Protein AF-A0A351THA6-F1 (afdb_monomer)

Structure (mmCIF, N/CA/C/O backbone):
data_AF-A0A351THA6-F1
#
_entry.id   AF-A0A351THA6-F1
#
loop_
_atom_site.group_PDB
_atom_site.id
_atom_site.type_symbol
_atom_site.label_atom_id
_atom_site.label_alt_id
_atom_site.label_comp_id
_atom_site.label_asym_id
_atom_site.label_entity_id
_atom_site.label_seq_id
_atom_site.pdbx_PDB_ins_code
_atom_site.Cartn_x
_atom_site.Cartn_y
_atom_site.Cartn_z
_atom_site.occupancy
_atom_site.B_iso_or_equiv
_atom_site.auth_seq_id
_atom_site.auth_comp_id
_atom_site.auth_asym_id
_atom_site.auth_atom_id
_atom_site.pdbx_PDB_model_num
ATOM 1 N N . MET A 1 1 ? -16.785 9.941 31.793 1.00 92.25 1 MET A N 1
ATOM 2 C CA . MET A 1 1 ? -15.887 8.823 31.411 1.00 92.25 1 MET A CA 1
ATOM 3 C C . MET A 1 1 ? -16.080 8.535 29.922 1.00 92.25 1 MET A C 1
ATOM 5 O O . MET A 1 1 ? -17.059 9.025 29.372 1.00 92.25 1 MET A O 1
ATOM 9 N N . ILE A 1 2 ? -15.194 7.777 29.272 1.00 95.75 2 ILE A N 1
ATOM 10 C CA . ILE A 1 2 ? -15.472 7.218 27.934 1.00 95.75 2 ILE A CA 1
ATOM 11 C C . ILE A 1 2 ? -15.306 5.702 27.939 1.00 95.75 2 ILE A C 1
ATOM 13 O O . ILE A 1 2 ? -14.563 5.147 28.755 1.00 95.75 2 ILE A O 1
ATOM 17 N N . TYR A 1 3 ? -15.992 5.045 27.017 1.00 97.44 3 TYR A N 1
ATOM 18 C CA . TYR A 1 3 ? -15.939 3.611 26.801 1.00 97.44 3 TYR A CA 1
ATOM 19 C C . TYR A 1 3 ? -15.348 3.323 25.430 1.00 97.44 3 TYR A C 1
ATOM 21 O O . TYR A 1 3 ? -15.795 3.883 24.431 1.00 97.44 3 TYR A O 1
ATOM 29 N N . LEU A 1 4 ? -14.370 2.422 25.383 1.00 97.94 4 LEU A N 1
ATOM 30 C CA . LEU A 1 4 ? -14.036 1.733 24.148 1.00 97.94 4 LEU A CA 1
ATOM 31 C C . LEU A 1 4 ? -15.069 0.628 23.959 1.00 97.94 4 LEU A C 1
ATOM 33 O O . LEU A 1 4 ? -15.249 -0.232 24.827 1.00 97.94 4 LEU A O 1
ATOM 37 N N . MET A 1 5 ? -15.741 0.684 22.824 1.00 97.81 5 MET A N 1
ATOM 38 C CA . MET A 1 5 ? -16.778 -0.238 22.404 1.00 97.81 5 MET A CA 1
ATOM 39 C C . MET A 1 5 ? -16.240 -1.120 21.281 1.00 97.81 5 MET A C 1
ATOM 41 O O . MET A 1 5 ? -15.482 -0.647 20.436 1.00 97.81 5 MET A O 1
ATOM 45 N N . ASN A 1 6 ? -16.658 -2.380 21.252 1.00 97.69 6 ASN A N 1
ATOM 46 C CA . ASN A 1 6 ? -16.563 -3.248 20.085 1.00 97.69 6 ASN A CA 1
ATOM 47 C C . ASN A 1 6 ? -17.979 -3.680 19.721 1.00 97.69 6 ASN A C 1
ATOM 49 O O . ASN A 1 6 ? -18.625 -4.379 20.508 1.00 97.69 6 ASN A O 1
ATOM 53 N N . LYS A 1 7 ? -18.492 -3.202 18.582 1.00 96.38 7 LYS A N 1
ATOM 54 C CA . LYS A 1 7 ? -19.934 -3.235 18.301 1.00 96.38 7 LYS A CA 1
ATOM 55 C C . LYS A 1 7 ? -20.693 -2.672 19.522 1.00 96.38 7 LYS A C 1
ATOM 57 O O . LYS A 1 7 ? -20.373 -1.577 19.975 1.00 96.38 7 LYS A O 1
ATOM 62 N N . ASP A 1 8 ? -21.648 -3.397 20.100 1.00 96.69 8 ASP A N 1
ATOM 63 C CA . ASP A 1 8 ? -22.409 -2.947 21.280 1.00 96.69 8 ASP A CA 1
ATOM 64 C C . ASP A 1 8 ? -21.811 -3.391 22.631 1.00 96.69 8 ASP A C 1
ATOM 66 O O . ASP A 1 8 ? -22.416 -3.194 23.687 1.00 96.69 8 ASP A O 1
ATOM 70 N N . VAL A 1 9 ? -20.613 -3.980 22.633 1.00 96.75 9 VAL A N 1
ATOM 71 C CA . VAL A 1 9 ? -19.952 -4.480 23.845 1.00 96.75 9 VAL A CA 1
ATOM 72 C C . VAL A 1 9 ? -18.956 -3.452 24.375 1.00 96.75 9 VAL A C 1
ATOM 74 O O . VAL A 1 9 ? -18.049 -3.032 23.663 1.00 96.75 9 VAL A O 1
ATOM 77 N N . ILE A 1 10 ? -19.069 -3.090 25.657 1.00 97.50 10 ILE A N 1
ATOM 78 C CA . ILE A 1 10 ? -18.044 -2.294 26.351 1.00 97.50 10 ILE A CA 1
ATOM 79 C C . ILE A 1 10 ? -16.807 -3.173 26.557 1.00 97.50 10 ILE A C 1
ATOM 81 O O . ILE A 1 10 ? -16.831 -4.093 27.379 1.00 97.50 10 ILE A O 1
ATOM 85 N N . VAL A 1 11 ? -15.716 -2.875 25.850 1.00 97.62 11 VAL A N 1
ATOM 86 C CA . VAL A 1 11 ? -14.457 -3.627 25.972 1.00 97.62 11 VAL A CA 1
ATOM 87 C C . VAL A 1 11 ? -13.508 -3.024 27.000 1.00 97.62 11 VAL A C 1
ATOM 89 O O . VAL A 1 11 ? -12.754 -3.764 27.630 1.00 97.62 11 VAL A O 1
ATOM 92 N N . ALA A 1 12 ? -13.560 -1.708 27.214 1.00 98.06 12 ALA A N 1
ATOM 93 C CA . ALA A 1 12 ? -12.782 -1.018 28.238 1.00 98.06 12 ALA A CA 1
ATOM 94 C C . ALA A 1 12 ? -13.381 0.349 28.595 1.00 98.06 12 ALA A C 1
ATOM 96 O O . ALA A 1 12 ? -14.113 0.944 27.806 1.00 98.06 12 ALA A O 1
ATOM 97 N N . SER A 1 13 ? -13.051 0.862 29.779 1.00 97.88 13 SER A N 1
ATOM 98 C CA . SER A 1 13 ? -13.415 2.206 30.228 1.00 97.88 13 SER A CA 1
ATOM 99 C C . SER A 1 13 ? -12.183 3.044 30.547 1.00 97.88 13 SER A C 1
ATOM 101 O O . SER A 1 13 ? -11.180 2.540 31.060 1.00 97.88 13 SER A O 1
ATOM 103 N N . PHE A 1 14 ? -12.276 4.341 30.255 1.00 97.31 14 PHE A N 1
ATOM 104 C CA . PHE A 1 14 ? -11.175 5.288 30.387 1.00 97.31 14 PHE A CA 1
ATOM 105 C C . PHE A 1 14 ? -11.605 6.559 31.111 1.00 97.31 14 PHE A C 1
ATOM 107 O O . PHE A 1 14 ? -12.666 7.140 30.856 1.00 97.31 14 PHE A O 1
ATOM 114 N N . GLY A 1 15 ? -10.745 6.996 32.022 1.00 95.50 15 GLY A N 1
ATOM 115 C CA . GLY A 1 15 ? -10.904 8.197 32.822 1.00 95.50 15 GLY A CA 1
ATOM 116 C C . GLY A 1 15 ? -10.020 9.298 32.275 1.00 95.50 15 GLY A C 1
ATOM 117 O O . GLY A 1 15 ? -8.892 9.049 31.861 1.00 95.50 15 GLY A O 1
ATOM 118 N N . LYS A 1 16 ? -10.525 10.529 32.279 1.00 92.62 16 LYS A N 1
ATOM 119 C CA . LYS A 1 16 ? -9.726 11.672 31.852 1.00 92.62 16 LYS A CA 1
ATOM 120 C C . LYS A 1 16 ? -8.821 12.124 32.989 1.00 92.62 16 LYS A C 1
ATOM 122 O O . LYS A 1 16 ? -9.308 12.420 34.081 1.00 92.62 16 LYS A O 1
ATOM 127 N N . LYS A 1 17 ? -7.529 12.254 32.709 1.00 89.75 17 LYS A N 1
ATOM 128 C CA . LYS A 1 17 ? -6.554 12.886 33.594 1.00 89.75 17 LYS A CA 1
ATOM 129 C C . LYS A 1 17 ? -5.775 13.923 32.793 1.00 89.75 17 LYS A C 1
ATOM 131 O O . LYS A 1 17 ? -4.990 13.595 31.909 1.00 89.75 17 LYS A O 1
ATOM 136 N N . ASN A 1 18 ? -6.001 15.200 33.096 1.00 85.25 18 ASN A N 1
ATOM 137 C CA . ASN A 1 18 ? -5.501 16.325 32.299 1.00 85.25 18 ASN A CA 1
ATOM 138 C C . ASN A 1 18 ? -5.959 16.224 30.827 1.00 85.25 18 ASN A C 1
ATOM 140 O O . ASN A 1 18 ? -7.159 16.261 30.565 1.00 85.25 18 ASN A O 1
ATOM 144 N N . LEU A 1 19 ? -5.017 16.104 29.884 1.00 82.56 19 LEU A N 1
ATOM 145 C CA . LEU A 1 19 ? -5.255 15.991 28.438 1.00 82.56 19 LEU A CA 1
ATOM 146 C C . LEU A 1 19 ? -5.174 14.544 27.918 1.00 82.56 19 LEU A C 1
ATOM 148 O O . LEU A 1 19 ? -5.198 14.335 26.710 1.00 82.56 19 LEU A O 1
ATOM 152 N N . HIS A 1 20 ? -5.068 13.556 28.811 1.00 88.44 20 HIS A N 1
ATOM 153 C CA . HIS A 1 20 ? -4.924 12.148 28.447 1.00 88.44 20 HIS A CA 1
ATOM 154 C C . HIS A 1 20 ? -6.050 11.292 29.021 1.00 88.44 20 HIS A C 1
ATOM 156 O O . HIS A 1 20 ? -6.636 11.598 30.065 1.00 88.44 20 HIS A O 1
ATOM 162 N N . TRP A 1 21 ? -6.337 10.203 28.315 1.00 92.50 21 TRP A N 1
ATOM 163 C CA . TRP A 1 21 ? -7.254 9.161 28.755 1.00 92.50 21 TRP A CA 1
ATOM 164 C C . TRP A 1 21 ? -6.480 7.979 29.333 1.00 92.50 21 TRP A C 1
ATOM 166 O O . TRP A 1 21 ? -5.732 7.324 28.611 1.00 92.50 21 TRP A O 1
ATOM 176 N N . ASP A 1 22 ? -6.694 7.702 30.616 1.00 95.00 22 ASP A N 1
ATOM 177 C CA . ASP A 1 22 ? -6.075 6.591 31.336 1.00 95.00 22 ASP A CA 1
ATOM 178 C C . ASP A 1 22 ? -7.038 5.400 31.392 1.00 95.00 22 ASP A C 1
ATOM 180 O O . ASP A 1 22 ? -8.232 5.562 31.671 1.00 95.00 22 ASP A O 1
ATOM 184 N N . LEU A 1 23 ? -6.522 4.191 31.151 1.00 96.44 23 LEU A N 1
ATOM 185 C CA . LEU A 1 23 ? -7.295 2.954 31.274 1.00 96.44 23 LEU A CA 1
ATOM 186 C C . LEU A 1 23 ? -7.737 2.756 32.731 1.00 96.44 23 LEU A C 1
ATOM 188 O O . LEU A 1 23 ? -6.905 2.648 33.629 1.00 96.44 23 LEU A O 1
ATOM 192 N N . LEU A 1 24 ? -9.048 2.667 32.958 1.00 96.44 24 LEU A N 1
ATOM 193 C CA . LEU A 1 24 ? -9.623 2.374 34.274 1.00 96.44 24 LEU A CA 1
ATOM 194 C C . LEU A 1 24 ? -9.928 0.889 34.428 1.00 96.44 24 LEU A C 1
ATOM 196 O O . LEU A 1 24 ? -9.666 0.299 35.476 1.00 96.44 24 LEU A O 1
ATOM 200 N N . ARG A 1 25 ? -10.521 0.287 33.393 1.00 96.62 25 ARG A N 1
ATOM 201 C CA . ARG A 1 25 ? -10.925 -1.117 33.404 1.00 96.62 25 ARG A CA 1
ATOM 202 C C . ARG A 1 25 ? -10.906 -1.693 31.998 1.00 96.62 25 ARG A C 1
ATOM 204 O O . ARG A 1 25 ? -11.383 -1.058 31.066 1.00 96.62 25 ARG A O 1
ATOM 211 N N . GLN A 1 26 ? -10.423 -2.923 31.880 1.00 96.69 26 GLN A N 1
ATOM 212 C CA . GLN A 1 26 ? -10.566 -3.750 30.688 1.00 96.69 26 GLN A CA 1
ATOM 213 C C . GLN A 1 26 ? -11.568 -4.877 30.972 1.00 96.69 26 GLN A C 1
ATOM 215 O O . GLN A 1 26 ? -11.473 -5.564 31.990 1.00 96.69 26 GLN A O 1
ATOM 220 N N . ASN A 1 27 ? -12.532 -5.052 30.074 1.00 95.69 27 ASN A N 1
ATOM 221 C CA . ASN A 1 27 ? -13.620 -6.023 30.179 1.00 95.69 27 ASN A CA 1
ATOM 222 C C . ASN A 1 27 ? -13.497 -7.148 29.140 1.00 95.69 27 ASN A C 1
ATOM 224 O O . ASN A 1 27 ? -13.982 -8.248 29.390 1.00 95.69 27 ASN A O 1
ATOM 228 N N . ALA A 1 28 ? -12.866 -6.878 27.994 1.00 95.06 28 ALA A N 1
ATOM 229 C CA . ALA A 1 28 ? -12.696 -7.827 26.895 1.00 95.06 28 ALA A CA 1
ATOM 230 C C . ALA A 1 28 ? -11.365 -7.596 26.151 1.00 95.06 28 ALA A C 1
ATOM 232 O O . ALA A 1 28 ? -10.509 -6.832 26.607 1.00 95.06 28 ALA A O 1
ATOM 233 N N . ALA A 1 29 ? -11.170 -8.284 25.022 1.00 94.38 29 ALA A N 1
ATOM 234 C CA . ALA A 1 29 ? -10.005 -8.090 24.166 1.00 94.38 29 ALA A CA 1
ATOM 235 C C . ALA A 1 29 ? -9.951 -6.648 23.631 1.00 94.38 29 ALA A C 1
ATOM 237 O O . ALA A 1 29 ? -10.950 -6.106 23.155 1.00 94.38 29 ALA A O 1
ATOM 238 N N . LEU A 1 30 ? -8.774 -6.033 23.737 1.00 96.25 30 LEU A N 1
ATOM 239 C CA . LEU A 1 30 ? -8.464 -4.738 23.131 1.00 96.25 30 LEU A CA 1
ATOM 240 C C . LEU A 1 30 ? -8.007 -4.945 21.679 1.00 96.25 30 LEU A C 1
ATOM 242 O O . LEU A 1 30 ? -7.602 -6.063 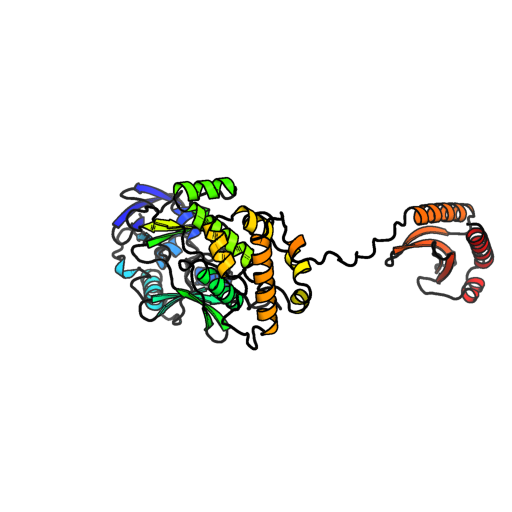21.348 1.00 96.25 30 LEU A O 1
ATOM 246 N N . PRO A 1 31 ? -8.028 -3.898 20.831 1.00 95.75 31 PRO A N 1
ATOM 247 C CA . PRO A 1 31 ? -7.497 -3.984 19.476 1.00 95.75 31 PRO A CA 1
ATOM 248 C C . PRO A 1 31 ? -6.092 -4.591 19.456 1.00 95.75 31 PRO A C 1
ATOM 250 O O . PRO A 1 31 ? -5.243 -4.218 20.269 1.00 95.75 31 PRO A O 1
ATOM 253 N N . LEU A 1 32 ? -5.850 -5.522 18.535 1.00 95.12 32 LEU A N 1
ATOM 254 C CA . LEU A 1 32 ? -4.592 -6.262 18.476 1.00 95.12 32 LEU A CA 1
ATOM 255 C C . LEU A 1 32 ? -3.365 -5.336 18.321 1.00 95.12 32 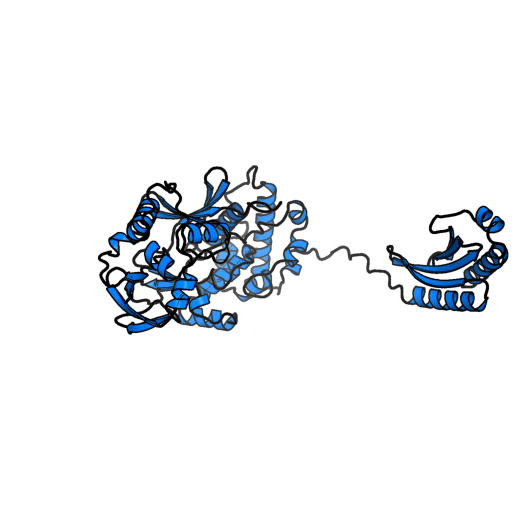LEU A C 1
ATOM 257 O O . LEU A 1 32 ? -3.371 -4.372 17.549 1.00 95.12 32 LEU A O 1
ATOM 261 N N . GLY A 1 33 ? -2.287 -5.671 19.037 1.00 91.00 33 GLY A N 1
ATOM 262 C CA . GLY A 1 33 ? -1.022 -4.932 19.059 1.00 91.00 33 GLY A CA 1
ATOM 263 C C . GLY A 1 33 ? -0.790 -4.179 20.368 1.00 91.00 33 GLY A C 1
ATOM 264 O O . GLY A 1 33 ? -1.460 -4.420 21.372 1.00 91.00 33 GLY A O 1
ATOM 265 N N . ASN A 1 34 ? 0.163 -3.245 20.357 1.00 86.38 34 ASN A N 1
ATOM 266 C CA . ASN A 1 34 ? 0.459 -2.393 21.514 1.00 86.38 34 ASN A CA 1
ATOM 267 C C . ASN A 1 34 ? -0.593 -1.282 21.639 1.00 86.38 34 ASN A C 1
ATOM 269 O O . ASN A 1 34 ? -0.337 -0.119 21.324 1.00 86.38 34 ASN A O 1
ATOM 273 N N . PHE A 1 35 ? -1.815 -1.653 22.025 1.00 92.50 35 PHE A N 1
ATOM 274 C CA . PHE A 1 35 ? -2.921 -0.715 22.151 1.00 92.50 35 PHE A CA 1
ATOM 275 C C . PHE A 1 35 ? -2.714 0.249 23.326 1.00 92.50 35 PHE A C 1
ATOM 277 O O . PHE A 1 35 ? -2.642 -0.149 24.486 1.00 92.50 35 PHE A O 1
ATOM 284 N N . GLU A 1 36 ? -2.703 1.537 23.004 1.00 92.88 36 GLU A N 1
ATOM 285 C CA . GLU A 1 36 ? -2.801 2.652 23.937 1.00 92.88 36 GLU A CA 1
ATOM 286 C C . GLU A 1 36 ? -3.824 3.627 23.344 1.00 92.88 36 GLU A C 1
ATOM 288 O O . GLU A 1 36 ? -3.768 3.923 22.147 1.00 92.88 36 GLU A O 1
ATOM 293 N N . LEU A 1 37 ? -4.807 4.063 24.137 1.00 94.44 37 LEU A N 1
ATOM 294 C CA . LEU A 1 37 ? -5.982 4.756 23.610 1.00 94.44 37 LEU A CA 1
ATOM 295 C C . LEU A 1 37 ? -5.626 6.088 22.945 1.00 94.44 37 LEU A C 1
ATOM 297 O O . LEU A 1 37 ? -6.144 6.379 21.871 1.00 94.44 37 LEU A O 1
ATOM 301 N N . ASN A 1 38 ? -4.761 6.900 23.550 1.00 92.50 38 ASN A N 1
ATOM 302 C CA . ASN A 1 38 ? -4.437 8.224 23.020 1.00 92.50 38 ASN A CA 1
ATOM 303 C C . ASN A 1 38 ? -3.681 8.109 21.686 1.00 92.50 38 ASN A C 1
ATOM 305 O O . ASN A 1 38 ? -4.020 8.802 20.728 1.00 92.50 38 ASN A O 1
ATOM 309 N N . GLY A 1 39 ? -2.723 7.186 21.587 1.00 90.12 39 GLY A N 1
ATOM 310 C CA . GLY A 1 39 ? -2.024 6.842 20.353 1.00 90.12 39 GLY A CA 1
ATOM 311 C C . GLY A 1 39 ? -2.954 6.233 19.304 1.00 90.12 39 GLY A C 1
ATOM 312 O O . GLY A 1 39 ? -2.894 6.612 18.140 1.00 90.12 39 GLY A O 1
ATOM 313 N N . TRP A 1 40 ? -3.877 5.353 19.702 1.00 92.00 40 TRP A N 1
ATOM 314 C CA . TRP A 1 40 ? -4.878 4.783 18.794 1.00 92.00 40 TRP A CA 1
ATOM 315 C C . TRP A 1 40 ? -5.835 5.847 18.242 1.00 92.00 40 TRP A C 1
ATOM 317 O O . TRP A 1 40 ? -6.103 5.846 17.043 1.00 92.00 40 TRP A O 1
ATOM 327 N N . LEU A 1 41 ? -6.295 6.782 19.077 1.00 90.88 41 LEU A N 1
ATOM 328 C CA . LEU A 1 41 ? -7.108 7.925 18.653 1.00 90.88 41 LEU A CA 1
ATOM 329 C C . LEU A 1 41 ? -6.341 8.830 17.693 1.00 90.88 41 LEU A C 1
ATOM 331 O O . LEU A 1 41 ? -6.895 9.277 16.694 1.00 90.88 41 LEU A O 1
ATOM 335 N N . GLU A 1 42 ? -5.065 9.082 17.975 1.00 86.19 42 GLU A N 1
ATOM 336 C CA . GLU A 1 42 ? -4.214 9.892 17.113 1.00 86.19 42 GLU A CA 1
ATOM 337 C C . GLU A 1 42 ? -3.937 9.201 15.771 1.00 86.19 42 GLU A C 1
ATOM 339 O O . GLU A 1 42 ? -3.898 9.855 14.735 1.00 86.19 42 GLU A O 1
ATOM 344 N N . ASP A 1 43 ? -3.778 7.879 15.742 1.00 82.25 43 ASP A N 1
ATOM 345 C CA . ASP A 1 43 ? -3.624 7.103 14.504 1.00 82.25 43 ASP A CA 1
ATOM 346 C C . ASP A 1 43 ? -4.892 7.066 13.649 1.00 82.25 43 ASP A C 1
ATOM 348 O O . ASP A 1 43 ? -4.799 6.965 12.428 1.00 82.25 43 ASP A O 1
ATOM 352 N N . ARG A 1 44 ? -6.071 7.194 14.266 1.00 84.75 44 ARG A N 1
ATOM 353 C CA . ARG A 1 44 ? -7.350 7.291 13.551 1.00 84.75 44 ARG A CA 1
ATOM 354 C C . ARG A 1 44 ? -7.619 8.658 12.945 1.00 84.75 44 ARG A C 1
ATOM 356 O O . ARG A 1 44 ? -8.616 8.810 12.255 1.00 84.75 44 ARG A O 1
ATOM 363 N N . LYS A 1 45 ? -6.772 9.659 13.165 1.00 79.00 45 LYS A N 1
ATOM 364 C CA . LYS A 1 45 ? -6.911 10.965 12.518 1.00 79.00 45 LYS A CA 1
ATOM 365 C C . LYS A 1 45 ? -6.181 10.950 11.172 1.00 79.00 45 LYS A C 1
ATOM 367 O O . LYS A 1 45 ? -4.962 11.093 11.116 1.00 79.00 45 LYS A O 1
ATOM 372 N N . ALA A 1 46 ? -6.921 10.847 10.068 1.00 64.44 46 ALA A N 1
ATOM 373 C CA . ALA A 1 46 ? -6.358 10.732 8.715 1.00 64.44 46 ALA A CA 1
ATOM 374 C C . ALA A 1 46 ? -5.677 12.011 8.175 1.00 64.44 46 ALA A C 1
ATOM 376 O O . ALA A 1 46 ? -5.091 12.003 7.093 1.00 64.44 46 ALA A O 1
ATOM 377 N N . TYR A 1 47 ? -5.741 13.143 8.886 1.00 60.72 47 TYR A N 1
ATOM 378 C CA . TYR A 1 47 ? -5.309 14.445 8.359 1.00 60.72 47 TYR A CA 1
ATOM 379 C C . TYR A 1 47 ? -3.812 14.758 8.508 1.00 60.72 47 TYR A C 1
ATOM 381 O O . TYR A 1 47 ? -3.387 15.833 8.077 1.00 60.72 47 TYR A O 1
ATOM 389 N N . LYS A 1 48 ? -2.997 13.856 9.077 1.00 55.91 48 LYS A N 1
ATOM 390 C CA . LYS A 1 48 ? -1.572 14.116 9.385 1.00 55.91 48 LYS A CA 1
ATOM 391 C C . LYS A 1 48 ? -0.760 14.615 8.178 1.00 55.91 48 LYS A C 1
ATOM 393 O O . LYS A 1 48 ? 0.151 15.421 8.354 1.00 55.91 48 LYS A O 1
ATOM 398 N N . HIS A 1 49 ? -1.137 14.216 6.960 1.00 51.31 49 HIS A N 1
ATOM 399 C CA . HIS A 1 49 ? -0.417 14.552 5.724 1.00 51.31 49 HIS A CA 1
ATOM 400 C C . HIS A 1 49 ? -1.265 15.273 4.661 1.00 51.31 49 HIS A C 1
ATOM 402 O O . HIS A 1 49 ? -0.769 15.561 3.574 1.00 51.31 49 HIS A O 1
ATOM 408 N N . ASN A 1 50 ? -2.525 15.614 4.958 1.00 59.75 50 ASN A N 1
ATOM 409 C CA . ASN A 1 50 ? -3.438 16.236 3.998 1.00 59.75 50 ASN A CA 1
ATOM 410 C C . ASN A 1 50 ? -3.937 17.590 4.524 1.00 59.75 50 ASN A C 1
ATOM 412 O O . ASN A 1 50 ? -4.860 17.659 5.332 1.00 59.75 50 ASN A O 1
ATOM 416 N N . ARG A 1 51 ? -3.335 18.686 4.036 1.00 62.06 51 ARG A N 1
ATOM 417 C CA . ARG A 1 51 ? -3.649 20.064 4.469 1.00 62.06 51 ARG A CA 1
ATOM 418 C C . ARG A 1 51 ? -5.129 20.422 4.286 1.00 62.06 51 ARG A C 1
ATOM 420 O O . ARG A 1 51 ? -5.682 21.132 5.117 1.00 62.06 51 ARG A O 1
ATOM 427 N N . HIS A 1 52 ? -5.765 19.919 3.228 1.00 60.38 52 HIS A N 1
ATOM 428 C CA . HIS A 1 52 ? -7.183 20.167 2.966 1.00 60.38 52 HIS A CA 1
ATOM 429 C C . HIS A 1 52 ? -8.078 19.407 3.952 1.00 60.38 52 HIS A C 1
ATOM 431 O O . HIS A 1 52 ? -8.999 19.990 4.515 1.00 60.38 52 HIS A O 1
ATOM 437 N N . LEU A 1 53 ? -7.758 18.138 4.225 1.00 63.94 53 LEU A N 1
ATOM 438 C CA . LEU A 1 53 ? -8.463 17.343 5.231 1.00 63.94 53 LEU A CA 1
ATOM 439 C C . LEU A 1 53 ? -8.264 17.912 6.640 1.00 63.94 53 LEU A C 1
ATOM 441 O O . LEU A 1 53 ? -9.197 17.908 7.430 1.00 63.94 53 LEU A O 1
ATOM 445 N N . LYS A 1 54 ? -7.076 18.452 6.941 1.00 66.94 54 LYS A N 1
ATOM 446 C CA . LYS A 1 54 ? -6.802 19.132 8.212 1.00 66.94 54 LYS A CA 1
ATOM 447 C C . LYS A 1 54 ? -7.690 20.360 8.389 1.00 66.94 54 LYS A C 1
ATOM 449 O O . LYS A 1 54 ? -8.286 20.502 9.446 1.00 66.94 54 LYS A O 1
ATOM 454 N N . GLN A 1 55 ? -7.812 21.201 7.360 1.00 65.38 55 GLN A N 1
ATOM 455 C CA . GLN A 1 55 ? -8.700 22.363 7.420 1.00 65.38 55 GLN A CA 1
ATOM 456 C C . GLN A 1 55 ? -10.157 21.936 7.625 1.00 65.38 55 GLN A C 1
ATOM 458 O O . GLN A 1 55 ? -10.802 22.448 8.527 1.00 65.38 55 GLN A O 1
ATOM 463 N N . LEU A 1 56 ? -10.637 20.939 6.871 1.00 66.25 56 LEU A N 1
ATOM 464 C CA . LEU A 1 56 ? -11.990 20.404 7.041 1.00 66.25 56 LEU A CA 1
ATOM 465 C C . LEU A 1 56 ? -12.218 19.869 8.463 1.00 66.25 56 LEU A C 1
ATOM 467 O O . LEU A 1 56 ? -13.243 20.146 9.069 1.00 66.25 56 LEU A O 1
ATOM 471 N N . MET A 1 57 ? -11.251 19.133 9.015 1.00 68.12 57 MET A N 1
ATOM 472 C CA . MET A 1 57 ? -11.304 18.627 10.388 1.00 68.12 57 MET A CA 1
ATOM 473 C C . MET A 1 57 ? -11.361 19.760 11.412 1.00 68.12 57 MET A C 1
ATOM 475 O O . MET A 1 57 ? -12.149 19.682 12.349 1.00 68.12 57 MET A O 1
ATOM 479 N N . THR A 1 58 ? -10.567 20.817 11.231 1.00 73.25 58 THR A N 1
ATOM 480 C CA . THR A 1 58 ? -10.622 22.017 12.074 1.00 73.25 58 THR A CA 1
ATOM 481 C C . THR A 1 58 ? -11.979 22.712 11.964 1.00 73.25 58 THR A C 1
ATOM 483 O O . THR A 1 58 ? -12.584 23.005 12.992 1.00 73.25 58 THR A O 1
ATOM 486 N N . ASP A 1 59 ? -12.495 22.908 10.749 1.00 68.31 59 ASP A N 1
ATOM 487 C CA . ASP A 1 59 ? -13.792 23.550 10.495 1.00 68.31 59 ASP A CA 1
ATOM 488 C C . ASP A 1 59 ? -14.953 22.734 11.087 1.00 68.31 59 ASP A C 1
ATOM 490 O O . ASP A 1 59 ? -15.931 23.291 11.585 1.00 68.31 59 ASP A O 1
ATOM 494 N N . CYS A 1 60 ? -14.820 21.407 11.089 1.00 66.62 60 CYS A N 1
ATOM 495 C CA . CYS A 1 60 ? -15.745 20.498 11.744 1.00 66.62 60 CYS A CA 1
ATOM 496 C C . CYS A 1 60 ? -15.550 20.425 13.261 1.00 66.62 60 CYS A C 1
ATOM 498 O O . CYS A 1 60 ? -16.346 19.757 13.888 1.00 66.62 60 CYS A O 1
ATOM 500 N N . GLY A 1 61 ? -14.546 21.057 13.877 1.00 71.44 61 GLY A N 1
ATOM 501 C CA . GLY A 1 61 ? -14.301 20.967 15.323 1.00 71.44 61 GLY A CA 1
ATOM 502 C C . GLY A 1 61 ? -13.603 19.679 15.788 1.00 71.44 61 GLY A C 1
ATOM 503 O O . GLY A 1 61 ? -13.542 19.417 16.986 1.00 71.44 61 GLY A O 1
ATOM 504 N N . CYS A 1 62 ? -13.036 18.892 14.870 1.00 74.81 62 CYS A N 1
ATOM 505 C CA . CYS A 1 62 ? -12.276 17.662 15.134 1.00 74.81 62 CYS A CA 1
ATOM 506 C C . CYS A 1 62 ? -10.792 17.901 15.491 1.00 74.81 62 CYS A C 1
ATOM 508 O O . CYS A 1 62 ? -10.006 16.953 15.485 1.00 74.81 62 CYS A O 1
ATOM 510 N N . GLU A 1 63 ? -10.362 19.145 15.731 1.00 75.75 63 GLU A N 1
ATOM 511 C CA . GLU A 1 63 ? -8.949 19.452 16.015 1.00 75.75 63 GLU A CA 1
ATOM 512 C C . GLU A 1 63 ? -8.487 18.862 17.357 1.00 75.75 63 GLU A C 1
ATOM 514 O O . GLU A 1 63 ? -7.376 18.337 17.468 1.00 75.75 63 GLU A O 1
ATOM 519 N N . THR A 1 64 ? -9.351 18.906 18.374 1.00 81.88 64 THR A N 1
ATOM 520 C CA . THR A 1 64 ? -9.094 18.273 19.672 1.00 81.88 64 THR A CA 1
ATOM 521 C C . THR A 1 64 ? -9.503 16.803 19.641 1.00 81.88 64 THR A C 1
ATOM 523 O O . THR A 1 64 ? -10.395 16.401 18.895 1.00 81.88 64 THR A O 1
ATOM 526 N N . THR A 1 65 ? -8.869 15.975 20.471 1.00 83.56 65 THR A N 1
ATOM 527 C CA . THR A 1 65 ? -9.226 14.552 20.593 1.00 83.56 65 THR A CA 1
ATOM 528 C C . THR A 1 65 ? -10.676 14.374 21.045 1.00 83.56 65 THR A C 1
ATOM 530 O O . THR A 1 65 ? -11.365 13.485 20.561 1.00 83.56 65 THR A O 1
ATOM 533 N N . GLU A 1 66 ? -11.164 15.240 21.926 1.00 84.69 66 GLU A N 1
ATOM 534 C CA . GLU A 1 66 ? -12.547 15.253 22.391 1.00 84.69 66 GLU A CA 1
ATOM 535 C C . GLU A 1 66 ? -13.511 15.657 21.281 1.00 84.69 66 GLU A C 1
ATOM 537 O O . GLU A 1 66 ? -14.525 14.996 21.104 1.00 84.69 66 GLU A O 1
ATOM 542 N N . GLY A 1 6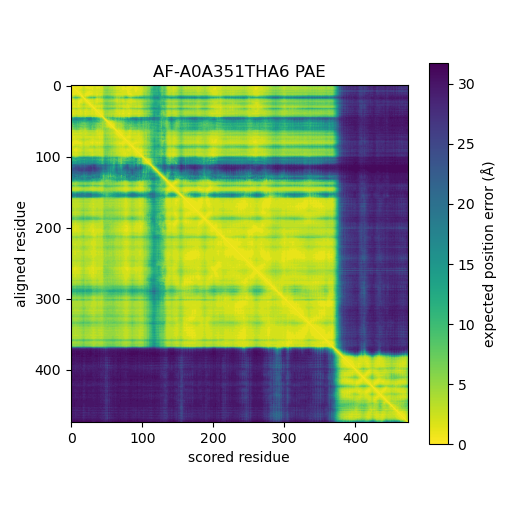7 ? -13.185 16.691 20.499 1.00 81.75 67 GLY A N 1
ATOM 543 C CA . GLY A 1 67 ? -13.978 17.065 19.331 1.00 81.75 67 GLY A CA 1
ATOM 544 C C . GLY A 1 67 ? -14.038 15.926 18.316 1.00 81.75 67 GLY A C 1
ATOM 545 O O . GLY A 1 67 ? -15.116 15.535 17.881 1.00 81.75 67 GLY A O 1
ATOM 546 N N . PHE A 1 68 ? -12.891 15.310 18.026 1.00 83.00 68 PHE A N 1
ATOM 547 C CA . PHE A 1 68 ? -12.803 14.142 17.155 1.00 83.00 68 PHE A CA 1
ATOM 548 C C . PHE A 1 68 ? -13.665 12.972 17.645 1.00 83.00 68 PHE A C 1
ATOM 550 O O . PHE A 1 68 ? -14.418 12.416 16.849 1.00 83.00 68 PHE A O 1
ATOM 557 N N . ILE A 1 69 ? -13.594 12.615 18.933 1.00 86.19 69 ILE A N 1
ATOM 558 C CA . ILE A 1 69 ? -14.449 11.576 19.531 1.00 86.19 69 ILE A CA 1
ATOM 559 C C . ILE A 1 69 ? -15.917 11.964 19.388 1.00 86.19 69 ILE A C 1
ATOM 561 O O . ILE A 1 69 ? -16.702 11.171 18.887 1.00 86.19 69 ILE A O 1
ATOM 565 N N . LYS A 1 70 ? -16.275 13.189 19.775 1.00 81.62 70 LYS A N 1
ATOM 566 C CA . LYS A 1 70 ? -17.657 13.665 19.781 1.00 81.62 70 LYS A CA 1
ATOM 567 C C . LYS A 1 70 ? -18.302 13.636 18.396 1.00 81.62 70 LYS A C 1
ATOM 569 O O . LYS A 1 70 ? -19.501 13.432 18.284 1.00 81.62 70 LYS A O 1
ATOM 574 N N . ILE A 1 71 ? -17.517 13.885 17.351 1.00 75.62 71 ILE A N 1
ATOM 575 C CA . ILE A 1 71 ? -18.019 13.952 15.977 1.00 75.62 71 ILE A CA 1
ATOM 576 C C . ILE A 1 71 ? -17.944 12.597 15.299 1.00 75.62 71 ILE A C 1
ATOM 578 O O . ILE A 1 71 ? -18.826 12.265 14.536 1.00 75.62 71 ILE A O 1
ATOM 582 N N . THR A 1 72 ? -16.882 11.824 15.500 1.00 78.94 72 THR A N 1
ATOM 583 C CA . THR A 1 72 ? -16.634 10.624 14.679 1.00 78.94 72 THR A CA 1
ATOM 584 C C . THR A 1 72 ? -16.842 9.323 15.432 1.00 78.94 72 THR A C 1
ATOM 586 O O . THR A 1 72 ? -16.744 8.255 14.830 1.00 78.94 72 THR A O 1
ATOM 589 N N . HIS A 1 73 ? -17.011 9.390 16.753 1.00 88.31 73 HIS A N 1
ATOM 590 C CA . HIS A 1 73 ? -16.861 8.261 17.668 1.00 88.31 73 HIS A CA 1
ATOM 591 C C . HIS A 1 73 ? -15.533 7.514 17.510 1.00 88.31 73 HIS A C 1
ATOM 593 O O . HIS A 1 73 ? -15.395 6.368 17.931 1.00 88.31 73 HIS A O 1
ATOM 599 N N . ALA A 1 74 ? -14.546 8.134 16.857 1.00 89.44 74 ALA A N 1
ATOM 600 C CA . ALA A 1 74 ? -13.373 7.459 16.331 1.00 89.44 74 ALA A CA 1
ATOM 601 C C . ALA A 1 74 ? -13.716 6.154 15.583 1.00 89.44 74 ALA A C 1
ATOM 603 O O . ALA A 1 74 ? -12.912 5.231 15.618 1.00 89.44 74 ALA A O 1
ATOM 604 N N . ALA A 1 75 ? -14.883 6.037 14.939 1.00 89.31 75 ALA A N 1
ATOM 605 C CA . ALA A 1 75 ? -15.267 4.864 14.155 1.00 89.31 75 ALA A CA 1
ATOM 606 C C . ALA A 1 75 ? -14.420 4.765 12.871 1.00 89.31 75 ALA A C 1
ATOM 608 O O . ALA A 1 75 ? -13.888 5.762 12.374 1.00 89.31 75 ALA A O 1
ATOM 609 N N . SER A 1 76 ? -14.262 3.564 12.314 1.00 87.44 76 SER A N 1
ATOM 610 C CA . SER A 1 76 ? -13.449 3.341 11.110 1.00 87.44 76 SER A CA 1
ATOM 611 C C . SER A 1 76 ? -13.965 2.157 10.304 1.00 87.44 76 SER A C 1
ATOM 613 O O . SER A 1 76 ? -14.569 1.248 10.860 1.00 87.44 76 SER A O 1
ATOM 615 N N . ILE A 1 77 ? -13.681 2.148 9.002 1.00 89.50 77 ILE A N 1
ATOM 616 C CA . ILE A 1 77 ? -13.892 0.990 8.127 1.00 89.50 77 ILE A CA 1
ATOM 617 C C . ILE A 1 77 ? -12.807 -0.094 8.272 1.00 89.50 77 ILE A C 1
ATOM 619 O O . ILE A 1 77 ? -12.831 -1.091 7.562 1.00 89.50 77 ILE A O 1
ATOM 623 N N . ASN A 1 78 ? -11.823 0.083 9.158 1.00 91.69 78 ASN A N 1
ATOM 624 C CA . ASN A 1 78 ? -10.783 -0.926 9.381 1.00 91.69 78 ASN A CA 1
ATOM 625 C C . ASN A 1 78 ? -11.199 -2.015 10.379 1.00 91.69 78 ASN A C 1
ATOM 627 O O . ASN A 1 78 ? -10.637 -3.100 10.337 1.00 91.69 78 ASN A O 1
ATOM 631 N N . ASP A 1 79 ? -12.141 -1.747 11.286 1.00 94.62 79 ASP A N 1
ATOM 632 C CA . ASP A 1 79 ? -12.562 -2.677 12.343 1.00 94.62 79 ASP A CA 1
ATOM 633 C C . ASP A 1 79 ? -13.927 -2.256 12.926 1.00 94.62 79 ASP A C 1
ATOM 635 O O . ASP A 1 79 ? -14.600 -1.384 12.377 1.00 94.62 79 ASP A O 1
ATOM 639 N N . SER A 1 80 ? -14.358 -2.890 14.018 1.00 96.38 80 SER A N 1
ATOM 640 C CA . SER A 1 80 ? -15.632 -2.613 14.699 1.00 96.38 80 SER A CA 1
ATOM 641 C C . SER A 1 80 ? -15.503 -1.835 16.017 1.00 96.38 80 SER A C 1
ATOM 643 O O . SER A 1 80 ? -16.451 -1.792 16.811 1.00 96.38 80 SER A O 1
ATOM 645 N N . PHE A 1 81 ? -14.343 -1.223 16.277 1.00 96.81 81 PHE A N 1
ATOM 646 C CA . PHE A 1 81 ? -14.115 -0.445 17.491 1.00 96.81 81 PHE A CA 1
ATOM 647 C C . PHE A 1 81 ? -14.500 1.025 17.325 1.00 96.81 81 PHE A C 1
ATOM 649 O O . PHE A 1 81 ? -14.210 1.662 16.307 1.00 96.81 81 PHE A O 1
ATOM 656 N N . TRP A 1 82 ? -15.093 1.577 18.382 1.00 95.88 82 TRP A N 1
ATOM 657 C CA . TRP A 1 82 ? -15.499 2.979 18.476 1.00 95.88 82 TRP A CA 1
ATOM 658 C C . TRP A 1 82 ? -15.513 3.457 19.934 1.00 95.88 82 TRP A C 1
ATOM 660 O O . TRP A 1 82 ? -15.358 2.666 20.866 1.00 95.88 82 TRP A O 1
ATOM 670 N N . ILE A 1 83 ? -15.663 4.762 20.138 1.00 95.50 83 ILE A N 1
ATOM 671 C CA . ILE A 1 83 ? -15.697 5.415 21.445 1.00 95.50 83 ILE A CA 1
ATOM 672 C C . ILE A 1 83 ? -17.095 5.931 21.733 1.00 95.50 83 ILE A C 1
ATOM 674 O O . ILE A 1 83 ? -17.669 6.666 20.934 1.00 95.50 83 ILE A O 1
ATOM 678 N N . LYS A 1 84 ? -17.589 5.600 22.921 1.00 93.94 84 LYS A N 1
ATOM 679 C CA . LYS A 1 84 ? -18.884 6.033 23.434 1.00 93.94 84 LYS A CA 1
ATOM 680 C C . LYS A 1 84 ? -18.709 6.848 24.708 1.00 93.94 84 LYS A C 1
ATOM 682 O O . LYS A 1 84 ? -17.990 6.424 25.619 1.00 93.94 84 LYS A O 1
ATOM 687 N N . GLU A 1 85 ? -19.362 7.999 24.797 1.00 92.88 85 GLU A N 1
ATOM 688 C CA . GLU A 1 85 ? -19.353 8.804 26.016 1.00 92.88 85 GLU A CA 1
ATOM 689 C C . GLU A 1 85 ? -20.302 8.232 27.079 1.00 92.88 85 GLU A C 1
ATOM 691 O O . GLU A 1 85 ? -21.282 7.531 26.814 1.00 92.88 85 GLU A O 1
ATOM 696 N N . GLU A 1 86 ? -19.997 8.513 28.341 1.00 91.44 86 GLU A N 1
ATOM 697 C CA . GLU A 1 86 ? -20.867 8.126 29.444 1.00 91.44 86 GLU A CA 1
ATOM 698 C C . GLU A 1 86 ? -22.230 8.828 29.368 1.00 91.44 86 GLU A C 1
ATOM 700 O O . GLU A 1 86 ? -22.306 10.051 29.314 1.00 91.44 86 GLU A O 1
ATOM 705 N N . GLY A 1 87 ? -23.311 8.042 29.399 1.00 89.62 87 GLY A N 1
ATOM 706 C CA . GLY A 1 87 ? -24.688 8.537 29.272 1.00 89.62 87 GLY A CA 1
ATOM 707 C C . GLY A 1 87 ? -25.210 8.591 27.833 1.00 89.62 87 GLY A C 1
ATOM 708 O O . GLY A 1 87 ? -26.402 8.811 27.627 1.00 89.62 87 GLY A O 1
ATOM 709 N N . GLU A 1 88 ? -24.355 8.340 26.843 1.00 90.38 88 GLU A N 1
ATOM 710 C CA . GLU A 1 88 ? -24.745 8.275 25.440 1.00 90.38 88 GLU A CA 1
ATOM 711 C C . GLU A 1 88 ? -25.594 7.024 25.143 1.00 90.38 88 GLU A C 1
ATOM 713 O O . GLU A 1 88 ? -25.387 5.950 25.718 1.00 90.38 88 GLU A O 1
ATOM 718 N N . THR A 1 89 ? -26.555 7.137 24.224 1.00 90.62 89 THR A N 1
ATOM 719 C CA . THR A 1 89 ? -27.466 6.033 23.865 1.00 90.62 89 THR A CA 1
ATOM 720 C C . THR A 1 89 ? -27.175 5.407 22.507 1.00 90.62 89 THR A C 1
ATOM 722 O O . THR A 1 89 ? -27.764 4.368 22.218 1.00 90.62 89 THR A O 1
ATOM 725 N N . ALA A 1 90 ? -26.232 5.959 21.733 1.00 90.06 90 ALA A N 1
ATOM 726 C CA . ALA A 1 90 ? -25.871 5.420 20.430 1.00 90.06 90 ALA A CA 1
ATOM 727 C C . ALA A 1 90 ? -25.459 3.946 20.521 1.00 90.06 90 ALA A C 1
ATOM 729 O O . ALA A 1 90 ? -24.901 3.477 21.526 1.00 90.06 90 ALA A O 1
ATOM 730 N N . THR A 1 91 ? -25.757 3.220 19.458 1.00 93.38 91 THR A N 1
ATOM 731 C CA . THR A 1 91 ? -25.456 1.803 19.279 1.00 93.38 91 THR A CA 1
ATOM 732 C C . THR A 1 91 ? -24.547 1.614 18.074 1.00 93.38 91 THR A C 1
ATOM 734 O O . THR A 1 91 ? -24.384 2.507 17.241 1.00 93.38 91 THR A O 1
ATOM 737 N N . TRP A 1 92 ? -23.993 0.416 17.915 1.00 94.25 92 TRP A N 1
ATOM 738 C CA . TRP A 1 92 ? -23.245 0.061 16.714 1.00 94.25 92 TRP A CA 1
ATOM 739 C C . TRP A 1 92 ? -24.069 0.262 15.439 1.00 94.25 92 TRP A C 1
ATOM 741 O O . TRP A 1 92 ? -23.545 0.696 14.415 1.00 94.25 92 TRP A O 1
ATOM 751 N N . ASN A 1 93 ? -25.379 0.006 15.504 1.00 92.31 93 ASN A N 1
ATOM 752 C CA . ASN A 1 93 ? -26.274 0.236 14.378 1.00 92.31 93 ASN A CA 1
ATOM 753 C C . ASN A 1 93 ? -26.326 1.706 13.950 1.00 92.31 93 ASN A C 1
ATOM 755 O O . ASN A 1 93 ? -26.538 1.981 12.777 1.00 92.31 93 ASN A O 1
ATOM 759 N N . ASP A 1 94 ? -26.117 2.637 14.877 1.00 87.31 94 ASP A N 1
ATOM 760 C CA . ASP A 1 94 ? -26.189 4.070 14.612 1.00 87.31 94 ASP A CA 1
ATOM 761 C C . ASP A 1 94 ? -24.925 4.621 13.949 1.00 87.31 94 ASP A C 1
ATOM 763 O O . ASP A 1 94 ? -25.024 5.541 13.140 1.00 87.31 94 ASP A O 1
ATOM 767 N N . ILE A 1 95 ? -23.762 4.054 14.282 1.00 86.56 95 ILE A N 1
ATOM 768 C CA . ILE A 1 95 ? -22.448 4.621 13.937 1.00 86.56 95 ILE A CA 1
ATOM 769 C C . ILE A 1 95 ? -21.645 3.776 12.935 1.00 86.56 95 ILE A C 1
ATOM 771 O O . ILE A 1 95 ? -20.679 4.263 12.353 1.00 86.56 95 ILE A O 1
ATOM 775 N N . SER A 1 96 ? -22.032 2.517 12.695 1.00 89.00 96 SER A N 1
ATOM 776 C CA . SER A 1 96 ? -21.310 1.604 11.798 1.00 89.00 96 SER A CA 1
ATOM 777 C C . SER A 1 96 ? -21.293 2.100 10.349 1.00 89.00 96 SER A C 1
ATOM 779 O O . SER A 1 96 ? -22.347 2.248 9.719 1.00 89.00 96 SER A O 1
ATOM 781 N N . PHE A 1 97 ? -20.092 2.255 9.780 1.00 86.19 97 PHE A N 1
ATOM 782 C CA . PHE A 1 97 ? -19.899 2.487 8.341 1.00 86.19 97 PHE A CA 1
ATOM 783 C C . PHE A 1 97 ? -20.271 1.272 7.482 1.00 86.19 97 PHE A C 1
ATOM 785 O O . PHE A 1 97 ? -20.502 1.416 6.285 1.00 86.19 97 PHE A O 1
ATOM 792 N N . TYR A 1 98 ? -20.365 0.077 8.074 1.00 90.00 98 TYR A N 1
ATOM 793 C CA . TYR A 1 98 ? -20.802 -1.120 7.355 1.00 90.00 98 TYR A CA 1
ATOM 794 C C . TYR A 1 98 ? -22.321 -1.151 7.165 1.00 90.00 98 TYR A C 1
ATOM 796 O O . TYR A 1 98 ? -22.814 -1.596 6.124 1.00 90.00 98 TYR A O 1
ATOM 804 N N . ARG A 1 99 ? -23.086 -0.639 8.138 1.00 88.69 99 ARG A N 1
ATOM 805 C CA . ARG A 1 99 ? -24.560 -0.654 8.104 1.00 88.69 99 ARG A CA 1
ATOM 806 C C . ARG A 1 99 ? -25.137 0.550 7.379 1.00 88.69 99 ARG A C 1
ATOM 808 O O . ARG A 1 99 ? -26.023 0.372 6.546 1.00 88.69 99 ARG A O 1
ATOM 815 N N . ASN A 1 100 ? -24.577 1.728 7.616 1.00 84.94 100 ASN A N 1
ATOM 816 C CA . ASN A 1 100 ? -25.148 2.997 7.176 1.00 84.94 100 ASN A CA 1
ATOM 817 C C . ASN A 1 100 ? -24.445 3.561 5.933 1.00 84.94 100 ASN A C 1
ATOM 819 O O . ASN A 1 100 ? -23.288 3.240 5.656 1.00 84.94 100 ASN A O 1
ATOM 823 N N . ASP A 1 101 ? -25.142 4.412 5.181 1.00 79.25 101 ASP A N 1
ATOM 824 C CA . ASP A 1 101 ? -24.542 5.148 4.068 1.00 79.25 101 ASP A CA 1
ATOM 825 C C . ASP A 1 101 ? -23.645 6.277 4.589 1.00 79.25 101 ASP A C 1
ATOM 827 O O . ASP A 1 101 ? -24.032 7.032 5.475 1.00 79.25 101 ASP A O 1
ATOM 831 N N . PHE A 1 102 ? -22.473 6.479 3.978 1.00 73.12 102 PHE A N 1
ATOM 832 C CA . PHE A 1 102 ? -21.486 7.467 4.440 1.00 73.12 102 PHE A CA 1
ATOM 833 C C . PHE A 1 102 ? -22.016 8.908 4.560 1.00 73.12 102 PHE A C 1
ATOM 835 O O . PHE A 1 102 ? -21.483 9.675 5.356 1.00 73.12 102 PHE A O 1
ATOM 842 N N . ASN A 1 103 ? -23.027 9.316 3.785 1.00 64.81 103 ASN A N 1
ATOM 843 C CA . ASN A 1 103 ? -23.640 10.642 3.944 1.00 64.81 103 ASN A CA 1
ATOM 844 C C . ASN A 1 103 ? -24.548 10.694 5.178 1.00 64.81 103 ASN A C 1
ATOM 846 O O . ASN A 1 103 ? -24.472 11.637 5.959 1.00 64.81 103 ASN A O 1
ATOM 850 N N . GLU A 1 104 ? -25.371 9.666 5.380 1.00 60.16 104 GLU A N 1
ATOM 851 C CA . GLU A 1 104 ? -26.251 9.571 6.541 1.00 60.16 104 GLU A CA 1
ATOM 852 C C . GLU A 1 104 ? -25.435 9.444 7.827 1.00 60.16 104 GLU A C 1
ATOM 854 O O . GLU A 1 104 ? -25.684 10.191 8.769 1.00 60.16 104 GLU A O 1
ATOM 859 N N . THR A 1 105 ? -24.396 8.603 7.832 1.00 62.44 105 THR A N 1
ATOM 860 C CA . THR A 1 105 ? -23.488 8.471 8.973 1.00 62.44 105 THR A CA 1
ATOM 861 C C . THR A 1 105 ? -22.819 9.801 9.278 1.00 62.44 105 THR A C 1
ATOM 863 O O . THR A 1 105 ? -22.951 10.287 10.389 1.00 62.44 105 THR A O 1
ATOM 866 N N . ILE A 1 106 ? -22.162 10.448 8.306 1.00 62.81 106 ILE A N 1
ATOM 867 C CA . ILE A 1 106 ? -21.460 11.724 8.544 1.00 62.81 106 ILE A CA 1
ATOM 868 C C . ILE A 1 106 ? -22.432 12.839 8.940 1.00 62.81 106 ILE A C 1
ATOM 870 O O . ILE A 1 106 ? -22.100 13.658 9.792 1.00 62.81 106 ILE A O 1
ATOM 874 N N . SER A 1 107 ? -23.641 12.853 8.378 1.00 55.75 107 SER A N 1
ATOM 875 C CA . SER A 1 107 ? -24.684 13.814 8.746 1.00 55.75 107 SER A CA 1
ATOM 876 C C . SER A 1 107 ? -25.199 13.586 10.168 1.00 55.75 107 SER A C 1
ATOM 878 O O . SER A 1 107 ? -25.339 14.551 10.914 1.00 55.75 107 SER A O 1
ATOM 880 N N . LYS A 1 108 ? -25.445 12.335 10.575 1.00 58.06 108 LYS A N 1
ATOM 881 C CA . LYS A 1 108 ? -25.880 11.972 11.933 1.00 58.06 108 LYS A CA 1
ATOM 882 C C . LYS A 1 108 ? -24.794 12.261 12.967 1.00 58.06 108 LYS A C 1
ATOM 884 O O . LYS A 1 108 ? -25.063 12.932 13.954 1.00 58.06 108 LYS A O 1
ATOM 889 N N . LEU A 1 109 ? -23.564 11.855 12.665 1.00 61.88 109 LEU A N 1
ATOM 890 C CA . LEU A 1 109 ? -22.342 12.154 13.412 1.00 61.88 109 LEU A CA 1
ATOM 891 C C . LEU A 1 109 ? -22.146 13.662 13.622 1.00 61.88 109 LEU A C 1
ATOM 893 O O . LEU A 1 109 ? -21.910 14.129 14.737 1.00 61.88 109 LEU A O 1
ATOM 897 N N . ALA A 1 110 ? -22.316 14.450 12.557 1.00 52.88 110 ALA A N 1
ATOM 898 C CA . ALA A 1 110 ? -22.306 15.900 12.660 1.00 52.88 110 ALA A CA 1
ATOM 899 C C . ALA A 1 110 ? -23.450 16.390 13.560 1.00 52.88 110 ALA A C 1
ATOM 901 O O . ALA A 1 110 ? -23.202 17.163 14.471 1.00 52.88 110 ALA A O 1
ATOM 902 N N . PHE A 1 111 ? -24.683 15.916 13.373 1.00 49.34 111 PHE A N 1
ATOM 903 C CA . PHE A 1 111 ? -25.856 16.406 14.105 1.00 49.34 111 PHE A CA 1
ATOM 904 C C . PHE A 1 111 ? -25.842 16.079 15.609 1.00 49.34 111 PHE A C 1
ATOM 906 O O . PHE A 1 111 ? -26.252 16.911 16.419 1.00 49.34 111 PHE A O 1
ATOM 913 N N . GLU A 1 112 ? -25.351 14.898 15.989 1.00 53.31 112 GLU A N 1
ATOM 914 C CA . GLU A 1 112 ? -25.208 14.456 17.382 1.00 53.31 112 GLU A CA 1
ATOM 915 C C . GLU A 1 112 ? -23.998 15.122 18.074 1.00 5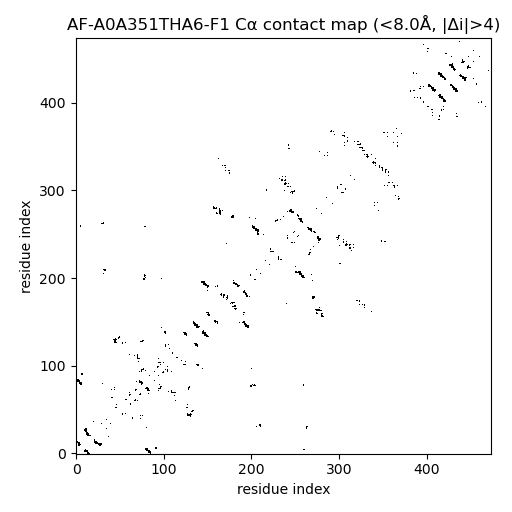3.31 112 GLU A C 1
ATOM 917 O O . GLU A 1 112 ? -24.040 15.392 19.278 1.00 53.31 112 GLU A O 1
ATOM 922 N N . GLY A 1 113 ? -22.951 15.483 17.319 1.00 46.09 113 GLY A N 1
ATOM 923 C CA . GLY A 1 113 ? -21.721 16.069 17.857 1.00 46.09 113 GLY A CA 1
ATOM 924 C C . GLY A 1 113 ? -21.638 17.602 17.834 1.00 46.09 113 GLY A C 1
ATOM 925 O O . GLY A 1 113 ? -21.112 18.211 18.771 1.00 46.09 113 GLY A O 1
ATOM 926 N N . LEU A 1 114 ? -22.160 18.271 16.811 1.00 42.41 114 LEU A N 1
ATOM 927 C CA . LEU A 1 114 ? -22.072 19.718 16.601 1.00 42.41 114 LEU A CA 1
ATOM 928 C C . LEU A 1 114 ? -23.206 20.151 15.674 1.00 42.41 114 LEU A C 1
ATOM 930 O O . LEU A 1 114 ? -23.177 19.814 14.503 1.00 42.41 114 LEU A O 1
ATOM 934 N N . GLY A 1 115 ? -24.177 20.929 16.154 1.00 40.97 115 GLY A N 1
ATOM 935 C CA . GLY A 1 115 ? -25.308 21.414 15.349 1.00 40.97 115 GLY A CA 1
ATOM 936 C C . GLY A 1 115 ? -24.908 22.203 14.088 1.00 40.97 115 GLY A C 1
ATOM 937 O O . GLY A 1 115 ? -25.010 23.425 14.056 1.00 40.97 115 GLY A O 1
ATOM 938 N N . LEU A 1 116 ? -24.498 21.499 13.034 1.00 44.69 116 LEU A N 1
ATOM 939 C CA . LEU A 1 116 ? -24.095 21.997 11.726 1.00 44.69 116 LEU A CA 1
ATOM 940 C C . LEU A 1 116 ? -25.300 21.885 10.790 1.00 44.69 116 LEU A C 1
ATOM 942 O O . LEU A 1 116 ? -25.317 21.128 9.821 1.00 44.69 116 LEU A O 1
ATOM 946 N N . TYR A 1 117 ? -26.350 22.642 11.105 1.00 37.22 117 TYR A N 1
ATOM 947 C CA . TYR A 1 117 ? -27.466 22.834 10.186 1.00 37.22 117 TYR A CA 1
ATOM 948 C C . TYR A 1 117 ? -26.956 23.529 8.913 1.00 37.22 117 TYR A C 1
ATOM 950 O O . TYR A 1 117 ? -26.575 24.696 8.956 1.00 37.22 117 TYR A O 1
ATOM 958 N N . GLY A 1 118 ? -26.986 22.832 7.771 1.00 38.97 118 GLY A N 1
ATOM 959 C CA . GLY A 1 118 ? -26.912 23.465 6.446 1.00 38.97 118 GLY A CA 1
ATOM 960 C C . GLY A 1 118 ? -25.712 23.124 5.556 1.00 38.97 118 GLY A C 1
ATOM 961 O O . GLY A 1 118 ? -25.694 23.573 4.411 1.00 38.97 118 GLY A O 1
ATOM 962 N N . LEU A 1 119 ? -24.748 22.311 5.999 1.00 42.00 119 LEU A N 1
ATOM 963 C CA . LEU A 1 119 ? -23.735 21.753 5.094 1.00 42.00 119 LEU A CA 1
ATOM 964 C C . LEU A 1 119 ? -24.331 20.543 4.365 1.00 42.00 119 LEU A C 1
ATOM 966 O O . LEU A 1 119 ? -24.363 19.439 4.899 1.00 42.00 119 LEU A O 1
ATOM 970 N N . GLN A 1 120 ? -24.823 20.745 3.138 1.00 36.59 120 GLN A N 1
ATOM 971 C CA . GLN A 1 120 ? -25.103 19.629 2.232 1.00 36.59 120 GLN A CA 1
ATOM 972 C C . GLN A 1 120 ? -23.779 18.942 1.883 1.00 36.59 120 GLN A C 1
ATOM 974 O O . GLN A 1 120 ? -23.093 19.325 0.934 1.00 36.59 120 GLN A O 1
ATOM 979 N N . MET A 1 121 ? -23.406 17.931 2.665 1.00 42.41 121 MET A N 1
ATOM 980 C CA . MET A 1 121 ? -22.302 17.052 2.310 1.00 42.41 121 MET A CA 1
ATOM 981 C C . MET A 1 121 ? -22.717 16.271 1.062 1.00 42.41 121 MET A C 1
ATOM 983 O O . MET A 1 121 ? -23.778 15.646 1.003 1.00 42.41 121 MET A O 1
ATOM 987 N N . SER A 1 122 ? -21.908 16.388 0.010 1.00 41.53 122 SER A N 1
ATOM 988 C CA . SER A 1 122 ? -22.124 15.668 -1.246 1.00 41.53 122 SER A CA 1
ATOM 989 C C . SER A 1 122 ? -22.192 14.153 -1.008 1.00 41.53 122 SER A C 1
ATOM 991 O O . SER A 1 122 ? -21.687 13.661 -0.004 1.00 41.53 122 SER A O 1
ATOM 993 N N . SER A 1 123 ? -22.697 13.378 -1.973 1.00 41.03 123 SER A N 1
ATOM 994 C CA . SER A 1 123 ? -22.671 11.903 -1.905 1.00 41.03 123 SER A CA 1
ATOM 995 C C . SER A 1 123 ? -21.256 11.295 -1.791 1.00 41.03 123 SER A C 1
ATOM 997 O O . SER A 1 123 ? -21.118 10.090 -1.596 1.00 41.03 123 SER A O 1
ATOM 999 N N . THR A 1 124 ? -20.200 12.114 -1.906 1.00 41.97 124 THR A N 1
ATOM 1000 C CA . THR A 1 124 ? -18.844 11.819 -1.421 1.00 41.97 124 THR A CA 1
ATOM 1001 C C . THR A 1 124 ? -18.620 12.402 -0.038 1.00 41.97 124 THR A C 1
ATOM 1003 O O . THR A 1 124 ? -18.442 13.615 0.087 1.00 41.97 124 THR A O 1
ATOM 1006 N N . SER A 1 125 ? -18.521 11.543 0.970 1.00 47.00 125 SER A N 1
ATOM 1007 C CA . SER A 1 125 ? -17.996 11.945 2.271 1.00 47.00 125 SER A CA 1
ATOM 1008 C C . SER A 1 125 ? -16.476 11.753 2.291 1.00 47.00 125 SER A C 1
ATOM 1010 O O . SER A 1 125 ? -16.012 10.635 2.048 1.00 47.00 125 SER A O 1
ATOM 1012 N N . PRO A 1 126 ? -15.668 12.793 2.562 1.00 51.34 126 PRO A N 1
ATOM 1013 C CA . PRO A 1 126 ? -14.266 12.582 2.902 1.00 51.34 126 PRO A CA 1
ATOM 1014 C C . PRO A 1 126 ? -14.219 11.745 4.183 1.00 51.34 126 PRO A C 1
ATOM 1016 O O . PRO A 1 126 ? -14.851 12.103 5.175 1.00 51.34 126 PRO A O 1
ATOM 1019 N N . GLU A 1 127 ? -13.517 10.612 4.166 1.00 53.88 127 GLU A N 1
ATOM 1020 C CA . GLU A 1 127 ? -13.392 9.817 5.385 1.00 53.88 127 GLU A CA 1
ATOM 1021 C C . GLU A 1 127 ? -12.223 10.341 6.216 1.00 53.88 127 GLU A C 1
ATOM 1023 O O . GLU A 1 127 ? -11.093 10.476 5.746 1.00 53.88 127 GLU A O 1
ATOM 1028 N N . LEU A 1 128 ? -12.532 10.653 7.469 1.00 54.62 128 LEU A N 1
ATOM 1029 C CA . LEU A 1 128 ? -11.632 11.309 8.405 1.00 54.62 128 LEU A CA 1
ATOM 1030 C C . LEU A 1 128 ? -10.666 10.328 9.091 1.00 54.62 128 LEU A C 1
ATOM 1032 O O . LEU A 1 128 ? -9.804 10.781 9.847 1.00 54.62 128 LEU A O 1
ATOM 1036 N N . THR A 1 129 ? -10.805 9.014 8.840 1.00 49.50 129 THR A N 1
ATOM 1037 C CA . THR A 1 129 ? -10.108 7.959 9.598 1.00 49.50 129 THR A CA 1
ATOM 1038 C C . THR A 1 129 ? -9.271 6.957 8.799 1.00 49.50 129 THR A C 1
ATOM 1040 O O . THR A 1 129 ? -8.460 6.252 9.400 1.00 49.50 129 THR A O 1
ATOM 1043 N N . THR A 1 130 ? -9.354 6.928 7.463 1.00 50.91 130 THR A N 1
ATOM 1044 C CA . THR A 1 130 ? -8.417 6.130 6.648 1.00 50.91 130 THR A CA 1
ATOM 1045 C C . THR A 1 130 ? -7.116 6.893 6.384 1.00 50.91 130 THR A C 1
ATOM 1047 O O . THR A 1 130 ? -7.092 7.891 5.667 1.00 50.91 130 THR A O 1
ATOM 1050 N N . ASP A 1 131 ? -6.012 6.372 6.918 1.00 46.78 131 ASP A N 1
ATOM 1051 C CA . ASP A 1 131 ? -4.657 6.947 6.873 1.00 46.78 131 ASP A CA 1
ATOM 1052 C C . ASP A 1 131 ? -4.000 6.877 5.482 1.00 46.78 131 ASP A C 1
ATOM 1054 O O . ASP A 1 131 ? -4.185 5.892 4.772 1.00 46.78 131 ASP A O 1
ATOM 1058 N N . GLY A 1 132 ? -3.261 7.910 5.065 1.00 52.03 132 GLY A N 1
ATOM 1059 C CA . GLY A 1 132 ? -2.526 8.004 3.789 1.00 52.03 132 GLY A CA 1
ATOM 1060 C C . GLY A 1 132 ? -2.560 9.404 3.146 1.00 52.03 132 GLY A C 1
ATOM 1061 O O . GLY A 1 132 ? -3.418 10.225 3.462 1.00 52.03 132 GLY A O 1
ATOM 1062 N N . SER A 1 133 ? -1.628 9.690 2.230 1.00 54.03 133 SER A N 1
ATOM 1063 C CA . SER A 1 133 ? -1.408 11.038 1.663 1.00 54.03 133 SER A CA 1
ATOM 1064 C C . SER A 1 133 ? -2.350 11.424 0.509 1.00 54.03 133 SER A C 1
ATOM 1066 O O . SER A 1 133 ? -2.571 12.612 0.263 1.00 54.03 133 SER A O 1
ATOM 1068 N N . PHE A 1 134 ? -2.934 10.444 -0.188 1.00 55.28 134 PHE A N 1
ATOM 1069 C CA . PHE A 1 134 ? -3.797 10.664 -1.353 1.00 55.28 134 PHE A CA 1
ATOM 1070 C C . PHE A 1 134 ? -5.226 11.059 -0.965 1.00 55.28 134 PHE A C 1
ATOM 1072 O O . PHE A 1 134 ? -5.769 10.617 0.051 1.00 55.28 134 PHE A O 1
ATOM 1079 N N . ARG A 1 135 ? -5.875 11.873 -1.811 1.00 68.06 135 ARG A N 1
ATOM 1080 C CA . ARG A 1 135 ? -7.287 12.242 -1.627 1.00 68.06 135 ARG A CA 1
ATOM 1081 C C . ARG A 1 135 ? -8.163 11.022 -1.863 1.00 68.06 135 ARG A C 1
ATOM 1083 O O . ARG A 1 135 ? -8.209 10.503 -2.979 1.00 68.06 135 ARG A O 1
ATOM 1090 N N . LYS A 1 136 ? -8.890 10.607 -0.832 1.00 72.69 136 LYS A N 1
ATOM 1091 C CA . LYS A 1 136 ? -9.731 9.421 -0.888 1.00 72.69 136 LYS A CA 1
ATOM 1092 C C . LYS A 1 136 ? -11.053 9.590 -0.170 1.00 72.69 136 LYS A C 1
ATOM 1094 O O . LYS A 1 136 ? -11.186 10.414 0.732 1.00 72.69 136 LYS A O 1
ATOM 1099 N N . CYS A 1 137 ? -12.029 8.813 -0.606 1.00 76.12 137 CYS A N 1
ATOM 1100 C CA . CYS A 1 137 ? -13.337 8.744 0.021 1.00 76.12 137 CYS A CA 1
ATOM 1101 C C . CYS A 1 137 ? -13.904 7.341 -0.130 1.00 76.12 137 CYS A C 1
ATOM 1103 O O . CYS A 1 137 ? -13.657 6.677 -1.139 1.00 76.12 137 CYS A O 1
ATOM 1105 N N . TRP A 1 138 ? -14.683 6.919 0.856 1.00 82.12 138 TRP A N 1
ATOM 1106 C CA . TRP A 1 138 ? -15.453 5.693 0.757 1.00 82.12 138 TRP A CA 1
ATOM 1107 C C . TRP A 1 138 ? -16.870 5.996 0.298 1.00 82.12 138 TRP A C 1
ATOM 1109 O O . TRP A 1 138 ? -17.430 7.057 0.586 1.00 82.12 138 TRP A O 1
ATOM 1119 N N . ARG A 1 139 ? -17.448 5.057 -0.442 1.00 83.12 139 ARG A N 1
ATOM 1120 C CA . ARG A 1 139 ? -18.852 5.087 -0.838 1.00 83.12 139 ARG A CA 1
ATOM 1121 C C . ARG A 1 139 ? -19.457 3.709 -0.701 1.00 83.12 139 ARG A C 1
ATOM 1123 O O . ARG A 1 139 ? -18.788 2.711 -0.958 1.00 83.12 139 ARG A O 1
ATOM 1130 N N . LYS A 1 140 ? -20.741 3.683 -0.366 1.00 86.44 140 LYS A N 1
ATOM 1131 C CA . LYS A 1 140 ? -21.555 2.479 -0.410 1.00 86.44 140 LYS A CA 1
ATOM 1132 C C . LYS A 1 140 ? -22.331 2.470 -1.724 1.00 86.44 140 LYS A C 1
ATOM 1134 O O . LYS A 1 140 ? -22.999 3.443 -2.060 1.00 86.44 140 LYS A O 1
ATOM 1139 N N . GLU A 1 141 ? -22.180 1.410 -2.505 1.00 86.25 141 GLU A N 1
ATOM 1140 C CA . GLU A 1 141 ? -22.781 1.259 -3.830 1.00 86.25 141 GLU A CA 1
ATOM 1141 C C . GLU A 1 141 ? -23.279 -0.174 -3.987 1.00 86.25 141 GLU A C 1
ATOM 1143 O O . GLU A 1 141 ? -22.502 -1.120 -3.899 1.00 86.25 141 GLU A O 1
ATOM 1148 N N . GLY A 1 142 ? -24.587 -0.349 -4.198 1.00 84.69 142 GLY A N 1
ATOM 1149 C CA . GLY A 1 142 ? -25.174 -1.686 -4.345 1.00 84.69 142 GLY A CA 1
ATOM 1150 C C . GLY A 1 142 ? -25.010 -2.579 -3.108 1.00 84.69 142 GLY A C 1
ATOM 1151 O O . GLY A 1 142 ? -24.906 -3.789 -3.252 1.00 84.69 142 GLY A O 1
ATOM 1152 N N . GLY A 1 143 ? -24.955 -1.988 -1.907 1.00 86.06 143 GLY A N 1
ATOM 1153 C CA . GLY A 1 143 ? -24.725 -2.705 -0.645 1.00 86.06 143 GLY A CA 1
ATOM 1154 C C . GLY A 1 143 ? -23.251 -2.951 -0.311 1.00 86.06 143 GLY A C 1
ATOM 1155 O O . GLY A 1 143 ? -22.950 -3.333 0.815 1.00 86.06 143 GLY A O 1
ATOM 1156 N N . GLU A 1 144 ? -22.340 -2.660 -1.238 1.00 91.38 144 GLU A N 1
ATOM 1157 C CA . GLU A 1 144 ? -20.902 -2.881 -1.100 1.00 91.38 144 GLU A CA 1
ATOM 1158 C C . GLU A 1 144 ? -20.149 -1.582 -0.836 1.00 91.38 144 GLU A C 1
ATOM 1160 O O . GLU A 1 144 ? -20.571 -0.509 -1.264 1.00 91.38 144 GLU A O 1
ATOM 1165 N N . ILE A 1 145 ? -19.010 -1.672 -0.153 1.00 91.62 145 ILE A N 1
ATOM 1166 C CA . ILE A 1 145 ? -18.206 -0.506 0.218 1.00 91.62 145 ILE A CA 1
ATOM 1167 C C . ILE A 1 145 ? -16.979 -0.420 -0.681 1.00 91.62 145 ILE A C 1
ATOM 1169 O O . ILE A 1 145 ? -16.233 -1.386 -0.837 1.00 91.62 145 ILE A O 1
ATOM 1173 N N . TYR A 1 146 ? -16.769 0.755 -1.269 1.00 92.00 146 TYR A N 1
ATOM 1174 C CA . TYR A 1 146 ? -15.686 1.027 -2.204 1.00 92.00 146 TYR A CA 1
ATOM 1175 C C . TYR A 1 146 ? -14.862 2.231 -1.775 1.00 92.00 146 TYR A C 1
ATOM 1177 O O . TYR A 1 146 ? -15.416 3.274 -1.429 1.00 92.00 146 TYR A O 1
ATOM 1185 N N . LEU A 1 147 ? -13.542 2.100 -1.869 1.00 90.00 147 LEU A N 1
ATOM 1186 C CA . LEU A 1 147 ? -12.597 3.195 -1.730 1.00 90.00 147 LEU A CA 1
ATOM 1187 C C . LEU A 1 147 ? -12.338 3.804 -3.098 1.00 90.00 147 LEU A C 1
ATOM 1189 O O . LEU A 1 147 ? -11.992 3.098 -4.042 1.00 90.00 147 LEU A O 1
ATOM 1193 N N . TYR A 1 148 ? -12.443 5.122 -3.173 1.00 88.31 148 TYR A N 1
ATOM 1194 C CA . TYR A 1 148 ? -12.039 5.920 -4.317 1.00 88.31 148 TYR A CA 1
ATOM 1195 C C . TYR A 1 148 ? -10.770 6.679 -3.966 1.00 88.31 148 TYR A C 1
ATOM 1197 O O . TYR A 1 148 ? -10.771 7.400 -2.967 1.00 88.31 148 TYR A O 1
ATOM 1205 N N . LYS A 1 149 ? -9.725 6.583 -4.790 1.00 85.38 149 LYS A N 1
ATOM 1206 C CA . LYS A 1 149 ? -8.489 7.362 -4.634 1.00 85.38 149 LYS A CA 1
ATOM 1207 C C . LYS A 1 149 ? -8.271 8.230 -5.867 1.00 85.38 149 LYS A C 1
ATOM 1209 O O . LYS A 1 149 ? -8.274 7.738 -6.991 1.00 85.38 149 LYS A O 1
ATOM 1214 N N . ARG A 1 150 ? -8.104 9.535 -5.675 1.00 82.00 150 ARG A N 1
ATOM 1215 C CA . ARG A 1 150 ? -7.763 10.461 -6.763 1.00 82.00 150 ARG A CA 1
ATOM 1216 C C . ARG A 1 150 ? -6.253 10.531 -6.942 1.00 82.00 150 ARG A C 1
ATOM 1218 O O . ARG A 1 150 ? -5.525 10.526 -5.950 1.00 82.00 150 ARG A O 1
ATOM 1225 N N . GLY A 1 151 ? -5.819 10.654 -8.195 1.00 78.06 151 GLY A N 1
ATOM 1226 C CA . GLY A 1 151 ? -4.430 10.992 -8.509 1.00 78.06 151 GLY A CA 1
ATOM 1227 C C . GLY A 1 151 ? -4.058 12.374 -7.971 1.00 78.06 151 GLY A C 1
ATOM 1228 O O . GLY A 1 151 ? -4.935 13.213 -7.726 1.00 78.06 151 GLY A O 1
ATOM 1229 N N . ILE A 1 152 ? -2.766 12.616 -7.758 1.00 77.81 152 ILE A N 1
ATOM 1230 C CA . ILE A 1 152 ? -2.297 13.931 -7.317 1.00 77.81 152 ILE A CA 1
ATOM 1231 C C . ILE A 1 152 ? -2.341 14.896 -8.505 1.00 77.81 152 ILE A C 1
ATOM 1233 O O . ILE A 1 152 ? -2.157 14.524 -9.659 1.00 77.81 152 ILE A O 1
ATOM 1237 N N . SER A 1 153 ? -2.611 16.165 -8.221 1.00 69.75 153 SER A N 1
ATOM 1238 C CA . SER A 1 153 ? -2.633 17.246 -9.206 1.00 69.75 153 SER A CA 1
ATOM 1239 C C . SER A 1 153 ? -1.564 18.286 -8.882 1.00 69.75 153 SER A C 1
ATOM 1241 O O . SER A 1 153 ? -1.294 18.531 -7.706 1.00 69.75 153 SER A O 1
ATOM 1243 N N . GLY A 1 154 ? -1.051 18.983 -9.898 1.00 61.31 154 GLY A N 1
ATOM 1244 C CA . GLY A 1 154 ? -0.205 20.172 -9.717 1.00 61.31 154 GLY A CA 1
ATOM 1245 C C . GLY A 1 154 ? 1.288 19.970 -9.986 1.00 61.31 154 GLY A C 1
ATOM 1246 O O . GLY A 1 154 ? 2.033 20.941 -9.921 1.00 61.31 154 GLY A O 1
ATOM 1247 N N . ALA A 1 155 ? 1.713 18.755 -10.337 1.00 68.19 155 ALA A N 1
ATOM 1248 C CA . ALA A 1 155 ? 3.031 18.478 -10.907 1.00 68.19 155 ALA A CA 1
ATOM 1249 C C . ALA A 1 155 ? 2.878 17.926 -12.334 1.00 68.19 155 ALA A C 1
ATOM 1251 O O . ALA A 1 155 ? 1.873 17.286 -12.640 1.00 68.19 155 ALA A O 1
ATOM 1252 N N . TYR A 1 156 ? 3.866 18.185 -13.196 1.00 68.00 156 TYR A N 1
ATOM 1253 C CA . TYR A 1 156 ? 3.834 17.861 -14.633 1.00 68.00 156 TYR A CA 1
ATOM 1254 C C . TYR A 1 156 ? 3.556 16.373 -14.928 1.00 68.00 156 TYR A C 1
ATOM 1256 O O . TYR A 1 156 ? 2.869 16.044 -15.888 1.00 68.00 156 TYR A O 1
ATOM 1264 N N . ASN A 1 157 ? 4.056 15.486 -14.073 1.00 73.69 157 ASN A N 1
ATOM 1265 C CA . ASN A 1 157 ? 4.006 14.027 -14.174 1.00 73.69 157 ASN A CA 1
ATOM 1266 C C . ASN A 1 157 ? 3.076 13.366 -13.134 1.00 73.69 157 ASN A C 1
ATOM 1268 O O . ASN A 1 157 ? 3.123 12.150 -12.960 1.00 73.69 157 ASN A O 1
ATOM 1272 N N . ALA A 1 158 ? 2.254 14.143 -12.422 1.00 79.00 158 ALA A N 1
ATOM 1273 C CA . ALA A 1 158 ? 1.292 13.617 -11.452 1.00 79.00 158 ALA A CA 1
ATOM 1274 C C . ALA A 1 158 ? -0.077 13.330 -12.097 1.00 79.00 158 ALA A C 1
ATOM 1276 O O . ALA A 1 158 ? -0.419 13.889 -13.140 1.00 79.00 158 ALA A O 1
ATOM 1277 N N . GLY A 1 159 ? -0.876 12.463 -11.471 1.00 84.69 159 GLY A N 1
ATOM 1278 C CA . GLY A 1 159 ? -2.244 12.146 -11.900 1.00 84.69 159 GLY A CA 1
ATOM 1279 C C . GLY A 1 159 ? -2.397 10.803 -12.622 1.00 84.69 159 GLY A C 1
ATOM 1280 O O . GLY A 1 159 ? -3.515 10.434 -12.997 1.00 84.69 159 GLY A O 1
ATOM 1281 N N . LEU A 1 160 ? -1.297 10.066 -12.814 1.00 93.06 160 LEU A N 1
ATOM 1282 C CA . LEU A 1 160 ? -1.277 8.741 -13.445 1.00 93.06 160 LEU A CA 1
ATOM 1283 C C . LEU A 1 160 ? -1.329 7.583 -12.441 1.00 93.06 160 LEU A C 1
ATOM 1285 O O . LEU A 1 160 ? -1.518 6.437 -12.849 1.00 93.06 160 LEU A O 1
ATOM 1289 N N . GLU A 1 161 ? -1.233 7.875 -11.144 1.00 94.56 161 GLU A N 1
ATOM 1290 C CA . GLU A 1 161 ? -1.287 6.901 -10.050 1.00 94.56 161 GLU A CA 1
ATOM 1291 C C . GLU A 1 161 ? -2.525 5.996 -10.142 1.00 94.56 161 GLU A C 1
ATOM 1293 O O . GLU A 1 161 ? -2.360 4.786 -10.015 1.00 94.56 161 GLU A O 1
ATOM 1298 N N . PRO A 1 162 ? -3.742 6.492 -10.464 1.00 95.44 162 PRO A N 1
ATOM 1299 C CA . PRO A 1 162 ? -4.901 5.619 -10.641 1.00 95.44 162 PRO A CA 1
ATOM 1300 C C . PRO A 1 162 ? -4.746 4.562 -11.742 1.00 95.44 162 PRO A C 1
ATOM 1302 O O . PRO A 1 162 ? -5.190 3.427 -11.573 1.00 95.44 162 PRO A O 1
ATOM 1305 N N . TYR A 1 163 ? -4.135 4.929 -12.876 1.00 96.94 163 TYR A N 1
ATOM 1306 C CA . TYR A 1 163 ? -3.891 3.995 -13.978 1.00 96.94 163 TYR A CA 1
ATOM 1307 C C . TYR A 1 163 ? -2.845 2.964 -13.578 1.00 96.94 163 TYR A C 1
ATOM 1309 O O . TYR A 1 163 ? -3.063 1.770 -13.765 1.00 96.94 163 TYR A O 1
ATOM 1317 N N . CYS A 1 164 ? -1.744 3.419 -12.987 1.00 97.38 164 CYS A N 1
ATOM 1318 C CA . CYS A 1 164 ? -0.688 2.550 -12.493 1.00 97.38 164 CYS A CA 1
ATOM 1319 C C . CYS A 1 164 ? -1.185 1.581 -11.405 1.00 97.38 164 CYS A C 1
ATOM 1321 O O . CYS A 1 164 ? -0.839 0.403 -11.458 1.00 97.38 164 CYS A O 1
ATOM 1323 N N . GLU A 1 165 ? -2.062 2.028 -10.500 1.00 97.31 165 GLU A N 1
ATOM 1324 C CA . GLU A 1 165 ? -2.681 1.186 -9.468 1.00 97.31 165 GLU A CA 1
ATOM 1325 C C . GLU A 1 165 ? -3.554 0.083 -10.082 1.00 97.31 165 GLU A C 1
ATOM 1327 O O . GLU A 1 165 ? -3.446 -1.080 -9.699 1.00 97.31 165 GLU A O 1
ATOM 1332 N N . MET A 1 166 ? -4.376 0.423 -11.081 1.00 98.25 166 MET A N 1
ATOM 1333 C CA . MET A 1 166 ? -5.175 -0.556 -11.825 1.00 98.25 166 MET A CA 1
ATOM 1334 C C . MET A 1 166 ? -4.287 -1.570 -12.555 1.00 98.25 166 MET A C 1
ATOM 1336 O O . MET A 1 166 ? -4.513 -2.771 -12.413 1.00 98.25 166 MET A O 1
ATOM 1340 N N . LEU A 1 167 ? -3.270 -1.109 -13.292 1.00 98.62 167 LEU A N 1
ATOM 1341 C CA . LEU A 1 167 ? -2.350 -1.987 -14.024 1.00 98.62 167 LEU A CA 1
ATOM 1342 C C . LEU A 1 167 ? -1.614 -2.941 -13.075 1.00 98.62 167 LEU A C 1
ATOM 1344 O O . LEU A 1 167 ? -1.595 -4.147 -13.313 1.00 98.62 167 LEU A O 1
ATOM 1348 N N . ALA A 1 168 ? -1.059 -2.426 -11.976 1.00 98.69 168 ALA A N 1
ATOM 1349 C CA . ALA A 1 168 ? -0.411 -3.247 -10.959 1.00 98.69 168 ALA A CA 1
ATOM 1350 C C . ALA A 1 168 ? -1.380 -4.274 -10.363 1.00 98.69 168 ALA A C 1
ATOM 1352 O O . ALA A 1 168 ? -1.048 -5.454 -10.289 1.00 98.69 168 ALA A O 1
ATOM 1353 N N . SER A 1 169 ? -2.605 -3.862 -10.025 1.00 98.62 169 SER A N 1
ATOM 1354 C CA . SER A 1 169 ? -3.602 -4.783 -9.480 1.00 98.62 169 SER A CA 1
ATOM 1355 C C . SER A 1 169 ? -3.978 -5.909 -10.447 1.00 98.62 169 SER A C 1
ATOM 1357 O O . SER A 1 169 ? -4.206 -7.027 -10.004 1.00 98.62 169 SER A O 1
ATOM 1359 N N . GLU A 1 170 ? -3.998 -5.656 -11.760 1.00 98.69 170 GLU A N 1
ATOM 1360 C CA . GLU A 1 170 ? -4.355 -6.662 -12.766 1.00 98.69 170 GLU A CA 1
ATOM 1361 C C . GLU A 1 170 ? -3.335 -7.810 -12.807 1.00 98.69 170 GLU A C 1
ATOM 1363 O O . GLU A 1 170 ? -3.702 -8.987 -12.731 1.00 98.69 170 GLU A O 1
ATOM 1368 N N . ILE A 1 171 ? -2.042 -7.478 -12.883 1.00 98.75 171 ILE A N 1
ATOM 1369 C CA . ILE A 1 171 ? -0.983 -8.492 -12.915 1.00 98.75 171 ILE A CA 1
ATOM 1370 C C . ILE A 1 171 ? -0.828 -9.195 -11.562 1.00 98.75 171 ILE A C 1
ATOM 1372 O O . ILE A 1 171 ? -0.695 -10.418 -11.526 1.00 98.75 171 ILE A O 1
ATOM 1376 N N . ILE A 1 172 ? -0.907 -8.451 -10.453 1.00 98.69 172 ILE A N 1
ATOM 1377 C CA . ILE A 1 172 ? -0.827 -9.015 -9.100 1.00 98.69 172 ILE A CA 1
ATOM 1378 C C . ILE A 1 172 ? -1.983 -9.991 -8.883 1.00 98.69 172 ILE A C 1
ATOM 1380 O O . ILE A 1 172 ? -1.744 -11.118 -8.465 1.00 98.69 172 ILE A O 1
ATOM 1384 N N . HIS A 1 173 ? -3.212 -9.619 -9.249 1.00 98.50 173 HIS A N 1
ATOM 1385 C CA . HIS A 1 173 ? -4.383 -10.481 -9.091 1.00 98.50 173 HIS A CA 1
ATOM 1386 C C . HIS A 1 173 ? -4.334 -11.747 -9.947 1.00 98.50 173 HIS A C 1
ATOM 1388 O O . HIS A 1 173 ? -4.882 -12.777 -9.562 1.00 98.50 173 HIS A O 1
ATOM 1394 N N . THR A 1 174 ? -3.641 -11.702 -11.085 1.00 98.06 174 THR A N 1
ATOM 1395 C CA . THR A 1 174 ? -3.439 -12.888 -11.925 1.00 98.06 174 THR A CA 1
ATOM 1396 C C . THR A 1 174 ? -2.577 -13.948 -11.222 1.00 98.06 174 THR A C 1
ATOM 1398 O O . THR A 1 174 ? -2.853 -15.135 -11.370 1.00 98.06 174 THR A O 1
ATOM 1401 N N . ALA A 1 175 ? -1.575 -13.546 -10.429 1.00 97.62 175 ALA A N 1
ATOM 1402 C CA . ALA A 1 175 ? -0.713 -14.461 -9.661 1.00 97.62 175 ALA A CA 1
ATOM 1403 C C . ALA A 1 175 ? -1.158 -14.681 -8.201 1.00 97.62 175 ALA A C 1
ATOM 1405 O O . ALA A 1 175 ? -0.761 -15.654 -7.551 1.00 97.62 175 ALA A O 1
ATOM 1406 N N . ASP A 1 176 ? -1.961 -13.766 -7.664 1.00 97.50 176 ASP A N 1
ATOM 1407 C CA . ASP A 1 176 ? -2.543 -13.830 -6.330 1.00 97.50 176 ASP A CA 1
ATOM 1408 C C . ASP A 1 176 ? -4.003 -13.346 -6.352 1.00 97.50 176 ASP A C 1
ATOM 1410 O O . ASP A 1 176 ? -4.274 -12.160 -6.119 1.00 97.50 176 ASP A O 1
ATOM 1414 N N . PRO A 1 177 ? -4.968 -14.257 -6.575 1.00 97.00 177 PRO A N 1
ATOM 1415 C CA . PRO A 1 177 ? -6.391 -13.920 -6.608 1.00 97.00 177 PRO A CA 1
ATOM 1416 C C . PRO A 1 177 ? -6.955 -13.363 -5.294 1.00 97.00 177 PRO A C 1
ATOM 1418 O O . PRO A 1 177 ? -8.087 -12.885 -5.273 1.00 97.00 177 PRO A O 1
ATOM 1421 N N . SER A 1 178 ? -6.203 -13.429 -4.188 1.00 96.19 178 SER A N 1
ATOM 1422 C CA . SER A 1 178 ? -6.611 -12.826 -2.916 1.00 96.19 178 SER A CA 1
ATOM 1423 C C . SER A 1 178 ? -6.339 -11.319 -2.851 1.00 96.19 178 SER A C 1
ATOM 1425 O O . SER A 1 178 ? -6.904 -10.641 -1.997 1.00 96.19 178 SER A O 1
ATOM 1427 N N . SER A 1 179 ? -5.505 -10.784 -3.750 1.00 98.25 179 SER A N 1
ATOM 1428 C CA . SER A 1 179 ? -5.139 -9.364 -3.798 1.00 98.25 179 SER A CA 1
ATOM 1429 C C . SER A 1 179 ? -6.300 -8.442 -4.189 1.00 98.25 179 SER A C 1
ATOM 1431 O O . SER A 1 179 ? -7.252 -8.833 -4.874 1.00 98.25 179 SER A O 1
ATOM 1433 N N . VAL A 1 180 ? -6.207 -7.178 -3.765 1.00 98.25 180 VAL A N 1
ATOM 1434 C CA . VAL A 1 180 ? -7.220 -6.154 -4.039 1.00 98.25 180 VAL A CA 1
ATOM 1435 C C . VAL A 1 180 ? -7.184 -5.743 -5.510 1.00 98.25 180 VAL A C 1
ATOM 1437 O O . VAL A 1 180 ? -6.169 -5.271 -6.012 1.00 98.25 180 VAL A O 1
ATOM 1440 N N . GLN A 1 181 ? -8.323 -5.850 -6.193 1.00 97.81 181 GLN A N 1
ATOM 1441 C CA . GLN A 1 181 ? -8.476 -5.360 -7.563 1.00 97.81 181 GLN A CA 1
ATOM 1442 C C . GLN A 1 181 ? -8.871 -3.884 -7.598 1.00 97.81 181 GLN A C 1
ATOM 1444 O O . GLN A 1 181 ? -9.759 -3.442 -6.860 1.00 97.81 181 GLN A O 1
ATOM 1449 N N . TYR A 1 182 ? -8.256 -3.144 -8.518 1.00 98.12 182 TYR A N 1
ATOM 1450 C CA . TYR A 1 182 ? -8.540 -1.738 -8.763 1.00 98.12 182 TYR A CA 1
ATOM 1451 C C . TYR A 1 182 ? -9.055 -1.530 -10.187 1.00 98.12 182 TYR A C 1
ATOM 1453 O O . TYR A 1 182 ? -8.659 -2.209 -11.128 1.00 98.12 182 TYR A O 1
ATOM 1461 N N . SER A 1 183 ? -9.940 -0.551 -10.349 1.00 96.75 183 SER A N 1
ATOM 1462 C CA . SER A 1 183 ? -10.442 -0.087 -11.648 1.00 96.75 183 SER A CA 1
ATOM 1463 C C . SER A 1 183 ? -10.317 1.427 -11.750 1.00 96.75 183 SER A C 1
ATOM 1465 O O . SER A 1 183 ? -10.393 2.117 -10.735 1.00 96.75 183 SER A O 1
ATOM 1467 N N . VAL A 1 184 ? -10.140 1.954 -12.962 1.00 95.88 184 VAL A N 1
ATOM 1468 C CA . VAL A 1 184 ? -10.084 3.404 -13.204 1.00 95.88 184 VAL A CA 1
ATOM 1469 C C . VAL A 1 184 ? -11.439 3.944 -13.640 1.00 95.88 184 VAL A C 1
ATOM 1471 O O . VAL A 1 184 ? -12.141 3.340 -14.449 1.00 95.88 184 VAL A O 1
ATOM 1474 N N . LEU A 1 185 ? -11.782 5.131 -13.146 1.00 92.94 185 LEU A N 1
ATOM 1475 C CA . LEU A 1 185 ? -12.971 5.883 -13.534 1.00 92.94 185 LEU A CA 1
ATOM 1476 C C . LEU A 1 185 ? -12.741 7.397 -13.449 1.00 92.94 185 LEU A C 1
ATOM 1478 O O . LEU A 1 185 ? -11.693 7.869 -13.005 1.00 92.94 185 LEU A O 1
ATOM 1482 N N . LYS A 1 186 ? -13.746 8.173 -13.872 1.00 87.50 186 LYS A N 1
ATOM 1483 C CA . LYS A 1 186 ? -13.780 9.629 -13.688 1.00 87.50 186 LYS A CA 1
ATOM 1484 C C . LYS A 1 186 ? -14.715 9.997 -12.537 1.00 87.50 186 LYS A C 1
ATOM 1486 O O . LYS A 1 186 ? -15.922 9.788 -12.621 1.00 87.50 186 LYS A O 1
ATOM 1491 N N . LEU A 1 187 ? -14.159 10.564 -11.471 1.00 78.62 187 LEU A N 1
ATOM 1492 C CA . LEU A 1 187 ? -14.878 11.017 -10.286 1.00 78.62 187 LEU A CA 1
ATOM 1493 C C . LEU A 1 187 ? -14.971 12.545 -10.295 1.00 78.62 187 LEU A C 1
ATOM 1495 O O . LEU A 1 187 ? -14.009 13.225 -9.943 1.00 78.62 187 LEU A O 1
ATOM 1499 N N . HIS A 1 188 ? -16.137 13.088 -10.658 1.00 79.44 188 HIS A N 1
ATOM 1500 C CA . HIS A 1 188 ? -16.344 14.535 -10.855 1.00 79.44 188 HIS A CA 1
ATOM 1501 C C . HIS A 1 188 ? -15.375 15.138 -11.891 1.00 79.44 188 HIS A C 1
ATOM 1503 O O . HIS A 1 188 ? -14.809 16.204 -11.682 1.00 79.44 188 HIS A O 1
ATOM 1509 N N . GLY A 1 189 ? -15.145 14.422 -12.997 1.00 79.75 189 GLY A N 1
ATOM 1510 C CA . GLY A 1 189 ? -14.247 14.842 -14.083 1.00 79.75 189 GLY A CA 1
ATOM 1511 C C . GLY A 1 189 ? -12.765 14.493 -13.885 1.00 79.75 189 GLY A C 1
ATOM 1512 O O . GLY A 1 189 ? -12.015 14.489 -14.859 1.00 79.75 189 GLY A O 1
ATOM 1513 N N . GLU A 1 190 ? -12.348 14.120 -12.674 1.00 81.75 190 GLU A N 1
ATOM 1514 C CA . GLU A 1 190 ? -10.956 13.769 -12.353 1.00 81.75 190 GLU A CA 1
ATOM 1515 C C . GLU A 1 190 ? -10.716 12.255 -12.393 1.00 81.75 190 GLU A C 1
ATOM 1517 O O . GLU A 1 190 ? -11.604 11.473 -12.060 1.00 81.75 190 GLU A O 1
ATOM 1522 N N . THR A 1 191 ? -9.515 11.822 -12.788 1.00 89.75 191 THR A N 1
ATOM 1523 C CA . THR A 1 191 ? -9.143 10.398 -12.774 1.00 89.75 191 THR A CA 1
ATOM 1524 C C . THR A 1 191 ? -9.040 9.887 -11.338 1.00 89.75 191 THR A C 1
ATOM 1526 O O . THR A 1 191 ? -8.357 10.480 -10.502 1.00 89.75 191 THR A O 1
ATOM 1529 N N . ALA A 1 192 ? -9.695 8.763 -11.066 1.00 89.75 192 ALA A N 1
ATOM 1530 C CA . ALA A 1 192 ? -9.631 8.077 -9.788 1.00 89.75 192 ALA A CA 1
ATOM 1531 C C . ALA A 1 192 ? -9.564 6.562 -9.985 1.00 89.75 192 ALA A C 1
ATOM 1533 O O . ALA A 1 192 ? -10.086 6.035 -10.970 1.00 89.75 192 ALA A O 1
ATOM 1534 N N . SER A 1 193 ? -8.944 5.875 -9.034 1.00 94.38 193 SER A N 1
ATOM 1535 C CA . SER A 1 193 ? -9.025 4.429 -8.895 1.00 94.38 193 SER A CA 1
ATOM 1536 C C . SER A 1 193 ? -10.123 4.069 -7.898 1.00 94.38 193 SER A C 1
ATOM 1538 O O . SER A 1 193 ? -10.491 4.867 -7.030 1.00 94.38 193 SER A O 1
ATOM 1540 N N . LYS A 1 194 ? -10.669 2.864 -8.048 1.00 94.19 194 LYS A N 1
ATOM 1541 C CA . LYS A 1 194 ? -11.726 2.301 -7.212 1.00 94.19 194 LYS A CA 1
ATOM 1542 C C . LYS A 1 194 ? -11.407 0.860 -6.852 1.00 94.19 194 LYS A C 1
ATOM 1544 O O . LYS A 1 194 ? -11.175 0.063 -7.760 1.00 94.19 194 LYS A O 1
ATOM 1549 N N . CYS A 1 195 ? -11.496 0.521 -5.569 1.00 96.31 195 CYS A N 1
ATOM 1550 C CA . CYS A 1 195 ? -11.417 -0.854 -5.071 1.00 96.31 195 CYS A CA 1
ATOM 1551 C C . CYS A 1 195 ? -12.494 -1.134 -4.023 1.00 96.31 195 CYS A C 1
ATOM 1553 O O . CYS A 1 195 ? -13.006 -0.212 -3.390 1.00 96.31 195 CYS A O 1
ATOM 1555 N N . ARG A 1 196 ? -12.852 -2.407 -3.840 1.00 96.12 196 ARG A N 1
ATOM 1556 C CA . ARG A 1 196 ? -13.777 -2.846 -2.783 1.00 96.12 196 ARG A CA 1
ATOM 1557 C C . ARG A 1 196 ? -13.045 -2.905 -1.437 1.00 96.12 196 ARG A C 1
ATOM 1559 O O . ARG A 1 196 ? -11.855 -3.216 -1.407 1.00 96.12 196 ARG A O 1
ATOM 1566 N N . ALA A 1 197 ? -13.744 -2.625 -0.339 1.00 95.19 197 ALA A N 1
ATOM 1567 C CA . ALA A 1 197 ? -13.254 -2.924 1.004 1.00 95.19 197 ALA A CA 1
ATOM 1568 C C . ALA A 1 197 ? -13.035 -4.436 1.159 1.00 95.19 197 ALA A C 1
ATOM 1570 O O . ALA A 1 197 ? -13.855 -5.234 0.705 1.00 95.19 197 ALA A O 1
ATOM 1571 N N . PHE A 1 198 ? -11.946 -4.825 1.817 1.00 96.50 198 PHE A N 1
ATOM 1572 C CA . PHE A 1 198 ? -11.700 -6.217 2.211 1.00 96.50 198 PHE A CA 1
ATOM 1573 C C . PHE A 1 198 ? -12.046 -6.485 3.686 1.00 96.50 198 PHE A C 1
ATOM 1575 O O . PHE A 1 198 ? -11.953 -7.621 4.143 1.00 96.50 198 PHE A O 1
ATOM 1582 N N . THR A 1 199 ? -12.451 -5.450 4.422 1.00 96.94 199 THR A N 1
ATOM 1583 C CA . THR A 1 199 ? -12.959 -5.511 5.796 1.00 96.94 199 THR A CA 1
ATOM 1584 C C . THR A 1 199 ? -14.487 -5.538 5.818 1.00 96.94 199 THR A C 1
ATOM 1586 O O . THR A 1 199 ? -15.156 -5.132 4.864 1.00 96.94 199 THR A O 1
ATOM 1589 N N . ASN A 1 200 ? -15.051 -6.037 6.915 1.00 95.88 200 ASN A N 1
ATOM 1590 C CA . ASN A 1 200 ? -16.490 -6.065 7.175 1.00 95.88 200 ASN A CA 1
ATOM 1591 C C . ASN A 1 200 ? -16.757 -6.095 8.696 1.00 95.88 200 ASN A C 1
ATOM 1593 O O . ASN A 1 200 ? -15.844 -5.889 9.495 1.00 95.88 200 ASN A O 1
ATOM 1597 N N . GLU A 1 201 ? -18.003 -6.341 9.118 1.00 95.12 201 GLU A N 1
ATOM 1598 C CA . GLU A 1 201 ? -18.346 -6.383 10.551 1.00 95.12 201 GLU A CA 1
ATOM 1599 C C . GLU A 1 201 ? -17.625 -7.495 11.326 1.00 95.12 201 GLU A C 1
ATOM 1601 O O . GLU A 1 201 ? -17.387 -7.345 12.525 1.00 95.12 201 GLU A O 1
ATOM 1606 N N . ASP A 1 202 ? -17.244 -8.580 10.657 1.00 97.69 202 ASP A N 1
ATOM 1607 C CA . ASP A 1 202 ? -16.622 -9.754 11.269 1.00 97.69 202 ASP A CA 1
ATOM 1608 C C . ASP A 1 202 ? -15.098 -9.758 11.099 1.00 97.69 202 ASP A C 1
ATOM 1610 O O . ASP A 1 202 ? -14.382 -10.273 11.956 1.00 97.69 202 ASP A O 1
ATOM 1614 N N . VAL A 1 203 ? -14.589 -9.145 10.026 1.00 98.38 203 VAL A N 1
ATOM 1615 C CA . VAL A 1 203 ? -13.166 -9.132 9.669 1.00 98.38 203 VAL A CA 1
ATOM 1616 C C . VAL A 1 203 ? -12.611 -7.710 9.686 1.00 98.38 203 VAL A C 1
ATOM 1618 O O . VAL A 1 203 ? -12.995 -6.872 8.867 1.00 98.38 203 VAL A O 1
ATOM 1621 N N . GLY A 1 204 ? -11.665 -7.462 10.590 1.00 97.81 204 GLY A N 1
ATOM 1622 C CA . GLY A 1 204 ? -10.904 -6.220 10.692 1.00 97.81 204 GLY A CA 1
ATOM 1623 C C . GLY A 1 204 ? -9.507 -6.311 10.076 1.00 97.81 204 GLY A C 1
ATOM 1624 O O . GLY A 1 204 ? -9.025 -7.386 9.719 1.00 97.81 204 GLY A O 1
ATOM 1625 N N . PHE A 1 205 ? -8.834 -5.167 9.986 1.00 97.50 205 PHE A N 1
ATOM 1626 C CA . PHE A 1 205 ? -7.492 -4.997 9.443 1.00 97.50 205 PHE A CA 1
ATOM 1627 C C . PHE A 1 205 ? -6.579 -4.293 10.444 1.00 97.50 205 PHE A C 1
ATOM 1629 O O . PHE A 1 205 ? -6.896 -3.213 10.946 1.00 97.50 205 PHE A O 1
ATOM 1636 N N . VAL A 1 206 ? -5.399 -4.872 10.678 1.00 96.31 206 VAL A N 1
ATOM 1637 C CA . VAL A 1 206 ? -4.368 -4.273 11.530 1.00 96.31 206 VAL A CA 1
ATOM 1638 C C . VAL A 1 206 ? -3.072 -4.111 10.735 1.00 96.31 206 VAL A C 1
ATOM 1640 O O . VAL A 1 206 ? -2.467 -5.115 10.349 1.00 96.31 206 VAL A O 1
ATOM 1643 N N . PRO A 1 207 ? -2.600 -2.873 10.497 1.00 95.00 207 PRO A N 1
ATOM 1644 C CA . PRO A 1 207 ? -1.353 -2.649 9.778 1.00 95.00 207 PRO A CA 1
ATOM 1645 C C . PRO A 1 207 ? -0.146 -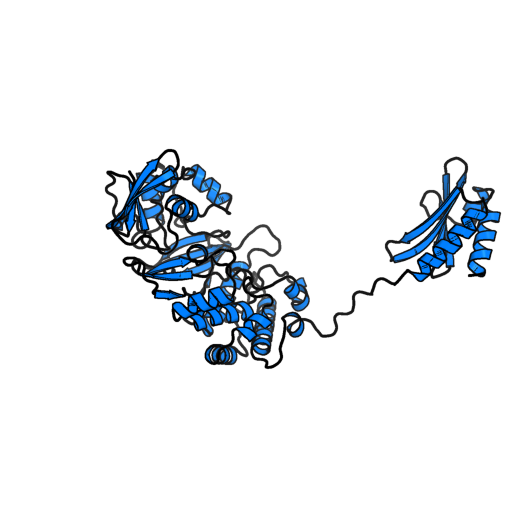3.054 10.632 1.00 95.00 207 PRO A C 1
ATOM 1647 O O . PRO A 1 207 ? -0.123 -2.818 11.845 1.00 95.00 207 PRO A O 1
ATOM 1650 N N . LEU A 1 208 ? 0.901 -3.590 9.998 1.00 96.00 208 LEU A N 1
ATOM 1651 C CA . LEU A 1 208 ? 2.099 -4.081 10.686 1.00 96.00 208 LEU A CA 1
ATOM 1652 C C . LEU A 1 208 ? 2.772 -3.015 11.547 1.00 96.00 208 LEU A C 1
ATOM 1654 O O . LEU A 1 208 ? 3.285 -3.344 12.611 1.00 96.00 208 LEU A O 1
ATOM 1658 N N . ARG A 1 209 ? 2.713 -1.732 11.165 1.00 92.88 209 ARG A N 1
ATOM 1659 C CA . ARG A 1 209 ? 3.276 -0.626 11.966 1.00 92.88 209 ARG A CA 1
ATOM 1660 C C . ARG A 1 209 ? 2.779 -0.579 13.423 1.00 92.88 209 ARG A C 1
ATOM 1662 O O . ARG A 1 209 ? 3.393 0.106 14.233 1.00 92.88 209 ARG A O 1
ATOM 1669 N N . ARG A 1 210 ? 1.659 -1.248 13.741 1.00 91.44 210 ARG A N 1
ATOM 1670 C CA . ARG A 1 210 ? 1.099 -1.379 15.102 1.00 91.44 210 ARG A CA 1
ATOM 1671 C C . ARG A 1 210 ? 1.552 -2.635 15.851 1.00 91.44 210 ARG A C 1
ATOM 1673 O O . ARG A 1 210 ? 1.347 -2.729 17.060 1.00 91.44 210 ARG A O 1
ATOM 1680 N N . LEU A 1 211 ? 2.096 -3.607 15.129 1.00 94.31 211 LEU A N 1
ATOM 1681 C CA . LEU A 1 211 ? 2.432 -4.941 15.622 1.00 94.31 211 LEU A CA 1
ATOM 1682 C C . LEU A 1 211 ? 3.935 -5.125 15.803 1.00 94.31 211 LEU A C 1
ATOM 1684 O O . LEU A 1 211 ? 4.355 -5.892 16.663 1.00 94.31 211 LEU A O 1
ATOM 1688 N N . VAL A 1 212 ? 4.738 -4.415 15.011 1.00 94.56 212 VAL A N 1
ATOM 1689 C CA . VAL A 1 212 ? 6.192 -4.569 14.987 1.00 94.56 212 VAL A CA 1
ATOM 1690 C C . VAL A 1 212 ? 6.917 -3.234 15.136 1.00 94.56 212 VAL A C 1
ATOM 1692 O O . VAL A 1 212 ? 6.340 -2.161 14.950 1.00 94.56 212 VAL A O 1
ATOM 1695 N N . SER A 1 213 ? 8.206 -3.300 15.481 1.00 92.69 213 SER A N 1
ATOM 1696 C CA . SER A 1 213 ? 9.072 -2.119 15.537 1.00 92.69 213 SER A CA 1
ATOM 1697 C C . SER A 1 213 ? 9.216 -1.471 14.157 1.00 92.69 213 SER A C 1
ATOM 1699 O O . SER A 1 213 ? 9.269 -2.154 13.138 1.00 92.69 213 SER A O 1
ATOM 1701 N N . ARG A 1 214 ? 9.385 -0.143 14.120 1.00 88.06 214 ARG A N 1
ATOM 1702 C CA . ARG A 1 214 ? 9.730 0.584 12.883 1.00 88.06 214 ARG A CA 1
ATOM 1703 C C . ARG A 1 214 ? 11.086 0.178 12.305 1.00 88.06 214 ARG A C 1
ATOM 1705 O O . ARG A 1 214 ? 11.313 0.384 11.123 1.00 88.06 214 ARG A O 1
ATOM 1712 N N . SER A 1 215 ? 11.976 -0.354 13.140 1.00 92.25 215 SER A N 1
ATOM 1713 C CA . SER A 1 215 ? 13.316 -0.809 12.760 1.00 92.25 215 SER A CA 1
ATOM 1714 C C . SER A 1 215 ? 13.383 -2.312 12.476 1.00 92.25 215 SER A C 1
ATOM 1716 O O . SER A 1 215 ? 14.477 -2.867 12.509 1.00 92.25 215 SER A O 1
ATOM 1718 N N . ILE A 1 216 ? 12.236 -2.979 12.301 1.00 95.25 216 ILE A N 1
ATOM 1719 C CA . ILE A 1 216 ? 12.191 -4.420 12.043 1.00 95.25 216 ILE A CA 1
ATOM 1720 C C . ILE A 1 216 ? 12.941 -4.765 10.750 1.00 95.25 216 ILE A C 1
ATOM 1722 O O . ILE A 1 216 ? 12.840 -4.062 9.743 1.00 95.25 216 ILE A O 1
ATOM 1726 N N . THR A 1 217 ? 13.701 -5.849 10.792 1.00 96.44 217 THR A N 1
ATOM 1727 C CA . THR A 1 217 ? 14.457 -6.378 9.656 1.00 96.44 217 THR A CA 1
ATOM 1728 C C . THR A 1 217 ? 13.598 -7.293 8.779 1.00 96.44 217 THR A C 1
ATOM 1730 O O . THR A 1 217 ? 12.530 -7.755 9.181 1.00 96.44 217 THR A O 1
ATOM 1733 N N . LEU A 1 218 ? 14.067 -7.584 7.560 1.00 96.75 218 LEU A N 1
ATOM 1734 C CA . LEU A 1 218 ? 13.391 -8.529 6.665 1.00 96.75 218 LEU A CA 1
ATOM 1735 C C . LEU A 1 218 ? 13.293 -9.935 7.280 1.00 96.75 218 LEU A C 1
ATOM 1737 O O . LEU A 1 218 ? 12.237 -10.555 7.187 1.00 96.75 218 LEU A O 1
ATOM 1741 N N . ASP A 1 219 ? 14.353 -10.417 7.932 1.00 97.44 219 ASP A N 1
ATOM 1742 C CA . ASP A 1 219 ? 14.357 -11.739 8.572 1.00 97.44 219 ASP A CA 1
ATOM 1743 C C . ASP A 1 219 ? 13.323 -11.815 9.703 1.00 97.44 219 ASP A C 1
ATOM 1745 O O . ASP A 1 219 ? 12.535 -12.755 9.759 1.00 97.44 219 ASP A O 1
ATOM 1749 N N . GLU A 1 220 ? 13.231 -10.777 10.540 1.00 97.94 220 GLU A N 1
ATOM 1750 C CA . GLU A 1 220 ? 12.210 -10.702 11.592 1.00 97.94 220 GLU A CA 1
ATOM 1751 C C . GLU A 1 220 ? 10.781 -10.628 11.023 1.00 97.94 220 GLU A C 1
ATOM 1753 O O . GLU A 1 220 ? 9.858 -11.193 11.610 1.00 97.94 220 GLU A O 1
ATOM 1758 N N . LEU A 1 221 ? 10.571 -9.962 9.879 1.00 98.00 221 LEU A N 1
ATOM 1759 C CA . LEU A 1 221 ? 9.274 -9.963 9.188 1.00 98.00 221 LEU A CA 1
ATOM 1760 C C . LEU A 1 221 ? 8.928 -11.349 8.635 1.00 98.00 221 LEU A C 1
ATOM 1762 O O . LEU A 1 221 ? 7.789 -11.800 8.762 1.00 98.00 221 LEU A O 1
ATOM 1766 N N . LEU A 1 222 ? 9.902 -12.035 8.036 1.00 98.38 222 LEU A N 1
ATOM 1767 C CA . LEU A 1 222 ? 9.732 -13.398 7.540 1.00 98.38 222 LEU A CA 1
ATOM 1768 C C . LEU A 1 222 ? 9.396 -14.363 8.680 1.00 98.38 222 LEU A C 1
ATOM 1770 O O . LEU A 1 222 ? 8.499 -15.190 8.525 1.00 98.38 222 LEU A O 1
ATOM 1774 N N . ASP A 1 223 ? 10.058 -14.226 9.826 1.00 98.38 223 ASP A N 1
ATOM 1775 C CA . ASP A 1 223 ? 9.759 -15.008 11.022 1.00 98.38 223 ASP A CA 1
ATOM 1776 C C . ASP A 1 223 ? 8.380 -14.658 11.586 1.00 98.38 223 ASP A C 1
ATOM 1778 O O . ASP A 1 223 ? 7.614 -15.558 11.926 1.00 98.38 223 ASP A O 1
ATOM 1782 N N . PHE A 1 224 ? 8.003 -13.377 11.638 1.00 97.69 224 PHE A N 1
ATOM 1783 C CA . PHE A 1 224 ? 6.663 -12.957 12.059 1.00 97.69 224 PHE A CA 1
ATOM 1784 C C . PHE A 1 224 ? 5.570 -13.649 11.232 1.00 97.69 224 PHE A C 1
ATOM 1786 O O . PHE A 1 224 ? 4.624 -14.208 11.791 1.00 97.69 224 PHE A O 1
ATOM 1793 N N . PHE A 1 225 ? 5.713 -13.664 9.904 1.00 98.19 225 PHE A N 1
ATOM 1794 C CA . PHE A 1 225 ? 4.745 -14.322 9.028 1.00 98.19 225 PHE A CA 1
ATOM 1795 C C . PHE A 1 225 ? 4.850 -15.849 9.037 1.00 98.19 225 PHE A C 1
ATOM 1797 O O . PHE A 1 225 ? 3.829 -16.508 8.848 1.00 98.19 225 PHE A O 1
ATOM 1804 N N . GLU A 1 226 ? 6.019 -16.428 9.317 1.00 98.06 226 GLU A N 1
ATOM 1805 C CA . GLU A 1 226 ? 6.171 -17.872 9.544 1.00 98.06 226 GLU A CA 1
ATOM 1806 C C . GLU A 1 226 ? 5.351 -18.330 10.756 1.00 98.06 226 GLU A C 1
ATOM 1808 O O . GLU A 1 226 ? 4.584 -19.285 10.656 1.00 98.06 226 GLU A O 1
ATOM 1813 N N . HIS A 1 227 ? 5.407 -17.595 11.873 1.00 96.75 227 HIS A N 1
ATOM 1814 C CA . HIS A 1 227 ? 4.617 -17.909 13.072 1.00 96.75 227 HIS A CA 1
ATOM 1815 C C . HIS A 1 227 ? 3.098 -17.808 12.843 1.00 96.75 227 HIS A C 1
ATOM 1817 O O . HIS A 1 227 ? 2.324 -18.442 13.560 1.00 96.75 227 HIS A O 1
ATOM 1823 N N . LEU A 1 228 ? 2.666 -17.035 11.841 1.00 95.88 228 LEU A N 1
ATOM 1824 C CA . LEU A 1 228 ? 1.269 -16.940 11.405 1.00 95.88 228 LEU A CA 1
ATOM 1825 C C . LEU A 1 228 ? 0.904 -17.940 10.292 1.00 95.88 228 LEU A C 1
ATOM 1827 O O . LEU A 1 228 ? -0.231 -17.927 9.819 1.00 95.88 228 LEU A O 1
ATOM 1831 N N . GLY A 1 229 ? 1.842 -18.777 9.836 1.00 97.62 229 GLY A N 1
ATOM 1832 C CA . GLY A 1 229 ? 1.633 -19.699 8.714 1.00 97.62 229 GLY A CA 1
ATOM 1833 C C . GLY A 1 229 ? 1.420 -18.997 7.366 1.00 97.62 229 GLY A C 1
ATOM 1834 O O . GLY A 1 229 ? 0.776 -19.551 6.479 1.00 97.62 229 GLY A O 1
ATOM 1835 N N . CYS A 1 230 ? 1.917 -17.765 7.226 1.00 97.62 230 CYS A N 1
ATOM 1836 C CA . CYS A 1 230 ? 1.695 -16.880 6.079 1.00 97.62 230 CYS A CA 1
ATOM 1837 C C . CYS A 1 230 ? 3.000 -16.421 5.390 1.00 97.62 230 CYS A C 1
ATOM 1839 O O . CYS A 1 230 ? 2.998 -15.424 4.661 1.00 97.62 230 CYS A O 1
ATOM 1841 N N . ARG A 1 231 ? 4.133 -17.096 5.640 1.00 98.31 231 ARG A N 1
ATOM 1842 C CA . ARG A 1 231 ? 5.448 -16.696 5.106 1.00 98.31 231 ARG A CA 1
ATOM 1843 C C . ARG A 1 231 ? 5.468 -16.642 3.581 1.00 98.31 231 ARG A C 1
ATOM 1845 O O . ARG A 1 231 ? 5.909 -15.639 3.029 1.00 98.31 231 ARG A O 1
ATOM 1852 N N . GLU A 1 232 ? 4.964 -17.672 2.899 1.00 98.12 232 GLU A N 1
ATOM 1853 C CA . GLU A 1 232 ? 4.982 -17.720 1.430 1.00 98.12 232 GLU A CA 1
ATOM 1854 C C . GLU A 1 232 ? 4.111 -16.614 0.809 1.00 98.12 232 GLU A C 1
ATOM 1856 O O . GLU A 1 232 ? 4.476 -16.044 -0.215 1.00 98.12 232 GLU A O 1
ATOM 1861 N N . GLN A 1 233 ? 3.000 -16.239 1.447 1.00 98.38 233 GLN A N 1
ATOM 1862 C CA . GLN A 1 233 ? 2.153 -15.128 1.010 1.00 98.38 233 GLN A CA 1
ATOM 1863 C C . GLN A 1 233 ? 2.880 -13.782 1.143 1.00 98.38 233 GLN A C 1
ATOM 1865 O O . GLN A 1 233 ? 2.812 -12.955 0.233 1.00 98.38 233 GLN A O 1
ATOM 1870 N N . PHE A 1 234 ? 3.626 -13.572 2.232 1.00 98.56 234 PHE A N 1
ATOM 1871 C CA . PHE A 1 234 ? 4.468 -12.382 2.379 1.00 98.56 234 PHE A CA 1
ATOM 1872 C C . PHE A 1 234 ? 5.617 -12.363 1.359 1.00 98.56 234 PHE A C 1
ATOM 1874 O O . PHE A 1 234 ? 5.855 -11.346 0.714 1.00 98.56 234 PHE A O 1
ATOM 1881 N N . GLN A 1 235 ? 6.281 -13.498 1.130 1.00 98.69 235 GLN A N 1
ATOM 1882 C CA . GLN A 1 235 ? 7.297 -13.616 0.080 1.00 98.69 235 GLN A CA 1
ATOM 1883 C C . GLN A 1 235 ? 6.712 -13.310 -1.304 1.00 98.69 235 GLN A C 1
ATOM 1885 O O . GLN A 1 235 ? 7.306 -12.552 -2.069 1.00 98.69 235 GLN A O 1
ATOM 1890 N N . LYS A 1 236 ? 5.516 -13.830 -1.611 1.00 98.75 236 LYS A N 1
ATOM 1891 C CA . LYS A 1 236 ? 4.803 -13.554 -2.864 1.00 98.75 236 LYS A CA 1
ATOM 1892 C C . LYS A 1 236 ? 4.511 -12.062 -3.022 1.00 98.75 236 LYS A C 1
ATOM 1894 O O . LYS A 1 236 ? 4.718 -11.536 -4.110 1.00 98.75 236 LYS A O 1
ATOM 1899 N N . MET A 1 237 ? 4.102 -11.374 -1.953 1.00 98.69 237 MET A N 1
ATOM 1900 C CA . MET A 1 237 ? 3.919 -9.917 -1.950 1.00 98.69 237 MET A CA 1
ATOM 1901 C C . MET A 1 237 ? 5.203 -9.186 -2.368 1.00 98.69 237 MET A C 1
ATOM 1903 O O . MET A 1 237 ? 5.147 -8.376 -3.288 1.00 98.69 237 MET A O 1
ATOM 1907 N N . LEU A 1 238 ? 6.358 -9.531 -1.783 1.00 98.62 238 LEU A N 1
ATOM 1908 C CA . LEU A 1 238 ? 7.649 -8.916 -2.131 1.00 98.62 238 LEU A CA 1
ATOM 1909 C C . LEU A 1 238 ? 8.084 -9.218 -3.573 1.00 98.62 238 LEU A C 1
ATOM 1911 O O . LEU A 1 238 ? 8.582 -8.335 -4.271 1.00 98.62 238 LEU A O 1
ATOM 1915 N N . VAL A 1 239 ? 7.874 -10.451 -4.045 1.00 98.88 239 VAL A N 1
ATOM 1916 C CA . VAL A 1 239 ? 8.167 -10.823 -5.438 1.00 98.88 239 VAL A CA 1
ATOM 1917 C C . VAL A 1 239 ? 7.283 -10.046 -6.411 1.00 98.88 239 VAL A C 1
ATOM 1919 O O . VAL A 1 239 ? 7.763 -9.573 -7.438 1.00 98.88 239 VAL A O 1
ATOM 1922 N N . LEU A 1 240 ? 5.999 -9.886 -6.099 1.00 98.75 240 LEU A N 1
ATOM 1923 C CA . LEU A 1 240 ? 5.075 -9.142 -6.947 1.00 98.75 240 LEU A CA 1
ATOM 1924 C C . LEU A 1 240 ? 5.353 -7.634 -6.916 1.00 98.75 240 LEU A C 1
ATOM 1926 O O . LEU A 1 240 ? 5.326 -7.013 -7.973 1.00 98.75 240 LEU A O 1
ATOM 1930 N N . ASP A 1 241 ? 5.734 -7.066 -5.769 1.00 98.56 241 ASP A N 1
ATOM 1931 C CA . ASP A 1 241 ? 6.218 -5.682 -5.685 1.00 98.56 241 ASP A CA 1
ATOM 1932 C C . ASP A 1 241 ? 7.478 -5.466 -6.540 1.00 98.56 241 ASP A C 1
ATOM 1934 O O . ASP A 1 241 ? 7.617 -4.431 -7.191 1.00 98.56 241 ASP A O 1
ATOM 1938 N N . ALA A 1 242 ? 8.376 -6.454 -6.604 1.00 98.50 242 ALA A N 1
ATOM 1939 C CA . ALA A 1 242 ? 9.526 -6.425 -7.502 1.00 98.50 242 ALA A CA 1
ATOM 1940 C C . ALA A 1 242 ? 9.136 -6.480 -8.984 1.00 98.50 242 ALA A C 1
ATOM 1942 O O . ALA A 1 242 ? 9.750 -5.788 -9.795 1.00 98.50 242 ALA A O 1
ATOM 1943 N N . VAL A 1 243 ? 8.128 -7.278 -9.348 1.00 98.62 243 VAL A N 1
ATOM 1944 C CA . VAL A 1 243 ? 7.597 -7.356 -10.721 1.00 98.62 243 VAL A CA 1
ATOM 1945 C C . VAL A 1 243 ? 6.940 -6.041 -11.143 1.00 98.62 243 VAL A C 1
ATOM 1947 O O . VAL A 1 243 ? 7.061 -5.644 -12.302 1.00 98.62 243 VAL A O 1
ATOM 1950 N N . THR A 1 244 ? 6.256 -5.358 -10.222 1.00 98.50 244 THR A N 1
ATOM 1951 C CA . THR A 1 244 ? 5.525 -4.114 -10.498 1.00 98.50 244 THR A CA 1
ATOM 1952 C C . THR A 1 244 ? 6.299 -2.844 -10.150 1.00 98.50 244 THR A C 1
ATOM 1954 O O . THR A 1 244 ? 5.739 -1.754 -10.273 1.00 98.50 244 THR A O 1
ATOM 1957 N N . PHE A 1 245 ? 7.564 -2.957 -9.736 1.00 98.06 245 PHE A N 1
ATOM 1958 C CA . PHE A 1 245 ? 8.415 -1.841 -9.303 1.00 98.06 245 PHE A CA 1
ATOM 1959 C C . PHE A 1 245 ? 7.751 -0.973 -8.223 1.00 98.06 245 PHE A C 1
ATOM 1961 O O . PHE A 1 245 ? 7.695 0.252 -8.336 1.00 98.06 245 PHE A O 1
ATOM 1968 N N . ASN A 1 246 ? 7.178 -1.605 -7.198 1.00 98.12 246 ASN A N 1
ATOM 1969 C CA . ASN A 1 246 ? 6.510 -0.897 -6.115 1.00 98.12 246 ASN A CA 1
ATOM 1970 C C . ASN A 1 246 ? 7.513 -0.300 -5.121 1.00 98.12 246 ASN A C 1
ATOM 1972 O O . ASN A 1 246 ? 8.189 -1.017 -4.383 1.00 98.12 246 ASN A O 1
ATOM 1976 N N . VAL A 1 247 ? 7.561 1.026 -5.064 1.00 96.31 247 VAL A N 1
ATOM 1977 C CA . VAL A 1 247 ? 8.522 1.768 -4.236 1.00 96.31 247 VAL A CA 1
ATOM 1978 C C . VAL A 1 247 ? 8.018 2.045 -2.815 1.00 96.31 247 VAL A C 1
ATOM 1980 O O . VAL A 1 247 ? 8.779 2.544 -1.996 1.00 96.31 247 VAL A O 1
ATOM 1983 N N . ASP A 1 248 ? 6.750 1.739 -2.508 1.00 95.19 248 ASP A N 1
ATOM 1984 C CA . ASP A 1 248 ? 6.071 2.238 -1.299 1.00 95.19 248 ASP A CA 1
ATOM 1985 C C . ASP A 1 248 ? 5.397 1.135 -0.461 1.00 95.19 248 ASP A C 1
ATOM 1987 O O . ASP A 1 248 ? 4.389 1.344 0.218 1.00 95.19 248 ASP A O 1
ATOM 1991 N N . ARG A 1 249 ? 5.962 -0.080 -0.464 1.00 96.69 249 ARG A N 1
ATOM 1992 C CA . ARG A 1 249 ? 5.545 -1.175 0.433 1.00 96.69 249 ARG A CA 1
ATOM 1993 C C . ARG A 1 249 ? 6.044 -0.958 1.873 1.00 96.69 249 ARG A C 1
ATOM 1995 O O . ARG A 1 249 ? 6.841 -1.726 2.405 1.00 96.69 249 ARG A O 1
ATOM 2002 N N . HIS A 1 250 ? 5.604 0.112 2.526 1.00 94.62 250 HIS A N 1
ATOM 2003 C CA . HIS A 1 250 ? 5.931 0.366 3.932 1.00 94.62 250 HIS A CA 1
ATOM 2004 C C . HIS A 1 250 ? 5.030 -0.446 4.886 1.00 94.62 250 HIS A C 1
ATOM 2006 O O . HIS A 1 250 ? 3.978 -0.948 4.498 1.00 94.62 250 HIS A O 1
ATOM 2012 N N . LEU A 1 251 ? 5.370 -0.512 6.182 1.00 94.94 251 LEU A N 1
ATOM 2013 C CA . LEU A 1 251 ? 4.623 -1.270 7.215 1.00 94.94 251 LEU A CA 1
ATOM 2014 C C . LEU A 1 251 ? 3.161 -0.817 7.442 1.00 94.94 251 LEU A C 1
ATOM 2016 O O . LEU A 1 251 ? 2.449 -1.380 8.273 1.00 94.94 251 LEU A O 1
ATOM 2020 N N . GLY A 1 252 ? 2.719 0.248 6.773 1.00 92.12 252 GLY A N 1
ATOM 2021 C CA . GLY A 1 252 ? 1.316 0.663 6.744 1.00 92.12 252 GLY A CA 1
ATOM 2022 C C . GLY A 1 252 ? 0.522 0.020 5.607 1.00 92.12 252 GLY A C 1
ATOM 2023 O O . GLY A 1 252 ? -0.677 -0.175 5.774 1.00 92.12 252 GLY A O 1
ATOM 2024 N N . ASN A 1 253 ? 1.212 -0.372 4.533 1.00 95.69 253 ASN A N 1
ATOM 2025 C CA . ASN A 1 253 ? 0.686 -1.048 3.345 1.00 95.69 253 ASN A CA 1
ATOM 2026 C C . ASN A 1 253 ? 0.901 -2.573 3.418 1.00 95.69 253 ASN A C 1
ATOM 2028 O O . ASN A 1 253 ? 0.846 -3.273 2.409 1.00 95.69 253 ASN A O 1
ATOM 2032 N N . ILE A 1 254 ? 1.178 -3.081 4.623 1.00 97.12 254 ILE A N 1
ATOM 2033 C CA . ILE A 1 254 ? 1.203 -4.498 4.984 1.00 97.12 254 ILE A CA 1
ATOM 2034 C C . ILE A 1 254 ? 0.438 -4.623 6.298 1.00 97.12 254 ILE A C 1
ATOM 2036 O O . ILE A 1 254 ? 0.565 -3.771 7.181 1.00 97.12 254 ILE A O 1
ATOM 2040 N N . GLY A 1 255 ? -0.329 -5.691 6.465 1.00 96.94 255 GLY A N 1
ATOM 2041 C CA . GLY A 1 255 ? -1.000 -5.970 7.723 1.00 96.94 255 GLY A CA 1
ATOM 2042 C C . GLY A 1 255 ? -1.572 -7.371 7.773 1.00 96.94 255 GLY A C 1
ATOM 2043 O O . GLY A 1 255 ? -1.306 -8.201 6.904 1.00 96.94 255 GLY A O 1
ATOM 2044 N N . ILE A 1 256 ? -2.364 -7.615 8.804 1.00 98.00 256 ILE A N 1
ATOM 2045 C CA . ILE A 1 256 ? -3.064 -8.877 9.017 1.00 98.00 256 ILE A CA 1
ATOM 2046 C C . ILE A 1 256 ? -4.563 -8.630 9.129 1.00 98.00 256 ILE A C 1
ATOM 2048 O O . ILE A 1 256 ? -4.999 -7.561 9.568 1.00 98.00 256 ILE A O 1
ATOM 2052 N N . LEU A 1 257 ? -5.340 -9.632 8.735 1.00 98.50 257 LEU A N 1
ATOM 2053 C CA . LEU A 1 257 ? -6.763 -9.686 9.030 1.00 98.50 257 LEU A CA 1
ATOM 2054 C C . LEU A 1 257 ? -6.969 -10.228 10.441 1.00 98.50 257 LEU A C 1
ATOM 2056 O O . LEU A 1 257 ? -6.223 -11.100 10.894 1.00 98.50 257 LEU A O 1
ATOM 2060 N N . VAL A 1 258 ? -7.994 -9.731 11.124 1.00 98.25 258 VAL A N 1
ATOM 2061 C CA . VAL A 1 258 ? -8.377 -10.182 12.465 1.00 98.25 258 VAL A CA 1
ATOM 2062 C C . VAL A 1 258 ? -9.871 -10.444 12.538 1.00 98.25 258 VAL A C 1
ATOM 2064 O O . VAL A 1 258 ? -10.659 -9.761 11.890 1.00 98.25 258 VAL A O 1
ATOM 2067 N N . ASP A 1 259 ? -10.265 -11.413 13.353 1.00 98.38 259 ASP A N 1
ATOM 2068 C CA . ASP A 1 259 ? -11.654 -11.556 13.777 1.00 98.38 259 ASP A CA 1
ATOM 2069 C C . ASP A 1 259 ? -11.988 -10.387 14.712 1.00 98.38 259 ASP A C 1
ATOM 2071 O O . ASP A 1 259 ? -11.328 -10.190 15.734 1.00 98.38 259 ASP A O 1
ATOM 2075 N N . ASN A 1 260 ? -12.973 -9.574 14.345 1.00 97.62 260 ASN A N 1
ATOM 2076 C CA . ASN A 1 260 ? -13.280 -8.335 15.052 1.00 97.62 260 ASN A CA 1
ATOM 2077 C C . ASN A 1 260 ? -13.701 -8.576 16.509 1.00 97.62 260 ASN A C 1
ATOM 2079 O O . ASN A 1 260 ? -13.301 -7.815 17.391 1.00 97.62 260 ASN A O 1
ATOM 2083 N N . ASP A 1 261 ? -14.445 -9.645 16.791 1.00 95.94 261 ASP A N 1
ATOM 2084 C CA . ASP A 1 261 ? -14.977 -9.916 18.130 1.00 95.94 261 ASP A CA 1
ATOM 2085 C C . ASP A 1 261 ? -13.896 -10.457 19.077 1.00 95.94 261 ASP A C 1
ATOM 2087 O O . ASP A 1 261 ? -13.843 -10.098 20.256 1.00 95.94 261 ASP A O 1
ATOM 2091 N N . THR A 1 262 ? -13.010 -11.311 18.564 1.00 96.12 262 THR A N 1
ATOM 2092 C CA . THR A 1 262 ? -12.007 -12.033 19.361 1.00 96.12 262 THR A CA 1
ATOM 2093 C C . THR A 1 262 ? -10.594 -11.471 19.251 1.00 96.12 262 THR A C 1
ATOM 2095 O O . THR A 1 262 ? -9.743 -11.826 20.067 1.00 96.12 262 THR A O 1
ATOM 2098 N N . GLN A 1 263 ? -10.333 -10.617 18.258 1.00 96.31 263 GLN A N 1
ATOM 2099 C CA . GLN A 1 263 ? -9.019 -10.065 17.909 1.00 96.31 263 GLN A CA 1
ATOM 2100 C C . GLN A 1 263 ? -7.966 -11.122 17.549 1.00 96.31 263 GLN A C 1
ATOM 2102 O O . GLN A 1 263 ? -6.761 -10.866 17.594 1.00 96.31 263 GLN A O 1
ATOM 2107 N N . LYS A 1 264 ? -8.408 -12.326 17.169 1.00 96.81 264 LYS A N 1
ATOM 2108 C CA . LYS A 1 264 ? -7.516 -13.390 16.705 1.00 96.81 264 LYS A CA 1
ATOM 2109 C C . LYS A 1 264 ? -7.058 -13.112 15.269 1.00 96.81 264 LYS A C 1
ATOM 2111 O O . LYS A 1 264 ? -7.910 -12.821 14.428 1.00 96.81 264 LYS A O 1
ATOM 2116 N N . PRO A 1 265 ? -5.754 -13.241 14.963 1.00 97.44 265 PRO A N 1
ATOM 2117 C CA . PRO A 1 265 ? -5.260 -13.183 13.591 1.00 97.44 265 PRO A CA 1
ATOM 2118 C C . PRO A 1 265 ? -5.918 -14.245 12.704 1.00 97.44 265 PRO A C 1
ATOM 2120 O O . PRO A 1 265 ? -6.009 -15.409 13.093 1.00 97.44 265 PRO A O 1
ATOM 2123 N N . LEU A 1 266 ? -6.340 -13.840 11.509 1.00 97.44 266 LEU A N 1
ATOM 2124 C CA . LEU A 1 266 ? -6.908 -14.710 10.474 1.00 97.44 266 LEU A CA 1
ATOM 2125 C C . LEU A 1 266 ? -5.904 -15.027 9.357 1.00 97.44 266 LEU A C 1
ATOM 2127 O O . LEU A 1 266 ? -6.085 -15.993 8.623 1.00 97.44 266 LEU A O 1
ATOM 2131 N N . GLY A 1 267 ? -4.851 -14.220 9.234 1.00 96.75 267 GLY A N 1
ATOM 2132 C CA . GLY A 1 267 ? -3.811 -14.357 8.219 1.00 96.75 267 GLY A CA 1
ATOM 2133 C C . GLY A 1 267 ? -3.319 -12.997 7.738 1.00 96.75 267 GLY A C 1
ATOM 2134 O O . GLY A 1 267 ? -3.730 -11.955 8.254 1.00 96.75 267 GLY A O 1
ATOM 2135 N N . ILE A 1 268 ? -2.433 -13.000 6.746 1.00 97.81 268 ILE A N 1
ATOM 2136 C CA . ILE A 1 268 ? -1.996 -11.768 6.082 1.00 97.81 268 ILE A CA 1
ATOM 2137 C C . ILE A 1 268 ? -3.172 -11.099 5.352 1.00 97.81 268 ILE A C 1
ATOM 2139 O O . ILE A 1 268 ? -4.048 -11.773 4.810 1.00 97.81 268 ILE A O 1
ATOM 2143 N N . ALA A 1 269 ? -3.207 -9.768 5.358 1.00 98.25 269 ALA A N 1
ATOM 2144 C CA . ALA A 1 269 ? -4.170 -9.020 4.561 1.00 98.25 269 ALA A CA 1
ATOM 2145 C C . ALA A 1 269 ? -3.904 -9.198 3.054 1.00 98.25 269 ALA A C 1
ATOM 2147 O O . ALA A 1 269 ? -2.745 -9.381 2.667 1.00 98.25 269 ALA A O 1
ATOM 2148 N N . PRO A 1 270 ? -4.945 -9.108 2.201 1.00 98.12 270 PRO A N 1
ATOM 2149 C CA . PRO A 1 270 ? -4.789 -8.985 0.754 1.00 98.12 270 PRO A CA 1
ATOM 2150 C C . PRO A 1 270 ? -3.699 -7.992 0.382 1.00 98.12 270 PRO A C 1
ATOM 2152 O O . PRO A 1 270 ? -3.596 -6.952 1.022 1.00 98.12 270 PRO A O 1
ATOM 2155 N N . ASN A 1 271 ? -2.927 -8.250 -0.672 1.00 97.88 271 ASN A N 1
ATOM 2156 C CA . ASN A 1 271 ? -2.017 -7.230 -1.184 1.00 97.88 271 ASN A CA 1
ATOM 2157 C C . ASN A 1 271 ? -2.828 -6.022 -1.706 1.00 97.88 271 ASN A C 1
ATOM 2159 O O . ASN A 1 271 ? -3.787 -6.211 -2.459 1.00 97.88 271 ASN A O 1
ATOM 2163 N N . PHE A 1 272 ? -2.481 -4.802 -1.290 1.00 97.69 272 PHE A N 1
ATOM 2164 C CA . PHE A 1 272 ? -3.249 -3.578 -1.566 1.00 97.69 272 PHE A CA 1
ATOM 2165 C C . PHE A 1 272 ? -2.342 -2.346 -1.697 1.00 97.69 272 PHE A C 1
ATOM 2167 O O . PHE A 1 272 ? -1.150 -2.437 -1.442 1.00 97.69 272 PHE A O 1
ATOM 2174 N N . ASP A 1 273 ? -2.909 -1.194 -2.066 1.00 95.25 273 ASP A N 1
ATOM 2175 C CA . ASP A 1 273 ? -2.197 0.087 -2.240 1.00 95.25 273 ASP A CA 1
ATOM 2176 C C . ASP A 1 273 ? -1.037 0.019 -3.249 1.00 95.25 273 ASP A C 1
ATOM 2178 O O . ASP A 1 273 ? 0.132 -0.147 -2.903 1.00 95.25 273 ASP A O 1
ATOM 2182 N N . PHE A 1 274 ? -1.386 0.118 -4.536 1.00 97.19 274 PHE A N 1
ATOM 2183 C CA . PHE A 1 274 ? -0.434 0.013 -5.652 1.00 97.19 274 PHE A CA 1
ATOM 2184 C C . PHE A 1 274 ? -0.249 1.330 -6.412 1.00 97.19 274 PHE A C 1
ATOM 2186 O O . PHE A 1 274 ? 0.304 1.348 -7.509 1.00 97.19 274 PHE A O 1
ATOM 2193 N N . ASN A 1 275 ? -0.730 2.438 -5.856 1.00 91.06 275 ASN A N 1
ATOM 2194 C CA . ASN A 1 275 ? -0.660 3.783 -6.433 1.00 91.06 275 ASN A CA 1
ATOM 2195 C C . ASN A 1 275 ? 0.756 4.212 -6.860 1.00 91.06 275 ASN A C 1
ATOM 2197 O O . ASN A 1 275 ? 0.884 4.949 -7.836 1.00 91.06 275 ASN A O 1
ATOM 2201 N N . LEU A 1 276 ? 1.799 3.743 -6.163 1.00 94.94 276 LEU A N 1
ATOM 2202 C CA . LEU A 1 276 ? 3.208 4.007 -6.481 1.00 94.94 276 LEU A CA 1
ATOM 2203 C C . LEU A 1 276 ? 3.933 2.833 -7.163 1.00 94.94 276 LEU A C 1
ATOM 2205 O O . LEU A 1 276 ? 5.147 2.876 -7.347 1.00 94.94 276 LEU A O 1
ATOM 2209 N N . SER A 1 277 ? 3.197 1.810 -7.599 1.00 97.12 277 SER A N 1
ATOM 2210 C CA . SER A 1 277 ? 3.702 0.788 -8.527 1.00 97.12 277 SER A CA 1
ATOM 2211 C C . SER A 1 277 ? 3.666 1.289 -9.971 1.00 97.12 277 SER A C 1
ATOM 2213 O O . SER A 1 277 ? 2.997 2.269 -10.276 1.00 97.12 277 SER A O 1
ATOM 2215 N N . MET A 1 278 ? 4.340 0.604 -10.897 1.00 96.88 278 MET A N 1
ATOM 2216 C CA . MET A 1 278 ? 4.327 0.915 -12.337 1.00 96.88 278 MET A CA 1
ATOM 2217 C C . MET A 1 278 ? 4.789 2.346 -12.671 1.00 96.88 278 MET A C 1
ATOM 2219 O O . MET A 1 278 ? 4.386 2.917 -13.689 1.00 96.88 278 MET A O 1
ATOM 2223 N N . LEU A 1 279 ? 5.651 2.913 -11.818 1.00 95.00 279 LEU A N 1
ATOM 2224 C CA . LEU A 1 279 ? 6.425 4.130 -12.076 1.00 95.00 279 LEU A CA 1
ATOM 2225 C C . LEU A 1 279 ? 5.536 5.325 -12.484 1.00 95.00 279 LEU A C 1
ATOM 2227 O O . LEU A 1 279 ? 5.728 5.886 -13.565 1.00 95.00 279 LEU A O 1
ATOM 2231 N N . PRO A 1 280 ? 4.537 5.729 -11.671 1.00 93.56 280 PRO A N 1
ATOM 2232 C CA . PRO A 1 280 ? 3.521 6.702 -12.083 1.00 93.56 280 PRO A CA 1
ATOM 2233 C C . PRO A 1 280 ? 4.123 8.054 -12.469 1.00 93.56 280 PRO A C 1
ATOM 2235 O O . PRO A 1 280 ? 3.664 8.669 -13.430 1.00 93.56 280 PRO A O 1
ATOM 2238 N N . TYR A 1 281 ? 5.201 8.456 -11.797 1.00 92.25 281 TYR A N 1
ATOM 2239 C CA . TYR A 1 281 ? 5.853 9.750 -11.982 1.00 92.25 281 TYR A CA 1
ATOM 2240 C C . TYR A 1 281 ? 6.947 9.763 -13.049 1.00 92.25 281 TYR A C 1
ATOM 2242 O O . TYR A 1 281 ? 7.535 10.811 -13.286 1.00 92.25 281 TYR A O 1
ATOM 2250 N N . MET A 1 282 ? 7.239 8.647 -13.710 1.00 91.50 282 MET A N 1
ATOM 2251 C CA . MET A 1 282 ? 8.229 8.669 -14.784 1.00 91.50 282 MET A CA 1
ATOM 2252 C C . MET A 1 282 ? 7.671 9.441 -15.993 1.00 91.50 282 MET A C 1
ATOM 2254 O O . MET A 1 282 ? 6.522 9.214 -16.407 1.00 91.50 282 MET A O 1
ATOM 2258 N N . THR A 1 283 ? 8.451 10.391 -16.520 1.00 89.44 283 THR A N 1
ATOM 2259 C CA . THR A 1 283 ? 8.064 11.197 -17.688 1.00 89.44 283 THR A CA 1
ATOM 2260 C C . THR A 1 283 ? 8.178 10.392 -18.978 1.00 89.44 283 THR A C 1
ATOM 2262 O O . THR A 1 283 ? 8.732 9.293 -19.014 1.00 89.44 283 THR A O 1
ATOM 2265 N N . LYS A 1 284 ? 7.634 10.936 -20.070 1.00 85.56 284 LYS A N 1
ATOM 2266 C CA . LYS A 1 284 ? 7.697 10.291 -21.383 1.00 85.56 284 LYS A CA 1
ATOM 2267 C C . LYS A 1 284 ? 9.139 10.116 -21.863 1.00 85.56 284 LYS A C 1
ATOM 2269 O O . LYS A 1 284 ? 9.472 9.054 -22.373 1.00 85.56 284 LYS A O 1
ATOM 2274 N N . GLU A 1 285 ? 9.966 11.133 -21.652 1.00 87.69 285 GLU A N 1
ATOM 2275 C CA . GLU A 1 285 ? 11.384 11.156 -22.011 1.00 87.69 285 GLU A CA 1
ATOM 2276 C C . GLU A 1 285 ? 12.169 10.138 -21.172 1.00 87.69 285 GLU A C 1
ATOM 2278 O O . GLU A 1 285 ? 12.988 9.389 -21.693 1.00 87.69 285 GLU A O 1
ATOM 2283 N N . GLU A 1 286 ? 11.865 10.024 -19.876 1.00 89.81 286 GLU A N 1
ATOM 2284 C CA . GLU A 1 286 ? 12.497 9.028 -19.003 1.00 89.81 286 GLU A CA 1
ATOM 2285 C C . GLU A 1 286 ? 12.158 7.582 -19.418 1.00 89.81 286 GLU A C 1
ATOM 2287 O O . GLU A 1 286 ? 12.995 6.686 -19.289 1.00 89.81 286 GLU A O 1
ATOM 2292 N N . PHE A 1 287 ? 10.974 7.347 -19.995 1.00 87.19 287 PHE A N 1
ATOM 2293 C CA . PHE A 1 287 ? 10.605 6.051 -20.577 1.00 87.19 287 PHE A CA 1
ATOM 2294 C C . PHE A 1 287 ? 11.336 5.718 -21.891 1.00 87.19 287 PHE A C 1
ATOM 2296 O O . PHE A 1 287 ? 11.238 4.576 -22.346 1.00 87.19 287 PHE A O 1
ATOM 2303 N N . GLU A 1 2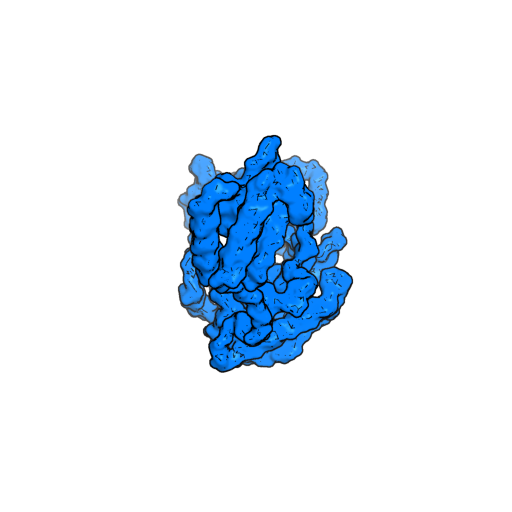88 ? 12.095 6.641 -22.492 1.00 84.31 288 GLU A N 1
ATOM 2304 C CA . GLU A 1 288 ? 12.987 6.326 -23.620 1.00 84.31 288 GLU A CA 1
ATOM 2305 C C . GLU A 1 288 ? 14.201 5.502 -23.164 1.00 84.31 288 GLU A C 1
ATOM 2307 O O . GLU A 1 288 ? 14.694 4.646 -23.902 1.00 84.31 288 GLU A O 1
ATOM 2312 N N . GLN A 1 289 ? 14.655 5.716 -21.923 1.00 85.06 289 GLN A N 1
ATOM 2313 C CA . GLN A 1 289 ? 15.744 4.971 -21.286 1.00 85.06 289 GLN A CA 1
ATOM 2314 C C . GLN A 1 289 ? 15.364 4.560 -19.854 1.00 85.06 289 GLN A C 1
ATOM 2316 O O . GLN A 1 289 ? 15.999 4.983 -18.882 1.00 85.06 289 GLN A O 1
ATOM 2321 N N . PRO A 1 290 ? 14.358 3.680 -19.696 1.00 83.94 290 PRO A N 1
ATOM 2322 C CA . PRO A 1 290 ? 13.753 3.416 -18.396 1.00 83.94 290 PRO A CA 1
ATOM 2323 C C . PRO A 1 290 ? 14.741 2.792 -17.405 1.00 83.94 290 PRO A C 1
ATOM 2325 O O . PRO A 1 290 ? 14.596 2.978 -16.204 1.00 83.94 290 PRO A O 1
ATOM 2328 N N . GLY A 1 291 ? 15.767 2.079 -17.887 1.00 84.44 291 GLY A N 1
ATOM 2329 C CA . GLY A 1 291 ? 16.770 1.447 -17.030 1.00 84.44 291 GLY A CA 1
ATOM 2330 C C . GLY A 1 291 ? 17.649 2.424 -16.257 1.00 84.44 291 GLY A C 1
ATOM 2331 O O . GLY A 1 291 ? 17.940 2.161 -15.095 1.00 84.44 291 GLY A O 1
ATOM 2332 N N . THR A 1 292 ? 18.026 3.555 -16.862 1.00 84.56 292 THR A N 1
ATOM 2333 C CA . THR A 1 292 ? 18.802 4.599 -16.175 1.00 84.56 292 THR A CA 1
ATOM 2334 C C . THR A 1 292 ? 17.969 5.204 -15.058 1.00 84.56 292 THR A C 1
ATOM 2336 O O . THR A 1 292 ? 18.425 5.290 -13.924 1.00 84.56 292 THR A O 1
ATOM 2339 N N . LYS A 1 293 ? 16.710 5.545 -15.358 1.00 87.56 293 LYS A N 1
ATOM 2340 C CA . LYS A 1 293 ? 15.814 6.146 -14.374 1.00 87.56 293 LYS A CA 1
ATOM 2341 C C . LYS A 1 293 ? 15.414 5.171 -13.265 1.00 87.56 293 LYS A C 1
ATOM 2343 O O . LYS A 1 293 ? 15.228 5.583 -12.127 1.00 87.56 293 LYS A O 1
ATOM 2348 N N . LEU A 1 294 ? 15.314 3.877 -13.571 1.00 88.69 294 LEU A N 1
ATOM 2349 C CA . LEU A 1 294 ? 14.976 2.846 -12.591 1.00 88.69 294 LEU A CA 1
ATOM 2350 C C . LEU A 1 294 ? 16.008 2.738 -11.452 1.00 88.69 294 LEU A C 1
ATOM 2352 O O . LEU A 1 294 ? 15.642 2.289 -10.371 1.00 88.69 294 LEU A O 1
ATOM 2356 N N . LEU A 1 295 ? 17.255 3.186 -11.657 1.00 86.94 295 LEU A N 1
ATOM 2357 C CA . LEU A 1 295 ? 18.272 3.250 -10.598 1.00 86.94 295 LEU A CA 1
ATOM 2358 C C . LEU A 1 295 ? 17.953 4.245 -9.481 1.00 86.94 295 LEU A C 1
ATOM 2360 O O . LEU A 1 295 ? 18.449 4.073 -8.370 1.00 86.94 295 LEU A O 1
ATOM 2364 N N . ASP A 1 296 ? 17.132 5.258 -9.758 1.00 89.50 296 ASP A N 1
ATOM 2365 C CA . ASP A 1 296 ? 16.684 6.221 -8.747 1.00 89.50 296 ASP A CA 1
ATOM 2366 C C . ASP A 1 296 ? 15.653 5.601 -7.788 1.00 89.50 296 ASP A C 1
ATOM 2368 O O . ASP A 1 296 ? 15.265 6.218 -6.794 1.00 89.50 296 ASP A O 1
ATOM 2372 N N . TYR A 1 297 ? 15.177 4.391 -8.094 1.00 91.38 297 TYR A N 1
ATOM 2373 C CA . TYR A 1 297 ? 14.143 3.697 -7.348 1.00 91.38 297 TYR A CA 1
ATOM 2374 C C . TYR A 1 297 ? 14.684 2.438 -6.676 1.00 91.38 297 TYR A C 1
ATOM 2376 O O . TYR A 1 297 ? 15.565 1.744 -7.177 1.00 91.38 297 TYR A O 1
ATOM 2384 N N . GLY A 1 298 ? 14.068 2.096 -5.551 1.00 93.50 298 GLY A N 1
ATOM 2385 C CA . GLY A 1 298 ? 14.267 0.828 -4.869 1.00 93.50 298 GLY A CA 1
ATOM 2386 C C . GLY A 1 298 ? 12.973 0.381 -4.197 1.00 93.50 298 GLY A C 1
ATOM 2387 O O . GLY A 1 298 ? 12.063 1.198 -4.009 1.00 93.50 298 GLY A O 1
ATOM 2388 N N . PRO A 1 299 ? 12.859 -0.908 -3.853 1.00 95.88 299 PRO A N 1
ATOM 2389 C CA . PRO A 1 299 ? 11.735 -1.383 -3.065 1.00 95.88 299 PRO A CA 1
ATOM 2390 C C . PRO A 1 299 ? 11.807 -0.808 -1.646 1.00 95.88 299 PRO A C 1
ATOM 2392 O O . PRO A 1 299 ? 12.886 -0.546 -1.118 1.00 95.88 299 PRO A O 1
ATOM 2395 N N . ALA A 1 300 ? 10.656 -0.673 -0.989 1.00 94.62 300 ALA A N 1
ATOM 2396 C CA . ALA A 1 300 ? 10.611 -0.273 0.420 1.00 94.62 300 ALA A CA 1
ATOM 2397 C C . ALA A 1 300 ? 11.173 -1.353 1.369 1.00 94.62 300 ALA A C 1
ATOM 2399 O O . ALA A 1 300 ? 11.608 -1.043 2.477 1.00 94.62 300 ALA A O 1
ATOM 2400 N N . ILE A 1 301 ? 11.149 -2.622 0.943 1.00 94.44 301 ILE A N 1
ATOM 2401 C CA . ILE A 1 301 ? 11.703 -3.771 1.665 1.00 94.44 301 ILE A CA 1
ATOM 2402 C C . ILE A 1 301 ? 12.679 -4.497 0.738 1.00 94.44 301 ILE A C 1
ATOM 2404 O O . ILE A 1 301 ? 12.306 -4.939 -0.348 1.00 94.44 301 ILE A O 1
ATOM 2408 N N . GLY A 1 302 ? 13.924 -4.647 1.192 1.00 92.12 302 GLY A N 1
ATOM 2409 C CA . GLY A 1 302 ? 15.040 -5.114 0.368 1.00 92.12 302 GLY A CA 1
ATOM 2410 C C . GLY A 1 302 ? 15.828 -3.952 -0.242 1.00 92.12 302 GLY A C 1
ATOM 2411 O O . GLY A 1 302 ? 15.448 -2.795 -0.114 1.00 92.12 302 GLY A O 1
ATOM 2412 N N . ASN A 1 303 ? 16.953 -4.265 -0.888 1.00 90.81 303 ASN A N 1
ATOM 2413 C CA . ASN A 1 303 ? 17.877 -3.245 -1.409 1.00 90.81 303 ASN A CA 1
ATOM 2414 C C . ASN A 1 303 ? 17.804 -3.063 -2.934 1.00 90.81 303 ASN A C 1
ATOM 2416 O O . ASN A 1 303 ? 18.336 -2.093 -3.459 1.00 90.81 303 ASN A O 1
ATOM 2420 N N . ASP A 1 304 ? 17.205 -4.012 -3.655 1.00 96.75 304 ASP A N 1
ATOM 2421 C CA . ASP A 1 304 ? 17.137 -4.015 -5.117 1.00 96.75 304 ASP A CA 1
ATOM 2422 C C . ASP A 1 304 ? 15.943 -4.861 -5.571 1.00 96.75 304 ASP A C 1
ATOM 2424 O O . ASP A 1 304 ? 15.754 -5.965 -5.057 1.00 96.75 304 ASP A O 1
ATOM 2428 N N . PHE A 1 305 ? 15.151 -4.362 -6.528 1.00 97.69 305 PHE A N 1
ATOM 2429 C CA . PHE A 1 305 ? 13.933 -5.034 -6.996 1.00 97.69 305 PHE A CA 1
ATOM 2430 C C . PHE A 1 305 ? 14.204 -6.440 -7.530 1.00 97.69 305 PHE A C 1
ATOM 2432 O O . PHE A 1 305 ? 13.533 -7.398 -7.154 1.00 97.69 305 PHE A O 1
ATOM 2439 N N . THR A 1 306 ? 15.192 -6.587 -8.409 1.00 97.88 306 THR A N 1
ATOM 2440 C CA . THR A 1 306 ? 15.502 -7.891 -9.009 1.00 97.88 306 THR A CA 1
ATOM 2441 C C . THR A 1 306 ? 16.002 -8.856 -7.952 1.00 97.88 306 THR A C 1
ATOM 2443 O O . THR A 1 306 ? 15.526 -9.989 -7.872 1.00 97.88 306 THR A O 1
ATOM 2446 N N . ARG A 1 307 ? 16.917 -8.392 -7.100 1.00 97.81 307 ARG A N 1
ATOM 2447 C CA . ARG A 1 307 ? 17.545 -9.240 -6.098 1.00 97.81 307 ARG A CA 1
ATOM 2448 C C . ARG A 1 307 ? 16.548 -9.740 -5.061 1.00 97.81 307 ARG A C 1
ATOM 2450 O O . ARG A 1 307 ? 16.518 -10.943 -4.812 1.00 97.81 307 ARG A O 1
ATOM 2457 N N 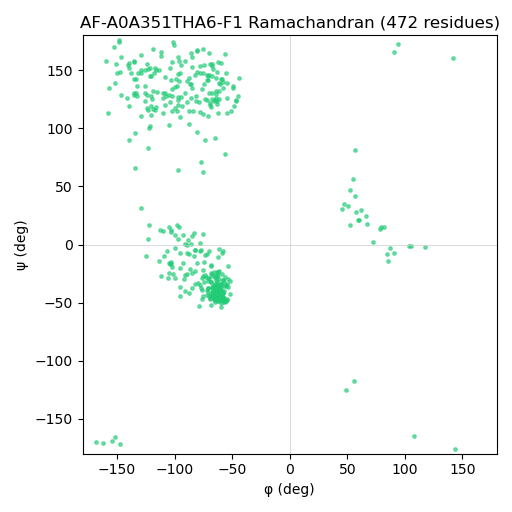. ILE A 1 308 ? 15.711 -8.858 -4.505 1.00 98.06 308 ILE A N 1
ATOM 2458 C CA . ILE A 1 308 ? 14.701 -9.274 -3.522 1.00 98.06 308 ILE A CA 1
ATOM 2459 C C . ILE A 1 308 ? 13.695 -10.243 -4.152 1.00 98.06 308 ILE A C 1
ATOM 2461 O O . ILE A 1 308 ? 13.333 -11.243 -3.537 1.00 98.06 308 ILE A O 1
ATOM 2465 N N . GLY A 1 309 ? 13.322 -10.013 -5.417 1.00 98.38 309 GLY A N 1
ATOM 2466 C CA . GLY A 1 309 ? 12.483 -10.931 -6.180 1.00 98.38 309 GLY A CA 1
ATOM 2467 C C . GLY A 1 309 ? 13.103 -12.326 -6.295 1.00 98.38 309 GLY A C 1
ATOM 2468 O O . GLY A 1 309 ? 12.413 -13.310 -6.055 1.00 98.38 309 GLY A O 1
ATOM 2469 N N . GLN A 1 310 ? 14.402 -12.425 -6.605 1.00 98.50 310 GLN A N 1
ATOM 2470 C CA . GLN A 1 310 ? 15.119 -13.706 -6.684 1.00 98.50 310 GLN A CA 1
ATOM 2471 C C . GLN A 1 310 ? 15.219 -14.416 -5.327 1.00 98.50 310 GLN A C 1
ATOM 2473 O O . GLN A 1 310 ? 15.025 -15.630 -5.252 1.00 98.50 310 GLN A O 1
ATOM 2478 N N . GLU A 1 311 ? 15.530 -13.675 -4.262 1.00 97.88 311 GLU A N 1
ATOM 2479 C CA . GLU A 1 311 ? 15.723 -14.221 -2.912 1.00 97.88 311 GLU A CA 1
ATOM 2480 C C . GLU A 1 311 ? 14.425 -14.754 -2.301 1.00 97.88 311 GLU A C 1
ATOM 2482 O O . GLU A 1 311 ? 14.451 -15.730 -1.553 1.00 97.88 311 GLU A O 1
ATOM 2487 N N . MET A 1 312 ? 13.287 -14.142 -2.633 1.00 98.31 312 MET A N 1
ATOM 2488 C CA . MET A 1 312 ? 11.980 -14.504 -2.079 1.00 98.31 312 MET A CA 1
ATOM 2489 C C . MET A 1 312 ? 11.256 -15.603 -2.872 1.00 98.31 312 MET A C 1
ATOM 2491 O O . MET A 1 312 ? 10.131 -15.965 -2.528 1.00 98.31 312 MET A O 1
ATOM 2495 N N . LEU A 1 313 ? 11.871 -16.176 -3.913 1.00 97.50 313 LEU A N 1
ATOM 2496 C CA . LEU A 1 313 ? 11.247 -17.253 -4.679 1.00 97.50 313 LEU A CA 1
ATOM 2497 C C . LEU A 1 313 ? 11.102 -18.549 -3.876 1.00 97.50 313 LEU A C 1
ATOM 2499 O O . LEU A 1 313 ? 12.080 -19.169 -3.461 1.00 97.50 313 LEU A O 1
ATOM 2503 N N . THR A 1 314 ? 9.870 -19.044 -3.818 1.00 97.75 314 THR A N 1
ATOM 2504 C CA . THR A 1 314 ? 9.558 -20.447 -3.534 1.00 97.75 314 THR A CA 1
ATOM 2505 C C . THR A 1 314 ? 9.209 -21.188 -4.828 1.00 97.75 314 THR A C 1
ATOM 2507 O O . 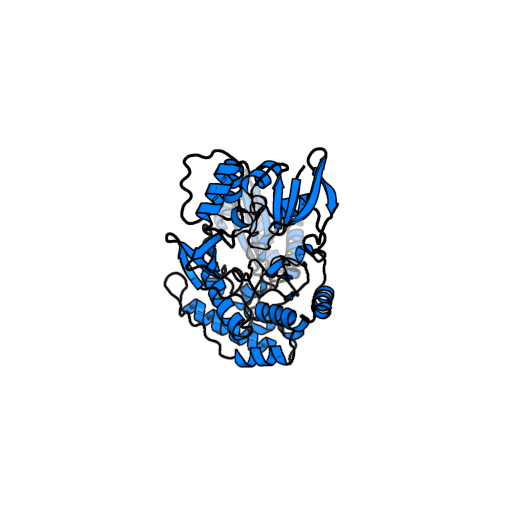THR A 1 314 ? 9.108 -20.592 -5.906 1.00 97.75 314 THR A O 1
ATOM 2510 N N . SER A 1 315 ? 9.015 -22.508 -4.749 1.00 97.38 315 SER A N 1
ATOM 2511 C CA . SER A 1 315 ? 8.588 -23.303 -5.912 1.00 97.38 315 SER A CA 1
ATOM 2512 C C . SER A 1 315 ? 7.212 -22.872 -6.430 1.00 97.38 315 SER A C 1
ATOM 2514 O O . SER A 1 315 ? 6.994 -22.846 -7.641 1.00 97.38 315 SER A O 1
ATOM 2516 N N . GLU A 1 316 ? 6.313 -22.493 -5.520 1.00 97.25 316 GLU A N 1
ATOM 2517 C CA . GLU A 1 316 ? 4.968 -22.019 -5.842 1.00 97.25 316 GLU A CA 1
ATOM 2518 C C . GLU A 1 316 ? 5.018 -20.655 -6.535 1.00 97.25 316 GLU A C 1
ATOM 2520 O O . GLU A 1 316 ? 4.514 -20.502 -7.645 1.00 97.25 316 GLU A O 1
ATOM 2525 N N . ILE A 1 317 ? 5.714 -19.681 -5.936 1.00 98.50 317 ILE A N 1
ATOM 2526 C CA . ILE A 1 317 ? 5.842 -18.330 -6.501 1.00 98.50 317 ILE A CA 1
ATOM 2527 C C . ILE A 1 317 ? 6.521 -18.383 -7.875 1.00 98.50 317 ILE A C 1
ATOM 2529 O O . ILE A 1 317 ? 6.088 -17.719 -8.816 1.00 98.50 317 ILE A O 1
ATOM 2533 N N . ARG A 1 318 ? 7.550 -19.226 -8.027 1.00 98.31 318 ARG A N 1
ATOM 2534 C CA . ARG A 1 318 ? 8.210 -19.464 -9.316 1.00 98.31 318 ARG A CA 1
ATOM 2535 C C . ARG A 1 318 ? 7.226 -19.960 -10.376 1.00 98.31 318 ARG A C 1
ATOM 2537 O O . ARG A 1 318 ? 7.318 -19.518 -11.518 1.00 98.31 318 ARG A O 1
ATOM 2544 N N . ARG A 1 319 ? 6.304 -20.864 -10.026 1.00 97.75 319 ARG A N 1
ATOM 2545 C CA . ARG A 1 319 ? 5.286 -21.364 -10.960 1.00 97.75 319 ARG A CA 1
ATOM 2546 C C . ARG A 1 319 ? 4.334 -20.250 -11.389 1.00 97.75 319 ARG A C 1
ATOM 2548 O O . ARG A 1 319 ? 4.070 -20.127 -12.581 1.00 97.75 319 ARG A O 1
ATOM 2555 N N . GLU A 1 320 ? 3.891 -19.411 -10.456 1.00 97.81 320 GLU A N 1
ATOM 2556 C CA . GLU A 1 320 ? 3.034 -18.267 -10.787 1.00 97.81 320 GLU A CA 1
ATOM 2557 C C . GLU A 1 320 ? 3.743 -17.272 -11.715 1.00 97.81 320 GLU A C 1
ATOM 2559 O O . GLU A 1 320 ? 3.176 -16.845 -12.718 1.00 97.81 320 GLU A O 1
ATOM 2564 N N . LEU A 1 321 ? 5.025 -16.978 -11.476 1.00 97.88 321 LEU A N 1
ATOM 2565 C CA . LEU A 1 321 ? 5.804 -16.122 -12.375 1.00 97.88 321 LEU A CA 1
ATOM 2566 C C . LEU A 1 321 ? 6.011 -16.724 -13.772 1.00 97.88 321 LEU A C 1
ATOM 2568 O O . LEU A 1 321 ? 6.023 -15.982 -14.751 1.00 97.88 321 LEU A O 1
ATOM 2572 N N . ILE A 1 322 ? 6.163 -18.048 -13.889 1.00 97.25 322 ILE A N 1
ATOM 2573 C CA . ILE A 1 322 ? 6.219 -18.722 -15.197 1.00 97.25 322 ILE A CA 1
ATOM 2574 C C . ILE A 1 322 ? 4.902 -18.501 -15.950 1.00 97.25 322 ILE A C 1
ATOM 2576 O O . ILE A 1 322 ? 4.929 -18.185 -17.138 1.00 97.25 322 ILE A O 1
ATOM 2580 N N . ASN A 1 323 ? 3.763 -18.593 -15.259 1.00 96.62 323 ASN A N 1
ATOM 2581 C CA . ASN A 1 323 ? 2.445 -18.364 -15.855 1.00 96.62 323 ASN A CA 1
ATOM 2582 C C . ASN A 1 323 ? 2.223 -16.897 -16.276 1.00 96.62 323 ASN A C 1
ATOM 2584 O O . ASN A 1 323 ? 1.445 -16.637 -17.191 1.00 96.62 323 ASN A O 1
ATOM 2588 N N . LEU A 1 324 ? 2.922 -15.945 -15.646 1.00 97.69 324 LEU A N 1
ATOM 2589 C CA . LEU A 1 324 ? 2.924 -14.528 -16.027 1.00 97.69 324 LEU A CA 1
ATOM 2590 C C . LEU A 1 324 ? 3.880 -14.188 -17.187 1.00 97.69 324 LEU A C 1
ATOM 2592 O O . LEU A 1 324 ? 3.907 -13.041 -17.634 1.00 97.69 324 LEU A O 1
ATOM 2596 N N . GLN A 1 325 ? 4.686 -15.119 -17.703 1.00 95.38 325 GLN A N 1
ATOM 2597 C CA . GLN A 1 325 ? 5.549 -14.807 -18.845 1.00 95.38 325 GLN A CA 1
ATOM 2598 C C . GLN A 1 325 ? 4.724 -14.469 -20.093 1.00 95.38 325 GLN A C 1
ATOM 2600 O O . GLN A 1 325 ? 3.803 -15.181 -20.480 1.00 95.38 325 GLN A O 1
ATOM 2605 N N . GLY A 1 326 ? 5.087 -13.376 -20.758 1.00 95.00 326 GLY A N 1
ATOM 2606 C CA . GLY A 1 326 ? 4.337 -12.826 -21.882 1.00 95.00 326 GLY A CA 1
ATOM 2607 C C . GLY A 1 326 ? 3.104 -12.016 -21.471 1.00 95.00 326 GLY A C 1
ATOM 2608 O O . GLY A 1 326 ? 2.269 -11.753 -22.337 1.00 95.00 326 GLY A O 1
ATOM 2609 N N . PHE A 1 327 ? 2.977 -11.616 -20.197 1.00 97.88 327 PHE A N 1
ATOM 2610 C CA . PHE A 1 327 ? 1.824 -10.863 -19.701 1.00 97.88 327 PHE A CA 1
ATOM 2611 C C . PHE A 1 327 ? 1.569 -9.592 -20.522 1.00 97.88 327 PHE A C 1
ATOM 2613 O O . PHE A 1 327 ? 2.501 -8.871 -20.903 1.00 97.88 327 PHE A O 1
ATOM 2620 N N . ARG A 1 328 ? 0.286 -9.321 -20.776 1.00 98.19 328 ARG A N 1
ATOM 2621 C CA . ARG A 1 328 ? -0.213 -8.137 -21.477 1.00 98.19 328 ARG A CA 1
ATOM 2622 C C . ARG A 1 328 ? -1.410 -7.579 -20.722 1.00 98.19 328 ARG A C 1
ATOM 2624 O O . ARG A 1 328 ? -2.358 -8.323 -20.492 1.00 98.19 328 ARG A O 1
ATOM 2631 N N . PHE A 1 329 ? -1.399 -6.283 -20.426 1.00 98.38 329 PHE A N 1
ATOM 2632 C CA . PHE A 1 329 ? -2.503 -5.637 -19.719 1.00 98.38 329 PHE A CA 1
ATOM 2633 C C . PHE A 1 329 ? -3.765 -5.600 -20.580 1.00 98.38 329 PHE A C 1
ATOM 2635 O O . PHE A 1 329 ? -3.710 -5.407 -21.798 1.00 98.38 329 PHE A O 1
ATOM 2642 N N . SER A 1 330 ? -4.921 -5.733 -19.944 1.00 98.00 330 SER A N 1
ATOM 2643 C CA . SER A 1 330 ? -6.224 -5.584 -20.585 1.00 98.00 330 SER A CA 1
ATOM 2644 C C . SER A 1 330 ? -6.434 -4.154 -21.098 1.00 98.00 330 SER A C 1
ATOM 2646 O O . SER A 1 330 ? -6.937 -3.945 -22.206 1.00 98.00 330 SER A O 1
ATOM 2648 N N . PHE A 1 331 ? -5.978 -3.160 -20.331 1.00 97.62 331 PHE A N 1
ATOM 2649 C CA . PHE A 1 331 ? -5.997 -1.755 -20.713 1.00 97.62 331 PHE A CA 1
ATOM 2650 C C . PHE A 1 331 ? -4.933 -1.454 -21.774 1.00 97.62 331 PHE A C 1
ATOM 2652 O O . PHE A 1 331 ? -3.748 -1.700 -21.579 1.00 97.62 331 PHE A O 1
ATOM 2659 N N . ARG A 1 332 ? -5.353 -0.868 -22.901 1.00 97.50 332 ARG A N 1
ATOM 2660 C CA . ARG A 1 332 ? -4.484 -0.576 -24.059 1.00 97.50 332 ARG A CA 1
ATOM 2661 C C . ARG A 1 332 ? -4.074 0.887 -24.193 1.00 97.50 332 ARG A C 1
ATOM 2663 O O . ARG A 1 332 ? -3.532 1.273 -25.224 1.00 97.50 332 ARG A O 1
ATOM 2670 N N . GLY A 1 333 ? -4.302 1.684 -23.155 1.00 95.88 333 GLY A N 1
ATOM 2671 C CA . GLY A 1 333 ? -4.028 3.114 -23.168 1.00 95.88 333 GLY A CA 1
ATOM 2672 C C . GLY A 1 333 ? -5.220 3.950 -23.629 1.00 95.88 333 GLY A C 1
ATOM 2673 O O . GLY A 1 333 ? -6.209 3.456 -24.172 1.00 95.88 333 GLY A O 1
ATOM 2674 N N . ASN A 1 334 ? -5.124 5.249 -23.382 1.00 94.19 334 ASN A N 1
ATOM 2675 C CA . ASN A 1 334 ? -6.047 6.276 -23.836 1.00 94.19 334 ASN A CA 1
ATOM 2676 C C . ASN A 1 334 ? -5.285 7.608 -23.988 1.00 94.19 334 ASN A C 1
ATOM 2678 O O . ASN A 1 334 ? -4.057 7.633 -24.000 1.00 94.19 334 ASN A O 1
ATOM 2682 N N . LYS A 1 335 ? -6.009 8.723 -24.117 1.00 90.44 335 LYS A N 1
ATOM 2683 C CA . LYS A 1 335 ? -5.406 10.060 -24.238 1.00 90.44 335 LYS A CA 1
ATOM 2684 C C . LYS A 1 335 ? -4.641 10.531 -22.988 1.00 90.44 335 LYS A C 1
ATOM 2686 O O . LYS A 1 335 ? -3.747 11.352 -23.121 1.00 90.44 335 LYS A O 1
ATOM 2691 N N . ASP A 1 336 ? -5.021 10.052 -21.802 1.00 89.00 336 ASP A N 1
ATOM 2692 C CA . ASP A 1 336 ? -4.422 10.447 -20.522 1.00 89.00 336 ASP A CA 1
ATOM 2693 C C . ASP A 1 336 ? -3.252 9.510 -20.155 1.00 89.00 336 ASP A C 1
ATOM 2695 O O . ASP A 1 336 ? -2.342 9.905 -19.437 1.00 89.00 336 ASP A O 1
ATOM 2699 N N . PHE A 1 337 ? -3.272 8.266 -20.647 1.00 92.56 337 PHE A N 1
ATOM 2700 C CA . PHE A 1 337 ? -2.239 7.253 -20.436 1.00 92.56 337 PHE A CA 1
ATOM 2701 C C . PHE A 1 337 ? -1.912 6.574 -21.769 1.00 92.56 337 PHE A C 1
ATOM 2703 O O . PHE A 1 337 ? -2.617 5.661 -22.201 1.00 92.56 337 PHE A O 1
ATOM 2710 N N . GLU A 1 338 ? -0.869 7.046 -22.450 1.00 93.38 338 GLU A N 1
ATOM 2711 C CA . GLU A 1 338 ? -0.594 6.671 -23.840 1.00 93.38 338 GLU A CA 1
ATOM 2712 C C . GLU A 1 338 ? -0.373 5.151 -24.033 1.00 93.38 338 GLU A C 1
ATOM 2714 O O . GLU A 1 338 ? 0.310 4.516 -23.221 1.00 93.38 338 GLU A O 1
ATOM 2719 N N . PRO A 1 339 ? -0.853 4.552 -25.145 1.00 95.81 339 PRO A N 1
ATOM 2720 C CA . PRO A 1 339 ? -0.608 3.141 -25.471 1.00 95.81 339 PRO A CA 1
ATOM 2721 C C . PRO A 1 339 ? 0.874 2.743 -25.487 1.00 95.81 339 PRO A C 1
ATOM 2723 O O . PRO A 1 339 ? 1.220 1.630 -25.097 1.00 95.81 339 PRO A O 1
ATOM 2726 N N . ALA A 1 340 ? 1.760 3.656 -25.902 1.00 94.06 340 ALA A N 1
ATOM 2727 C CA . ALA A 1 340 ? 3.204 3.424 -25.912 1.00 94.06 340 ALA A CA 1
ATOM 2728 C C . ALA A 1 340 ? 3.750 3.148 -24.500 1.00 94.06 340 ALA A C 1
ATOM 2730 O O . ALA A 1 340 ? 4.539 2.223 -24.314 1.00 94.06 340 ALA A O 1
ATOM 2731 N N . ARG A 1 341 ? 3.264 3.875 -23.484 1.00 94.62 341 ARG A N 1
ATOM 2732 C CA . ARG A 1 341 ? 3.651 3.651 -22.084 1.00 94.62 341 ARG A CA 1
ATOM 2733 C C . ARG A 1 341 ? 3.224 2.269 -21.597 1.00 94.62 341 ARG A C 1
ATOM 2735 O O . ARG A 1 341 ? 4.007 1.596 -20.936 1.00 94.62 341 ARG A O 1
ATOM 2742 N N . VAL A 1 342 ? 2.023 1.812 -21.967 1.00 97.00 342 VAL A N 1
ATOM 2743 C CA . VAL A 1 342 ? 1.558 0.449 -21.646 1.00 97.00 342 VAL A CA 1
ATOM 2744 C C . VAL A 1 342 ? 2.516 -0.596 -22.224 1.00 97.00 342 VAL A C 1
ATOM 2746 O O . VAL A 1 342 ? 2.945 -1.492 -21.505 1.00 97.00 342 VAL A O 1
ATOM 2749 N N . GLN A 1 343 ? 2.905 -0.464 -23.495 1.00 96.38 343 GLN A N 1
ATOM 2750 C CA . GLN A 1 343 ? 3.816 -1.410 -24.157 1.00 96.38 343 GLN A CA 1
ATOM 2751 C C . GLN A 1 343 ? 5.209 -1.445 -23.512 1.00 96.38 343 GLN A C 1
ATOM 2753 O O . GLN A 1 343 ? 5.807 -2.519 -23.383 1.00 96.38 343 GLN A O 1
ATOM 2758 N N . ILE A 1 344 ? 5.725 -0.284 -23.095 1.00 95.38 344 ILE A N 1
ATOM 2759 C CA . ILE A 1 344 ? 7.002 -0.190 -22.380 1.00 95.38 344 ILE A CA 1
ATOM 2760 C C . ILE A 1 344 ? 6.896 -0.897 -21.026 1.00 95.38 344 ILE A C 1
ATOM 2762 O O . ILE A 1 344 ? 7.733 -1.748 -20.731 1.00 95.38 344 ILE A O 1
ATOM 2766 N N . LEU A 1 345 ? 5.836 -0.640 -20.252 1.00 97.00 345 LEU A N 1
ATOM 2767 C CA . LEU A 1 345 ? 5.603 -1.310 -18.969 1.00 97.00 345 LEU A CA 1
ATOM 2768 C C . LEU A 1 345 ? 5.471 -2.830 -19.124 1.00 97.00 345 LEU A C 1
ATOM 2770 O O . LEU A 1 345 ? 6.110 -3.567 -18.381 1.00 97.00 345 LEU A O 1
ATOM 2774 N N . GLU A 1 346 ? 4.725 -3.322 -20.119 1.00 98.19 346 GLU A N 1
ATOM 2775 C CA . GLU A 1 346 ? 4.650 -4.762 -20.415 1.00 98.19 346 GLU A CA 1
ATOM 2776 C C . GLU A 1 346 ? 6.037 -5.345 -20.722 1.00 98.19 346 GLU A C 1
ATOM 2778 O O . GLU A 1 346 ? 6.376 -6.433 -20.258 1.00 98.19 346 GLU A O 1
ATOM 2783 N N . THR A 1 347 ? 6.862 -4.629 -21.490 1.00 96.56 347 THR A N 1
ATOM 2784 C CA . THR A 1 347 ? 8.232 -5.060 -21.806 1.00 96.56 347 THR A CA 1
ATOM 2785 C C . THR A 1 347 ? 9.096 -5.114 -20.548 1.00 96.56 347 THR A C 1
ATOM 2787 O O . THR A 1 347 ? 9.808 -6.096 -20.336 1.00 96.56 347 THR A O 1
ATOM 2790 N N . MET A 1 348 ? 9.006 -4.094 -19.692 1.00 96.94 348 MET A N 1
ATOM 2791 C CA . MET A 1 348 ? 9.751 -4.030 -18.436 1.00 96.94 348 MET A CA 1
ATOM 2792 C C . MET A 1 348 ? 9.350 -5.151 -17.477 1.00 96.94 348 MET A C 1
ATOM 2794 O O . MET A 1 348 ? 10.219 -5.862 -16.985 1.00 96.94 348 MET A O 1
ATOM 2798 N N . VAL A 1 349 ? 8.047 -5.356 -17.277 1.00 98.19 349 VAL A N 1
ATOM 2799 C CA . VAL A 1 349 ? 7.481 -6.430 -16.450 1.00 98.19 349 VAL A CA 1
ATOM 2800 C C . VAL A 1 349 ? 7.963 -7.798 -16.925 1.00 98.19 349 VAL A C 1
ATOM 2802 O O . VAL A 1 349 ? 8.463 -8.592 -16.134 1.00 98.19 349 VAL A O 1
ATOM 2805 N N . ASN A 1 350 ? 7.870 -8.079 -18.227 1.00 98.38 350 ASN A N 1
ATOM 2806 C CA . ASN A 1 350 ? 8.297 -9.369 -18.768 1.00 98.38 350 ASN A CA 1
ATOM 2807 C C . ASN A 1 350 ? 9.805 -9.596 -18.603 1.00 98.38 350 ASN A C 1
ATOM 2809 O O . ASN A 1 350 ? 10.228 -10.697 -18.248 1.00 98.38 350 ASN A O 1
ATOM 2813 N N . ARG A 1 351 ? 10.614 -8.551 -18.809 1.00 97.44 351 ARG A N 1
ATOM 2814 C CA . ARG A 1 351 ? 12.061 -8.597 -18.573 1.00 97.44 351 ARG A CA 1
ATOM 2815 C C . ARG A 1 351 ? 12.379 -8.834 -17.093 1.00 97.44 351 ARG A C 1
ATOM 2817 O O . ARG A 1 351 ? 13.253 -9.641 -16.787 1.00 97.44 351 ARG A O 1
ATOM 2824 N N . GLN A 1 352 ? 11.629 -8.203 -16.191 1.00 98.19 352 GLN A N 1
ATOM 2825 C CA . GLN A 1 352 ? 11.770 -8.384 -14.748 1.00 98.19 352 GLN A CA 1
ATOM 2826 C C . GLN A 1 352 ? 11.429 -9.808 -14.313 1.00 98.19 352 GLN A C 1
ATOM 2828 O O . GLN A 1 352 ? 12.202 -10.436 -13.596 1.00 98.19 352 GLN A O 1
ATOM 2833 N N . ILE A 1 353 ? 10.312 -10.356 -14.798 1.00 98.69 353 ILE A N 1
ATOM 2834 C CA . ILE A 1 353 ? 9.908 -11.743 -14.535 1.00 98.69 353 ILE A CA 1
ATOM 2835 C C . ILE A 1 353 ? 11.005 -12.715 -14.990 1.00 98.69 353 ILE A C 1
ATOM 2837 O O . ILE A 1 353 ? 11.380 -13.619 -14.245 1.00 98.69 353 ILE A O 1
ATOM 2841 N N . GLN A 1 354 ? 11.559 -12.526 -16.192 1.00 98.38 354 GLN A N 1
ATOM 2842 C CA . GLN A 1 354 ? 12.660 -13.354 -16.695 1.00 98.38 354 GLN A CA 1
ATOM 2843 C C . GLN A 1 354 ? 13.911 -13.263 -15.814 1.00 98.38 354 GLN A C 1
ATOM 2845 O O . GLN A 1 354 ? 14.527 -14.290 -15.531 1.00 98.38 354 GLN A O 1
ATOM 2850 N N . ALA A 1 355 ? 14.267 -12.063 -15.353 1.00 98.12 355 ALA A N 1
ATOM 2851 C CA . ALA A 1 355 ? 15.414 -11.859 -14.478 1.00 98.12 355 ALA A CA 1
ATOM 2852 C C . ALA A 1 355 ? 15.228 -12.507 -13.100 1.00 98.12 355 ALA A C 1
ATOM 2854 O O . ALA A 1 355 ? 16.116 -13.221 -12.631 1.00 98.12 355 ALA A O 1
ATOM 2855 N N . ILE A 1 356 ? 14.054 -12.339 -12.486 1.00 98.62 356 ILE A N 1
ATOM 2856 C CA . ILE A 1 356 ? 13.709 -12.982 -11.213 1.00 98.62 356 ILE A CA 1
ATOM 2857 C C . ILE A 1 356 ? 13.764 -14.512 -11.351 1.00 98.62 356 ILE A C 1
ATOM 2859 O O . ILE A 1 356 ? 14.265 -15.208 -10.472 1.00 98.62 356 ILE A O 1
ATOM 2863 N N . LEU A 1 357 ? 13.303 -15.057 -12.480 1.00 97.75 357 LEU A N 1
ATOM 2864 C CA . LEU A 1 357 ? 13.336 -16.496 -12.745 1.00 97.75 357 LEU A CA 1
ATOM 2865 C C . LEU A 1 357 ? 14.733 -17.042 -13.085 1.00 97.75 357 LEU A C 1
ATOM 2867 O O . LEU A 1 357 ? 14.906 -18.268 -13.038 1.00 97.75 357 LEU A O 1
ATOM 2871 N N . SER A 1 358 ? 15.701 -16.178 -13.410 1.00 96.81 358 SER A N 1
ATOM 2872 C CA . SER A 1 358 ? 17.065 -16.570 -13.776 1.00 96.81 358 SER A CA 1
ATOM 2873 C C . SER A 1 358 ? 17.770 -17.341 -12.656 1.00 96.81 358 SER A C 1
ATOM 2875 O O . SER A 1 358 ? 17.431 -17.244 -11.477 1.00 96.81 358 SER A O 1
ATOM 2877 N N . ARG A 1 359 ? 18.766 -18.143 -13.046 1.00 92.75 359 ARG A N 1
ATOM 2878 C CA . ARG A 1 359 ? 19.690 -18.802 -12.110 1.00 92.75 359 ARG A CA 1
ATOM 2879 C C . ARG A 1 359 ? 20.878 -17.915 -11.749 1.00 92.75 359 ARG A C 1
ATOM 2881 O O . ARG A 1 359 ? 21.517 -18.165 -10.731 1.00 92.75 359 ARG A O 1
ATOM 2888 N N . ASP A 1 360 ? 21.170 -16.924 -12.584 1.00 95.75 360 ASP A N 1
ATOM 2889 C CA . ASP A 1 360 ? 22.230 -15.959 -12.326 1.00 95.75 360 ASP A CA 1
ATOM 2890 C C . ASP A 1 360 ? 21.800 -15.009 -11.209 1.00 95.75 360 ASP A C 1
ATOM 2892 O O . ASP A 1 360 ? 20.627 -14.650 -11.106 1.00 95.75 360 ASP A O 1
ATOM 2896 N N . ILE A 1 361 ? 22.753 -14.578 -10.386 1.00 96.44 361 ILE A N 1
ATOM 2897 C CA . ILE A 1 361 ? 22.516 -13.520 -9.403 1.00 96.44 361 ILE A CA 1
ATOM 2898 C C . ILE A 1 361 ? 22.481 -12.198 -10.167 1.00 96.44 361 ILE A C 1
ATOM 2900 O O . ILE A 1 361 ? 23.503 -11.781 -10.708 1.00 96.44 361 ILE A O 1
ATOM 2904 N N . LEU A 1 362 ? 21.307 -11.570 -10.218 1.00 96.44 362 LEU A N 1
ATOM 2905 C CA . LEU A 1 362 ? 21.073 -10.340 -10.969 1.00 96.44 362 LEU A CA 1
ATOM 2906 C C . LEU A 1 362 ? 20.579 -9.229 -10.045 1.00 96.44 362 LEU A C 1
ATOM 2908 O O . LEU A 1 362 ? 19.804 -9.463 -9.116 1.00 96.44 362 LEU A O 1
ATOM 2912 N N . TYR A 1 363 ? 20.993 -8.010 -10.359 1.00 95.94 363 TYR A N 1
ATOM 2913 C CA . TYR A 1 363 ? 20.469 -6.773 -9.801 1.00 95.94 363 TYR A CA 1
ATOM 2914 C C . TYR A 1 363 ? 19.723 -5.994 -10.884 1.00 95.94 363 TYR A C 1
ATOM 2916 O O . TYR A 1 363 ? 19.937 -6.195 -12.080 1.00 95.94 363 TYR A O 1
ATOM 2924 N N . THR A 1 364 ? 18.879 -5.047 -10.485 1.00 95.25 364 THR A N 1
ATOM 2925 C CA . THR A 1 364 ? 18.057 -4.230 -11.396 1.00 95.25 364 THR A CA 1
ATOM 2926 C C . THR A 1 364 ? 18.891 -3.545 -12.476 1.00 95.25 364 THR A C 1
ATOM 2928 O O . THR A 1 364 ? 18.489 -3.499 -13.639 1.00 95.25 364 THR A O 1
ATOM 2931 N N . LYS A 1 365 ? 20.106 -3.103 -12.133 1.00 93.56 365 LYS A N 1
ATOM 2932 C CA . LYS A 1 365 ? 21.064 -2.551 -13.098 1.00 93.56 365 LYS A CA 1
ATOM 2933 C C . LYS A 1 365 ? 21.466 -3.551 -14.190 1.00 93.56 365 LYS A C 1
ATOM 2935 O O . LYS A 1 365 ? 21.526 -3.174 -15.353 1.00 93.56 365 LYS A O 1
ATOM 2940 N N . ASP A 1 366 ? 21.685 -4.818 -13.841 1.00 93.06 366 ASP A N 1
ATOM 2941 C CA . ASP A 1 366 ? 22.122 -5.861 -14.780 1.00 93.06 366 ASP A CA 1
ATOM 2942 C C . ASP A 1 366 ? 20.987 -6.225 -15.741 1.00 93.06 366 ASP A C 1
ATOM 2944 O O . ASP A 1 366 ? 21.208 -6.626 -16.885 1.00 93.06 366 ASP A O 1
ATOM 2948 N N . VAL A 1 367 ? 19.750 -6.059 -15.267 1.00 93.62 367 VAL A N 1
ATOM 2949 C CA . VAL A 1 367 ? 18.548 -6.310 -16.046 1.00 93.62 367 VAL A CA 1
ATOM 2950 C C . VAL A 1 367 ? 18.273 -5.160 -16.986 1.00 93.62 367 VAL A C 1
ATOM 2952 O O . VAL A 1 367 ? 18.095 -5.427 -18.163 1.00 93.62 367 VAL A O 1
ATOM 2955 N N . PHE A 1 368 ? 18.210 -3.911 -16.522 1.00 92.38 368 PHE A N 1
ATOM 2956 C CA . PHE A 1 368 ? 17.651 -2.812 -17.320 1.00 92.38 368 PHE A CA 1
ATOM 2957 C C . PHE A 1 368 ? 18.675 -1.879 -17.950 1.00 92.38 368 PHE A C 1
ATOM 2959 O O . PHE A 1 368 ? 18.323 -1.176 -18.900 1.00 92.38 368 PHE A O 1
ATOM 2966 N N . ILE A 1 369 ? 19.923 -1.889 -17.490 1.00 86.19 369 ILE A N 1
ATOM 2967 C CA . ILE A 1 369 ? 20.967 -1.041 -18.059 1.00 86.19 369 ILE A CA 1
ATOM 2968 C C . ILE A 1 369 ? 21.722 -1.836 -19.119 1.00 86.19 369 ILE A C 1
ATOM 2970 O O . ILE A 1 369 ? 22.202 -2.939 -18.854 1.00 86.19 369 ILE A O 1
ATOM 2974 N N . PRO A 1 370 ? 21.846 -1.315 -20.347 1.00 63.44 370 PRO A N 1
ATOM 2975 C CA . PRO A 1 370 ? 22.706 -1.927 -21.345 1.00 63.44 370 PRO A CA 1
ATOM 2976 C C . PRO A 1 370 ? 24.152 -2.002 -20.834 1.00 63.44 370 PRO A C 1
ATOM 2978 O O . PRO A 1 370 ? 24.661 -1.038 -20.272 1.00 63.44 370 PRO A O 1
ATOM 2981 N N . ALA A 1 371 ? 24.875 -3.085 -21.139 1.00 59.34 371 ALA A N 1
ATOM 2982 C CA . ALA A 1 371 ? 26.303 -3.239 -20.811 1.00 59.34 371 ALA A CA 1
ATOM 2983 C C . ALA A 1 371 ? 27.225 -2.134 -21.390 1.00 59.34 371 ALA A C 1
ATOM 2985 O O . ALA A 1 371 ? 28.420 -2.105 -21.108 1.00 59.34 371 ALA A O 1
ATOM 2986 N N . LYS A 1 372 ? 26.682 -1.231 -22.215 1.00 50.47 372 LYS A N 1
ATOM 2987 C CA . LYS A 1 372 ? 27.331 -0.023 -22.725 1.00 50.47 372 LYS A CA 1
ATOM 2988 C C . LYS A 1 372 ? 26.486 1.192 -22.354 1.00 50.47 372 LYS A C 1
ATOM 2990 O O . LYS A 1 372 ? 25.715 1.683 -23.172 1.00 50.47 372 LYS A O 1
ATOM 2995 N N . ILE A 1 373 ? 26.653 1.689 -21.136 1.00 46.91 373 ILE A N 1
ATOM 2996 C CA . ILE A 1 373 ? 26.483 3.124 -20.909 1.00 46.91 373 ILE A CA 1
ATOM 2997 C C . ILE A 1 373 ? 27.622 3.768 -21.721 1.00 46.91 373 ILE A C 1
ATOM 2999 O O . ILE A 1 373 ? 28.769 3.342 -21.540 1.00 46.91 373 ILE A O 1
ATOM 3003 N N . PRO A 1 374 ? 27.379 4.698 -22.666 1.00 41.28 374 PRO A N 1
ATOM 3004 C CA . PRO A 1 374 ? 28.456 5.562 -23.128 1.00 41.28 374 PRO A CA 1
ATOM 3005 C C . PRO A 1 374 ? 29.005 6.195 -21.858 1.0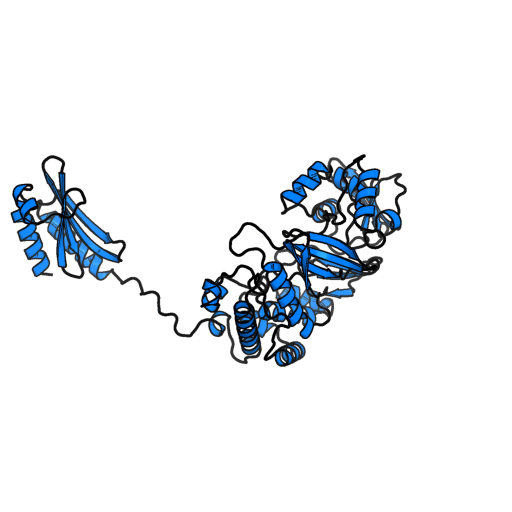0 41.28 374 PRO A C 1
ATOM 3007 O O . PRO A 1 374 ? 28.248 6.874 -21.170 1.00 41.28 374 PRO A O 1
ATOM 3010 N N . GLN A 1 375 ? 30.247 5.874 -21.483 1.00 41.31 375 GLN A N 1
ATOM 3011 C CA . GLN A 1 375 ? 30.878 6.548 -20.356 1.00 41.31 375 GLN A CA 1
ATOM 3012 C C . GLN A 1 375 ? 30.629 8.039 -20.567 1.00 41.31 375 GLN A C 1
ATOM 3014 O O . GLN A 1 375 ? 30.949 8.548 -21.646 1.00 41.31 375 GLN A O 1
ATOM 3019 N N . GLU A 1 376 ? 30.033 8.716 -19.580 1.00 45.88 376 GLU A N 1
ATOM 3020 C CA . GLU A 1 376 ? 30.227 10.159 -19.490 1.00 45.88 376 GLU A CA 1
ATOM 3021 C C . GLU A 1 376 ? 31.724 10.376 -19.707 1.00 45.88 376 GLU A C 1
ATOM 3023 O O . GLU A 1 376 ? 32.510 9.624 -19.106 1.00 45.88 376 GLU A O 1
ATOM 3028 N N . PRO A 1 377 ? 32.133 11.254 -20.643 1.00 42.44 377 PRO A N 1
ATOM 3029 C CA . PRO A 1 377 ? 33.543 11.456 -20.906 1.00 42.44 377 PRO A CA 1
ATOM 3030 C C . PRO A 1 377 ? 34.189 11.717 -19.556 1.00 42.44 377 PRO A C 1
ATOM 3032 O O . PRO A 1 377 ? 33.828 12.659 -18.851 1.00 42.44 377 PRO A O 1
ATOM 3035 N N . ARG A 1 378 ? 35.056 10.784 -19.153 1.00 43.84 378 ARG A N 1
ATOM 3036 C CA . ARG A 1 378 ? 35.834 10.886 -17.927 1.00 43.84 378 ARG A CA 1
ATOM 3037 C C . ARG A 1 378 ? 36.433 12.285 -17.976 1.00 43.84 378 ARG A C 1
ATOM 3039 O O . ARG A 1 378 ? 37.118 12.559 -18.963 1.00 43.84 378 ARG A O 1
ATOM 3046 N N . MET A 1 379 ? 36.117 13.154 -17.006 1.00 51.25 379 MET A N 1
ATOM 3047 C CA . MET A 1 379 ? 36.745 14.476 -16.958 1.00 51.25 379 MET A CA 1
ATOM 3048 C C . MET A 1 379 ? 38.247 14.254 -17.155 1.00 51.25 379 MET A C 1
ATOM 3050 O O . MET A 1 379 ? 38.795 13.389 -16.453 1.00 51.25 379 MET A O 1
ATOM 3054 N N . PRO A 1 380 ? 38.866 14.889 -18.167 1.00 58.91 380 PRO A N 1
ATOM 3055 C CA . PRO A 1 380 ? 40.273 14.685 -18.441 1.00 58.91 380 PRO A CA 1
ATOM 3056 C C . PRO A 1 380 ? 41.078 14.836 -17.144 1.00 58.91 380 PRO A C 1
ATOM 3058 O O . PRO A 1 380 ? 40.780 15.680 -16.296 1.00 58.91 380 PRO A O 1
ATOM 3061 N N . ASP A 1 381 ? 42.033 13.931 -16.934 1.00 73.12 381 ASP A N 1
ATOM 3062 C CA . ASP A 1 381 ? 42.925 14.001 -15.781 1.00 73.12 381 ASP A CA 1
ATOM 3063 C C . ASP A 1 381 ? 43.919 15.142 -16.012 1.00 73.12 381 ASP A C 1
ATOM 3065 O O . ASP A 1 381 ? 44.987 14.954 -16.592 1.00 73.12 381 ASP A O 1
ATOM 3069 N N . ASN A 1 382 ? 43.547 16.337 -15.560 1.00 78.06 382 ASN A N 1
ATOM 3070 C CA . ASN A 1 382 ? 44.312 17.566 -15.758 1.00 78.06 382 ASN A CA 1
ATOM 3071 C C . ASN A 1 382 ? 45.556 17.651 -14.851 1.00 78.06 382 ASN A C 1
ATOM 3073 O O . ASN A 1 382 ? 46.183 18.704 -14.758 1.00 78.06 382 ASN A O 1
ATOM 3077 N N . THR A 1 383 ? 45.921 16.577 -14.137 1.00 81.50 383 THR A N 1
ATOM 3078 C CA . THR A 1 383 ? 46.997 16.593 -13.133 1.00 81.50 383 THR A CA 1
ATOM 3079 C C . THR A 1 383 ? 48.346 17.019 -13.718 1.00 81.50 383 THR A C 1
ATOM 3081 O O . THR A 1 383 ? 49.093 17.755 -13.070 1.00 81.50 383 THR A O 1
ATOM 3084 N N . ASP A 1 384 ? 48.682 16.568 -14.925 1.00 82.69 384 ASP A N 1
ATOM 3085 C CA . ASP A 1 384 ? 49.962 16.906 -15.555 1.00 82.69 384 ASP A CA 1
ATOM 3086 C C . ASP A 1 384 ? 49.931 18.280 -16.242 1.00 82.69 384 ASP A C 1
ATOM 3088 O O . ASP A 1 384 ? 50.913 19.021 -16.154 1.00 82.69 384 ASP A O 1
ATOM 3092 N N . GLU A 1 385 ? 48.788 18.679 -16.805 1.00 86.00 385 GLU A N 1
ATOM 3093 C CA . GLU A 1 385 ? 48.567 20.031 -17.336 1.00 86.00 385 GLU A CA 1
ATOM 3094 C C . GLU A 1 385 ? 48.617 21.090 -16.229 1.00 86.00 385 GLU A C 1
ATOM 3096 O O . GLU A 1 385 ? 49.254 22.120 -16.407 1.00 86.00 385 GLU A O 1
ATOM 3101 N N . LEU A 1 386 ? 48.051 20.819 -15.047 1.00 86.25 386 LEU A N 1
ATOM 3102 C CA . LEU A 1 386 ? 48.146 21.692 -13.870 1.00 86.25 386 LEU A CA 1
ATOM 3103 C C . LEU A 1 386 ? 49.586 21.835 -13.369 1.00 86.25 386 LEU A C 1
ATOM 3105 O O . LEU A 1 386 ? 50.007 22.933 -13.014 1.00 86.25 386 LEU A O 1
ATOM 3109 N N . LYS A 1 387 ? 50.378 20.755 -13.363 1.00 87.44 387 LYS A N 1
ATOM 3110 C CA . LYS A 1 387 ? 51.808 20.848 -13.014 1.00 87.44 387 LYS A CA 1
ATOM 3111 C C . LYS A 1 387 ? 52.575 21.700 -14.025 1.00 87.44 387 LYS A C 1
ATOM 3113 O O . LYS A 1 387 ? 53.424 22.494 -13.619 1.00 87.44 387 LYS A O 1
ATOM 3118 N N . ALA A 1 388 ? 52.289 21.536 -15.317 1.00 88.06 388 ALA A N 1
ATOM 3119 C CA . ALA A 1 388 ? 52.890 22.340 -16.377 1.00 88.06 388 ALA A CA 1
ATOM 3120 C C . ALA A 1 388 ? 52.462 23.814 -16.276 1.00 88.06 388 ALA A C 1
ATOM 3122 O O . ALA A 1 388 ? 53.315 24.700 -16.347 1.00 88.06 388 ALA A O 1
ATOM 3123 N N . ALA A 1 389 ? 51.177 24.070 -16.012 1.00 90.44 389 ALA A N 1
ATOM 3124 C CA . ALA A 1 389 ? 50.619 25.396 -15.772 1.00 90.44 389 ALA A CA 1
ATOM 3125 C C . ALA A 1 389 ? 51.318 26.077 -14.595 1.00 90.44 389 ALA A C 1
ATOM 3127 O O . ALA A 1 389 ? 51.764 27.213 -14.721 1.00 90.44 389 ALA A O 1
ATOM 3128 N N . SER A 1 390 ? 51.512 25.365 -13.482 1.00 90.19 390 SER A N 1
ATOM 3129 C CA . SER A 1 390 ? 52.204 25.918 -12.318 1.00 90.19 390 SER A CA 1
ATOM 3130 C C . SER A 1 390 ? 53.680 26.200 -12.552 1.00 90.19 390 SER A C 1
ATOM 3132 O O . SER A 1 390 ? 54.198 27.200 -12.051 1.00 90.19 390 SER A O 1
ATOM 3134 N N . ALA A 1 391 ? 54.371 25.374 -13.340 1.00 89.44 391 ALA A N 1
ATOM 3135 C CA . ALA A 1 391 ? 55.749 25.657 -13.732 1.00 89.44 391 ALA A CA 1
ATOM 3136 C C . ALA A 1 391 ? 55.841 26.901 -14.639 1.00 89.44 391 ALA A C 1
ATOM 3138 O O . ALA A 1 391 ? 56.714 27.756 -14.444 1.00 89.44 391 ALA A O 1
ATOM 3139 N N . LEU A 1 392 ? 54.918 27.034 -15.598 1.00 90.50 392 LEU A N 1
ATOM 3140 C CA . LEU A 1 392 ? 54.834 28.197 -16.480 1.00 90.50 392 LEU A CA 1
ATOM 3141 C C . LEU A 1 392 ? 54.477 29.469 -15.698 1.00 90.50 392 LEU A C 1
ATOM 3143 O O . LEU A 1 392 ? 55.164 30.480 -15.833 1.00 90.50 392 LEU A O 1
ATOM 3147 N N . ALA A 1 393 ? 53.473 29.407 -14.824 1.00 90.81 393 ALA A N 1
ATOM 3148 C CA . ALA A 1 393 ? 53.063 30.519 -13.975 1.00 90.81 393 ALA A CA 1
ATOM 3149 C C . ALA A 1 393 ? 54.204 30.981 -13.058 1.00 90.81 393 ALA A C 1
ATOM 3151 O O . ALA A 1 393 ? 54.448 32.181 -12.943 1.00 90.81 393 ALA A O 1
ATOM 3152 N N . ALA A 1 394 ? 54.958 30.053 -12.457 1.00 88.75 394 ALA A N 1
ATOM 3153 C CA . ALA A 1 394 ? 56.150 30.387 -11.678 1.00 88.75 394 ALA A CA 1
ATOM 3154 C C . ALA A 1 394 ? 57.203 31.126 -12.524 1.00 88.75 394 ALA A C 1
ATOM 3156 O O . ALA A 1 394 ? 57.684 32.180 -12.110 1.00 88.75 394 ALA A O 1
ATOM 3157 N N . SER A 1 395 ? 57.487 30.634 -13.735 1.00 89.69 395 SER A N 1
ATOM 3158 C CA . SER A 1 395 ? 58.441 31.270 -14.658 1.00 89.69 395 SER A CA 1
ATOM 3159 C C . SER A 1 395 ? 58.008 32.685 -15.053 1.00 89.69 395 SER A C 1
ATOM 3161 O O . SER A 1 395 ? 58.834 33.590 -15.120 1.00 89.69 395 SER A O 1
ATOM 3163 N N . LEU A 1 396 ? 56.709 32.900 -15.283 1.00 89.50 396 LEU A N 1
ATOM 3164 C CA . LEU A 1 396 ? 56.163 34.213 -15.627 1.00 89.50 396 LEU A CA 1
ATOM 3165 C C . LEU A 1 396 ? 56.190 35.182 -14.437 1.00 89.50 396 LEU A C 1
ATOM 3167 O O . LEU A 1 396 ? 56.517 36.354 -14.627 1.00 89.50 396 LEU A O 1
ATOM 3171 N N . ARG A 1 397 ? 55.926 34.709 -13.210 1.00 88.62 397 ARG A N 1
ATOM 3172 C CA . ARG A 1 397 ? 56.016 35.531 -11.985 1.00 88.62 397 ARG A CA 1
ATOM 3173 C C . ARG A 1 397 ? 57.434 36.057 -11.747 1.00 88.62 397 ARG A C 1
ATOM 3175 O O . ARG A 1 397 ? 57.590 37.189 -11.300 1.00 88.62 397 ARG A O 1
ATOM 3182 N N . GLU A 1 398 ? 58.464 35.277 -12.077 1.00 85.94 398 GLU A N 1
ATOM 3183 C CA . GLU A 1 398 ? 59.871 35.678 -11.906 1.00 85.94 398 GLU A CA 1
ATOM 3184 C C . GLU A 1 398 ? 60.309 36.819 -12.838 1.00 85.94 398 GLU A C 1
ATOM 3186 O O . GLU A 1 398 ? 61.304 37.490 -12.565 1.00 85.94 398 GLU A O 1
ATOM 3191 N N . THR A 1 399 ? 59.569 37.076 -13.920 1.00 82.81 399 THR A N 1
ATOM 3192 C CA . THR A 1 399 ? 59.928 38.116 -14.897 1.00 82.81 399 THR A CA 1
ATOM 3193 C C . THR A 1 399 ? 59.712 39.538 -14.393 1.00 82.81 399 THR A C 1
ATOM 3195 O O . THR A 1 399 ? 60.379 40.458 -14.862 1.00 82.81 399 THR A O 1
ATOM 3198 N N . GLY A 1 400 ? 58.764 39.729 -13.471 1.00 80.19 400 GLY A N 1
ATOM 3199 C CA . GLY A 1 400 ? 58.333 41.048 -13.013 1.00 80.19 400 GLY A CA 1
ATOM 3200 C C . GLY A 1 400 ? 57.504 41.856 -14.021 1.00 80.19 400 GLY A C 1
ATOM 3201 O O . GLY A 1 400 ? 57.133 42.974 -13.688 1.00 80.19 400 GLY A O 1
ATOM 3202 N N . PHE A 1 401 ? 57.193 41.318 -15.210 1.00 83.81 401 PHE A N 1
ATOM 3203 C CA . PHE A 1 401 ? 56.362 42.011 -16.208 1.00 83.81 401 PHE A CA 1
ATOM 3204 C C . PHE A 1 401 ? 54.878 42.027 -15.835 1.00 83.81 401 PHE A C 1
ATOM 3206 O O . PHE A 1 401 ? 54.156 42.957 -16.167 1.00 83.81 401 PHE A O 1
ATOM 3213 N N . PHE A 1 402 ? 54.401 40.980 -15.163 1.00 89.44 402 PHE A N 1
ATOM 3214 C CA . PHE A 1 402 ? 52.980 40.792 -14.899 1.00 89.44 402 PHE A CA 1
ATOM 3215 C C . PHE A 1 402 ? 52.618 41.224 -13.484 1.00 89.44 402 PHE A C 1
ATOM 3217 O O . PHE A 1 402 ? 53.279 40.864 -12.510 1.00 89.44 402 PHE A O 1
ATOM 3224 N N . SER A 1 403 ? 51.514 41.954 -13.377 1.00 87.50 403 SER A N 1
ATOM 3225 C CA . SER A 1 403 ? 50.928 42.364 -12.100 1.00 87.50 403 SER A CA 1
ATOM 3226 C C . SER A 1 403 ? 50.304 41.189 -11.336 1.00 87.50 403 SER A C 1
ATOM 3228 O O . SER A 1 403 ? 50.296 41.184 -10.105 1.00 87.50 403 SER A O 1
ATOM 3230 N N . SER A 1 404 ? 49.819 40.179 -12.061 1.00 90.25 404 SER A N 1
ATOM 3231 C CA . SER A 1 404 ? 49.281 38.931 -11.525 1.00 90.25 404 SER A CA 1
ATOM 3232 C C . SER A 1 404 ? 49.520 37.798 -12.519 1.00 90.25 404 SER A C 1
ATOM 3234 O O . SER A 1 404 ? 49.517 38.022 -13.727 1.00 90.25 404 SER A O 1
ATOM 3236 N N . VAL A 1 405 ? 49.727 36.583 -12.013 1.00 92.88 405 VAL A N 1
ATOM 3237 C CA . VAL A 1 405 ? 49.755 35.363 -12.826 1.00 92.88 405 VAL A CA 1
ATOM 3238 C C . VAL A 1 405 ? 49.072 34.253 -12.040 1.00 92.88 405 VAL A C 1
ATOM 3240 O O . VAL A 1 405 ? 49.478 33.987 -10.902 1.00 92.88 405 VAL A O 1
ATOM 3243 N N . MET A 1 406 ? 48.078 33.592 -12.627 1.00 90.62 406 MET A N 1
ATOM 3244 C CA . MET A 1 406 ? 47.329 32.504 -11.994 1.00 90.62 406 MET A CA 1
ATOM 3245 C C . MET A 1 406 ? 47.028 31.360 -12.959 1.00 90.62 406 MET A C 1
ATOM 3247 O O . MET A 1 406 ? 47.002 31.542 -14.171 1.00 90.62 406 MET A O 1
ATOM 3251 N N . GLU A 1 407 ? 46.808 30.182 -12.394 1.00 92.75 407 GLU A N 1
ATOM 3252 C CA . GLU A 1 407 ? 46.384 28.977 -13.091 1.00 92.75 407 GLU A CA 1
ATOM 3253 C C . GLU A 1 407 ? 44.885 28.748 -12.852 1.00 92.75 407 GLU A C 1
ATOM 3255 O O . GLU A 1 407 ? 44.425 28.815 -11.711 1.00 92.75 407 GLU A O 1
ATOM 3260 N N . GLU A 1 408 ? 44.128 28.453 -13.905 1.00 89.25 408 GLU A N 1
ATOM 3261 C CA . GLU A 1 408 ? 42.680 28.244 -13.832 1.00 89.25 408 GLU A CA 1
ATOM 3262 C C . GLU A 1 408 ? 42.260 27.014 -14.645 1.00 89.25 408 GLU A C 1
ATOM 3264 O O . GLU A 1 408 ? 42.797 26.749 -15.722 1.00 89.25 408 GLU A O 1
ATOM 3269 N N . ILE A 1 409 ? 41.283 26.264 -14.123 1.00 86.88 409 ILE A N 1
ATOM 3270 C CA . ILE A 1 409 ? 40.553 25.242 -14.880 1.00 86.88 409 ILE A CA 1
ATOM 3271 C C . ILE A 1 409 ? 39.252 25.889 -15.346 1.00 86.88 409 ILE A C 1
ATOM 3273 O O . ILE A 1 409 ? 38.414 26.247 -14.517 1.00 86.88 409 ILE A O 1
ATOM 3277 N N . ARG A 1 410 ? 39.099 26.042 -16.659 1.00 81.75 410 ARG A N 1
ATOM 3278 C CA . ARG A 1 410 ? 37.917 26.648 -17.277 1.00 81.75 410 ARG A CA 1
ATOM 3279 C C . ARG A 1 410 ? 36.691 25.737 -17.156 1.00 81.75 410 ARG A C 1
ATOM 3281 O O . ARG A 1 410 ? 36.809 24.540 -16.894 1.00 81.75 410 ARG A O 1
ATOM 3288 N N . GLU A 1 411 ? 35.501 26.294 -17.387 1.00 73.56 411 GLU A N 1
ATOM 3289 C CA . GLU A 1 411 ? 34.228 25.549 -17.355 1.00 73.56 411 GLU A CA 1
ATOM 3290 C C . GLU A 1 411 ? 34.177 24.383 -18.363 1.00 73.56 411 GLU A C 1
ATOM 3292 O O . GLU A 1 411 ? 33.469 23.402 -18.140 1.00 73.56 411 GLU A O 1
ATOM 3297 N N . ASP A 1 412 ? 34.955 24.463 -19.445 1.00 78.44 412 ASP A N 1
ATOM 3298 C CA . ASP A 1 412 ? 35.134 23.413 -20.456 1.00 78.44 412 ASP A CA 1
ATOM 3299 C C . ASP A 1 412 ? 36.212 22.371 -20.082 1.00 78.44 412 ASP A C 1
ATOM 3301 O O . ASP A 1 412 ? 36.517 21.480 -20.873 1.00 78.44 412 ASP A O 1
ATOM 3305 N N . ASN A 1 413 ? 36.740 22.439 -18.855 1.00 77.50 413 ASN A N 1
ATOM 3306 C CA . ASN A 1 413 ? 37.765 21.567 -18.282 1.00 77.50 413 ASN A CA 1
ATOM 3307 C C . ASN A 1 413 ? 39.160 21.689 -18.928 1.00 77.50 413 ASN A C 1
ATOM 3309 O O . ASN A 1 413 ? 40.002 20.821 -18.698 1.00 77.50 413 ASN A O 1
ATOM 3313 N N . HIS A 1 414 ? 39.444 22.761 -19.672 1.00 85.62 414 HIS A N 1
ATOM 3314 C CA . HIS A 1 414 ? 40.802 23.064 -20.133 1.00 85.62 414 HIS A CA 1
ATOM 3315 C C . HIS A 1 414 ? 41.583 23.862 -19.078 1.00 85.62 414 HIS A C 1
ATOM 3317 O O . HIS A 1 414 ? 41.054 24.779 -18.442 1.00 85.62 414 HIS A O 1
ATOM 3323 N N . VAL A 1 415 ? 42.860 23.520 -18.882 1.00 89.50 415 VAL A N 1
ATOM 3324 C CA . VAL A 1 415 ? 43.761 24.261 -17.985 1.00 89.50 415 VAL A CA 1
ATOM 3325 C C . VAL A 1 415 ? 44.367 25.444 -18.733 1.00 89.50 415 VAL A C 1
ATOM 3327 O O . VAL A 1 415 ? 44.857 25.296 -19.852 1.00 89.50 415 VAL A O 1
ATOM 3330 N N . CYS A 1 416 ? 44.389 26.617 -18.106 1.00 92.81 416 CYS A N 1
ATOM 3331 C CA . CYS A 1 416 ? 45.051 27.796 -18.649 1.00 92.81 416 CYS A CA 1
ATOM 3332 C C . CYS A 1 416 ? 45.891 28.530 -17.598 1.00 92.81 416 CYS A C 1
ATOM 3334 O O . CYS A 1 416 ? 45.675 28.398 -16.392 1.00 92.81 416 CYS A O 1
ATOM 3336 N N . VAL A 1 417 ? 46.865 29.305 -18.075 1.00 94.38 417 VAL A N 1
ATOM 3337 C CA . VAL A 1 417 ? 47.603 30.288 -17.276 1.00 94.38 417 VAL A CA 1
ATOM 3338 C C . VAL A 1 417 ? 47.193 31.675 -17.741 1.00 94.38 417 VAL A C 1
ATOM 3340 O O . VAL A 1 417 ? 47.292 31.988 -18.925 1.00 94.38 417 VAL A O 1
ATOM 3343 N N . ILE A 1 418 ? 46.751 32.504 -16.803 1.00 93.44 418 ILE A N 1
ATOM 3344 C CA . ILE A 1 418 ? 46.330 33.881 -17.040 1.00 93.44 418 ILE A CA 1
ATOM 3345 C C . ILE A 1 418 ? 47.392 34.803 -16.454 1.00 93.44 418 ILE A C 1
ATOM 3347 O O . ILE A 1 418 ? 47.675 34.740 -15.256 1.00 93.44 418 ILE A O 1
ATOM 3351 N N . ALA A 1 419 ? 47.995 35.639 -17.296 1.00 92.81 419 ALA A N 1
ATOM 3352 C CA . ALA A 1 419 ? 49.018 36.603 -16.914 1.00 92.81 419 ALA A CA 1
ATOM 3353 C C . ALA A 1 419 ? 48.541 38.032 -17.212 1.00 92.81 419 ALA A C 1
ATOM 3355 O O . ALA A 1 419 ? 48.328 38.401 -18.366 1.00 92.81 419 ALA A O 1
ATOM 3356 N N . THR A 1 420 ? 48.386 38.840 -16.166 1.00 92.00 420 THR A N 1
ATOM 3357 C CA . THR A 1 420 ? 47.699 40.136 -16.218 1.00 92.00 420 THR A CA 1
ATOM 3358 C C . THR A 1 420 ? 48.681 41.305 -16.241 1.00 92.00 420 THR A C 1
ATOM 3360 O O . THR A 1 420 ? 49.528 41.448 -15.348 1.00 92.00 420 THR A O 1
ATOM 3363 N N . LEU A 1 421 ? 48.521 42.205 -17.209 1.00 89.88 421 LEU A N 1
ATOM 3364 C CA . LEU A 1 421 ? 49.142 43.531 -17.244 1.00 89.88 421 LEU A CA 1
ATOM 3365 C C . LEU A 1 421 ? 48.144 44.588 -16.770 1.00 89.88 421 LEU A C 1
ATOM 3367 O O . LEU A 1 421 ? 46.965 44.532 -17.109 1.00 89.88 421 LEU A O 1
ATOM 3371 N N . HIS A 1 422 ? 48.622 45.583 -16.029 1.00 87.19 422 HIS A N 1
ATOM 3372 C CA . HIS A 1 422 ? 47.798 46.680 -15.528 1.00 87.19 422 HIS A CA 1
ATOM 3373 C C . HIS A 1 422 ? 48.372 48.020 -15.980 1.00 87.19 422 HIS A C 1
ATOM 3375 O O . HIS A 1 422 ? 49.540 48.297 -15.735 1.00 87.19 422 HIS A O 1
ATOM 3381 N N . GLU A 1 423 ? 47.536 48.866 -16.583 1.00 83.50 423 GLU A N 1
ATOM 3382 C CA . GLU A 1 423 ? 47.925 50.203 -17.042 1.00 83.50 423 GLU A CA 1
ATOM 3383 C C . GLU A 1 423 ? 46.730 51.159 -16.899 1.00 83.50 423 GLU A C 1
ATOM 3385 O O . GLU A 1 423 ? 45.621 50.856 -17.337 1.00 83.50 423 GLU A O 1
ATOM 3390 N N . ASN A 1 424 ? 46.930 52.314 -16.254 1.00 79.19 424 ASN A N 1
ATOM 3391 C CA . ASN A 1 424 ? 45.932 53.391 -16.108 1.00 79.19 424 ASN A CA 1
ATOM 3392 C C . ASN A 1 424 ? 44.512 52.956 -15.670 1.00 79.19 424 ASN A C 1
ATOM 3394 O O . ASN A 1 424 ? 43.518 53.561 -16.069 1.00 79.19 424 ASN A O 1
ATOM 3398 N N . GLY A 1 425 ? 44.411 51.932 -14.815 1.00 78.62 425 GLY A N 1
ATOM 3399 C CA . GLY A 1 425 ? 43.139 51.428 -14.275 1.00 78.62 425 GLY A CA 1
ATOM 3400 C C . GLY A 1 425 ? 42.435 50.373 -15.135 1.00 78.62 425 GLY A C 1
ATOM 3401 O O . GLY A 1 425 ? 41.424 49.838 -14.689 1.00 78.62 425 GLY A O 1
ATOM 3402 N N . ASN A 1 426 ? 42.982 50.035 -16.305 1.00 84.25 426 ASN A N 1
ATOM 3403 C CA . ASN A 1 426 ? 42.564 48.889 -17.111 1.00 84.25 426 ASN A CA 1
ATOM 3404 C C . ASN A 1 426 ? 43.477 47.688 -16.845 1.00 84.25 426 ASN A C 1
ATOM 3406 O O . ASN A 1 426 ? 44.609 47.846 -16.366 1.00 84.25 426 ASN A O 1
ATOM 3410 N N . PHE A 1 427 ? 43.000 46.495 -17.192 1.00 87.44 427 PHE A N 1
ATOM 3411 C CA . PHE A 1 427 ? 43.808 45.280 -17.195 1.00 87.44 427 PHE A CA 1
ATOM 3412 C C . PHE A 1 427 ? 43.699 44.538 -18.519 1.00 87.44 427 PHE A C 1
ATOM 3414 O O . PHE A 1 427 ? 42.664 44.578 -19.186 1.00 87.44 427 PHE A O 1
ATOM 3421 N N . LEU A 1 428 ? 44.795 43.884 -18.878 1.00 91.00 428 LEU A N 1
ATOM 3422 C CA . LEU A 1 428 ? 44.895 43.013 -20.031 1.00 91.00 428 LEU A CA 1
ATOM 3423 C C . LEU A 1 428 ? 45.373 41.648 -19.561 1.00 91.00 428 LEU A C 1
ATOM 3425 O O . LEU A 1 428 ? 46.490 41.523 -19.057 1.00 91.00 428 LEU A O 1
ATOM 3429 N N . ASP A 1 429 ? 44.539 40.644 -19.764 1.00 91.81 429 ASP A N 1
ATOM 3430 C CA . ASP A 1 429 ? 44.844 39.257 -19.467 1.00 91.81 429 ASP A CA 1
ATOM 3431 C C . ASP A 1 429 ? 45.393 38.578 -20.716 1.00 91.81 429 ASP A C 1
ATOM 3433 O O . ASP A 1 429 ? 44.721 38.498 -21.740 1.00 91.81 429 ASP A O 1
ATOM 3437 N N . MET A 1 430 ? 46.624 38.076 -20.639 1.00 92.19 430 MET A N 1
ATOM 3438 C CA . MET A 1 430 ? 47.130 37.101 -21.601 1.00 92.19 430 MET A CA 1
ATOM 3439 C C . MET A 1 430 ? 46.754 35.713 -21.111 1.00 92.19 430 MET A C 1
ATOM 3441 O O . MET A 1 430 ? 47.258 35.277 -20.072 1.00 92.19 430 MET A O 1
ATOM 3445 N N . VAL A 1 431 ? 45.901 35.019 -21.859 1.00 92.06 431 VAL A N 1
ATOM 3446 C CA . VAL A 1 431 ? 45.476 33.669 -21.502 1.00 92.06 431 VAL A CA 1
ATOM 3447 C C . VAL A 1 431 ? 46.184 32.651 -22.376 1.00 92.06 431 VAL A C 1
ATOM 3449 O O . VAL A 1 431 ? 46.111 32.708 -23.599 1.00 92.06 431 VAL A O 1
ATOM 3452 N N . ILE A 1 432 ? 46.883 31.726 -21.729 1.00 93.12 432 ILE A N 1
ATOM 3453 C CA . ILE A 1 432 ? 47.666 30.672 -22.366 1.00 93.12 432 ILE A CA 1
ATOM 3454 C C . ILE A 1 432 ? 46.952 29.352 -22.100 1.00 93.12 432 ILE A C 1
ATOM 3456 O O . ILE A 1 432 ? 46.872 28.922 -20.947 1.00 93.12 432 ILE A O 1
ATOM 3460 N N . LEU A 1 433 ? 46.422 28.717 -23.141 1.00 90.06 433 LEU A N 1
ATOM 3461 C CA . LEU A 1 433 ? 45.756 27.421 -23.021 1.00 90.06 433 LEU A CA 1
ATOM 3462 C C . LEU A 1 433 ? 46.813 26.309 -23.002 1.00 90.06 433 LEU A C 1
ATOM 3464 O O . LEU A 1 433 ? 47.644 26.234 -23.902 1.00 90.06 433 LEU A O 1
ATOM 3468 N N . MET A 1 434 ? 46.833 25.466 -21.970 1.00 90.38 434 MET A N 1
ATOM 3469 C CA . MET A 1 434 ? 47.978 24.578 -21.717 1.00 90.38 434 MET A CA 1
ATOM 3470 C C . MET A 1 434 ? 48.075 23.377 -22.662 1.00 90.38 434 MET A C 1
ATOM 3472 O O . MET A 1 434 ? 49.155 22.812 -22.817 1.00 90.38 434 MET A O 1
ATOM 3476 N N . ASP A 1 435 ? 46.972 22.986 -23.289 1.00 83.94 435 ASP A N 1
ATOM 3477 C CA . ASP A 1 435 ? 46.886 21.832 -24.187 1.00 83.94 435 ASP A CA 1
ATOM 3478 C C . ASP A 1 435 ? 47.304 22.161 -25.632 1.00 83.94 435 ASP A C 1
ATOM 3480 O O . ASP A 1 435 ? 47.946 21.357 -26.309 1.00 83.94 435 ASP A O 1
ATOM 3484 N N . SER A 1 436 ? 46.956 23.356 -26.103 1.00 86.38 436 SER A N 1
ATOM 3485 C CA . SER A 1 436 ? 47.212 23.857 -27.455 1.00 86.38 436 SER A CA 1
ATOM 3486 C C . SER A 1 436 ? 48.353 24.861 -27.505 1.00 86.38 436 SER A C 1
ATOM 3488 O O . SER A 1 436 ? 48.891 25.120 -28.583 1.00 86.38 436 SER A O 1
ATOM 3490 N N . MET A 1 437 ? 48.728 25.418 -26.349 1.00 88.44 437 MET A N 1
ATOM 3491 C CA . MET A 1 437 ? 49.693 26.503 -26.227 1.00 88.44 437 MET A CA 1
ATOM 3492 C C . MET A 1 437 ? 49.268 27.776 -26.987 1.00 88.44 437 MET A C 1
ATOM 3494 O O . MET A 1 437 ? 50.096 28.633 -27.306 1.00 88.44 437 MET A O 1
ATOM 3498 N N . GLU A 1 438 ? 47.970 27.918 -27.278 1.00 88.81 438 GLU A N 1
ATOM 3499 C CA . GLU A 1 438 ? 47.403 29.125 -27.872 1.00 88.81 438 GLU A CA 1
ATOM 3500 C C . GLU A 1 438 ? 47.383 30.272 -26.859 1.00 88.81 438 GLU A C 1
ATOM 3502 O O . GLU A 1 438 ? 47.125 30.074 -25.671 1.00 88.81 438 GLU A O 1
ATOM 3507 N N . ILE A 1 439 ? 47.674 31.481 -27.345 1.00 90.38 439 ILE A N 1
ATOM 3508 C CA . ILE A 1 439 ? 47.719 32.701 -26.539 1.00 90.38 439 ILE A CA 1
ATOM 3509 C C . ILE A 1 439 ? 46.628 33.638 -27.050 1.00 90.38 439 ILE A C 1
ATOM 3511 O O . ILE A 1 439 ? 46.684 34.076 -28.201 1.00 90.38 439 ILE A O 1
ATOM 3515 N N . SER A 1 440 ? 45.669 33.966 -26.191 1.00 89.69 440 SER A N 1
ATOM 3516 C CA . SER A 1 440 ? 44.662 35.002 -26.431 1.00 89.69 440 SER A CA 1
ATOM 3517 C C . SER A 1 440 ? 44.874 36.187 -25.490 1.00 89.69 440 SER A C 1
ATOM 3519 O O . SER A 1 440 ? 45.651 36.114 -24.533 1.00 89.69 440 SER A O 1
ATOM 3521 N N . CYS A 1 441 ? 44.228 37.312 -25.788 1.00 89.44 441 CYS A N 1
ATOM 3522 C CA . CYS A 1 441 ? 44.307 38.519 -24.974 1.00 89.44 441 CYS A CA 1
ATOM 3523 C C . CYS A 1 441 ? 42.909 39.083 -24.729 1.00 89.44 441 CYS A C 1
ATOM 3525 O O . CYS A 1 441 ? 42.187 39.350 -25.687 1.00 89.44 441 CYS A O 1
ATOM 3527 N N . ASP A 1 442 ? 42.580 39.327 -23.464 1.00 86.88 442 ASP A N 1
ATOM 3528 C CA . ASP A 1 442 ? 41.301 39.893 -23.040 1.00 86.88 442 ASP A CA 1
ATOM 3529 C C . ASP A 1 442 ? 41.545 41.209 -22.289 1.00 86.88 442 ASP A C 1
ATOM 3531 O O . ASP A 1 442 ? 42.213 41.237 -21.257 1.00 86.88 442 ASP A O 1
ATOM 3535 N N . GLU A 1 443 ? 41.016 42.326 -22.791 1.00 86.50 443 GLU A N 1
ATOM 3536 C CA . GLU A 1 443 ? 41.090 43.627 -22.114 1.00 86.50 443 GLU A CA 1
ATOM 3537 C C . GLU A 1 443 ? 39.794 43.872 -21.346 1.00 86.50 443 GLU A C 1
ATOM 3539 O O . GLU A 1 443 ? 38.710 43.914 -21.931 1.00 86.50 443 GLU A O 1
ATOM 3544 N N . ASN A 1 444 ? 39.890 44.032 -20.025 1.00 84.00 444 ASN A N 1
ATOM 3545 C CA . ASN A 1 444 ? 38.733 44.183 -19.137 1.00 84.00 444 ASN A CA 1
ATOM 3546 C C . ASN A 1 444 ? 37.653 43.087 -19.332 1.00 84.00 444 ASN A C 1
ATOM 3548 O O . ASN A 1 444 ? 36.457 43.353 -19.185 1.00 84.00 444 ASN A O 1
ATOM 3552 N N . GLY A 1 445 ? 38.071 41.864 -19.682 1.00 76.69 445 GLY A N 1
ATOM 3553 C CA . GLY A 1 445 ? 37.188 40.720 -19.939 1.00 76.69 445 GLY A CA 1
ATOM 3554 C C . GLY A 1 445 ? 36.562 40.668 -21.341 1.00 76.69 445 GLY A C 1
ATOM 3555 O O . GLY A 1 445 ? 35.587 39.944 -21.535 1.00 76.69 445 GLY A O 1
ATOM 3556 N N . ILE A 1 446 ? 37.074 41.440 -22.306 1.00 80.75 446 ILE A N 1
ATOM 3557 C CA . ILE A 1 446 ? 36.645 41.409 -23.712 1.00 80.75 446 ILE A CA 1
ATOM 3558 C C . ILE A 1 446 ? 37.839 41.047 -24.598 1.00 80.75 446 ILE A C 1
ATOM 3560 O O . ILE A 1 446 ? 38.868 41.720 -24.544 1.00 80.75 446 ILE A O 1
ATOM 3564 N N . GLU A 1 447 ? 37.674 40.034 -25.450 1.00 83.38 447 GLU A N 1
ATOM 3565 C CA . GLU A 1 447 ? 38.696 39.603 -26.410 1.00 83.38 447 GLU A CA 1
ATOM 3566 C C . GLU A 1 447 ? 39.158 40.777 -27.286 1.00 83.38 447 GLU A C 1
ATOM 3568 O O . GLU A 1 447 ? 38.354 41.477 -27.914 1.00 83.38 447 GLU A O 1
ATOM 3573 N N . THR A 1 448 ? 40.470 41.006 -27.318 1.00 82.81 448 THR A N 1
ATOM 3574 C CA . THR A 1 448 ? 41.101 42.087 -28.078 1.00 82.81 448 THR A CA 1
ATOM 3575 C C . THR A 1 448 ? 42.181 41.543 -29.000 1.00 82.81 448 THR A C 1
ATOM 3577 O O . THR A 1 448 ? 42.855 40.555 -28.715 1.00 82.81 448 THR A O 1
ATOM 3580 N N . ASP A 1 449 ? 42.395 42.230 -30.120 1.00 81.50 449 ASP A N 1
ATOM 3581 C CA . ASP A 1 449 ? 43.495 41.902 -31.013 1.00 81.50 449 ASP A CA 1
ATOM 3582 C C . ASP A 1 449 ? 44.856 42.356 -30.449 1.00 81.50 449 ASP A C 1
ATOM 3584 O O . ASP A 1 449 ? 44.972 43.298 -29.659 1.00 81.50 449 ASP A O 1
ATOM 3588 N N . LEU A 1 450 ? 45.916 41.674 -30.891 1.00 77.31 450 LEU A N 1
ATOM 3589 C CA . LEU A 1 450 ? 47.287 41.916 -30.424 1.00 77.31 450 LEU A CA 1
ATOM 3590 C C . LEU A 1 450 ? 47.789 43.330 -30.763 1.00 77.31 450 LEU A C 1
ATOM 3592 O O . LEU A 1 450 ? 48.576 43.902 -30.014 1.00 77.31 450 LEU A O 1
ATOM 3596 N N . ARG A 1 451 ? 47.329 43.909 -31.882 1.00 73.00 451 ARG A N 1
ATOM 3597 C CA . ARG A 1 451 ? 47.747 45.255 -32.314 1.00 73.00 451 ARG A CA 1
ATOM 3598 C C . ARG A 1 451 ? 47.152 46.338 -31.423 1.00 73.00 451 ARG A C 1
ATOM 3600 O O . ARG A 1 451 ? 47.845 47.292 -31.093 1.00 73.00 451 ARG A O 1
ATOM 3607 N N . GLY A 1 452 ? 45.893 46.185 -31.007 1.00 71.00 452 GLY A N 1
ATOM 3608 C CA . GLY A 1 452 ? 45.269 47.094 -30.056 1.00 71.00 452 GLY A CA 1
ATOM 3609 C C . GLY A 1 452 ? 45.953 47.068 -28.688 1.00 71.00 452 GLY A C 1
ATOM 3610 O O . GLY A 1 452 ? 46.093 48.119 -28.063 1.00 71.00 452 GLY A O 1
ATOM 3611 N N . ALA A 1 453 ? 46.414 45.896 -28.247 1.00 77.06 453 ALA A N 1
ATOM 3612 C CA . ALA A 1 453 ? 47.124 45.738 -26.982 1.00 77.06 453 ALA A CA 1
ATOM 3613 C C . ALA A 1 453 ? 48.516 46.407 -26.982 1.00 77.06 453 ALA A C 1
ATOM 3615 O O . ALA A 1 453 ? 48.852 47.086 -26.011 1.00 77.06 453 ALA A O 1
ATOM 3616 N N . GLU A 1 454 ? 49.290 46.293 -28.072 1.00 79.56 454 GLU A N 1
ATOM 3617 C CA . GLU A 1 454 ? 50.613 46.938 -28.219 1.00 79.56 454 GLU A CA 1
ATOM 3618 C C . GLU A 1 454 ? 50.561 48.465 -28.058 1.00 79.56 454 GLU A C 1
ATOM 3620 O O . GLU A 1 454 ? 51.438 49.049 -27.423 1.00 79.56 454 GLU A O 1
ATOM 3625 N N . ASP A 1 455 ? 49.523 49.111 -28.595 1.00 77.81 455 ASP A N 1
ATOM 3626 C CA . ASP A 1 455 ? 49.374 50.570 -28.536 1.00 77.81 455 ASP A CA 1
ATOM 3627 C C . ASP A 1 455 ? 48.973 51.078 -27.137 1.00 77.81 455 ASP A C 1
ATOM 3629 O O . ASP A 1 455 ? 49.239 52.233 -26.794 1.00 77.81 455 ASP A O 1
ATOM 3633 N N . ARG A 1 456 ? 48.304 50.241 -26.330 1.00 80.19 456 ARG A N 1
ATOM 3634 C CA . ARG A 1 456 ? 47.716 50.629 -25.032 1.00 80.19 456 ARG A CA 1
ATOM 3635 C C . ARG A 1 456 ? 48.547 50.207 -23.822 1.00 80.19 456 ARG A C 1
ATOM 3637 O O . ARG A 1 456 ? 48.465 50.866 -22.788 1.00 80.19 456 ARG A O 1
ATOM 3644 N N . TYR A 1 457 ? 49.359 49.161 -23.956 1.00 84.38 457 TYR A N 1
ATOM 3645 C CA . TYR A 1 457 ? 50.164 48.590 -22.877 1.00 84.38 457 TYR A CA 1
ATOM 3646 C C . TYR A 1 457 ? 51.651 48.625 -23.265 1.00 84.38 457 TYR A C 1
ATOM 3648 O O . TYR A 1 457 ? 52.110 47.766 -24.017 1.00 84.38 457 TYR A O 1
ATOM 3656 N N . PRO A 1 458 ? 52.446 49.581 -22.746 1.00 82.00 458 PRO A N 1
ATOM 3657 C CA . PRO A 1 458 ? 53.837 49.781 -23.171 1.00 82.00 458 PRO A CA 1
ATOM 3658 C C . PRO A 1 458 ? 54.747 48.554 -22.999 1.00 82.00 458 PRO A C 1
ATOM 3660 O O . PRO A 1 458 ? 55.685 48.355 -23.772 1.00 82.00 458 PRO A O 1
ATOM 3663 N N . GLU A 1 459 ? 54.472 47.721 -21.993 1.00 82.19 459 GLU A N 1
ATOM 3664 C CA . GLU A 1 459 ? 55.246 46.509 -21.691 1.00 82.19 459 GLU A CA 1
ATOM 3665 C C . GLU A 1 459 ? 54.765 45.274 -22.472 1.00 82.19 459 GLU A C 1
ATOM 3667 O O . GLU A 1 459 ? 55.443 44.243 -22.483 1.00 82.19 459 GLU A O 1
ATOM 3672 N N . PHE A 1 460 ? 53.637 45.379 -23.186 1.00 86.88 460 PHE A N 1
ATOM 3673 C CA . PHE A 1 460 ? 52.992 44.255 -23.860 1.00 86.88 460 PHE A CA 1
ATOM 3674 C C . PHE A 1 460 ? 53.900 43.575 -24.878 1.00 86.88 460 PHE A C 1
ATOM 3676 O O . PHE A 1 460 ? 54.051 42.361 -24.832 1.00 86.88 460 PHE A O 1
ATOM 3683 N N . ALA A 1 461 ? 54.568 44.328 -25.754 1.00 85.12 461 ALA A N 1
ATOM 3684 C CA . ALA A 1 461 ? 55.415 43.736 -26.793 1.00 85.12 461 ALA A CA 1
ATOM 3685 C C . ALA A 1 461 ? 56.570 42.893 -26.209 1.00 85.12 461 ALA A C 1
ATOM 3687 O O . ALA A 1 461 ? 56.947 41.860 -26.769 1.00 85.12 461 ALA A O 1
ATOM 3688 N N . GLN A 1 462 ? 57.128 43.311 -25.067 1.00 85.38 462 GLN A N 1
ATOM 3689 C CA . GLN A 1 462 ? 58.197 42.576 -24.386 1.00 85.38 462 GLN A CA 1
ATOM 3690 C C . GLN A 1 462 ? 57.643 41.356 -23.645 1.00 85.38 462 GLN A C 1
ATOM 3692 O O . GLN A 1 462 ? 58.168 40.253 -23.812 1.00 85.38 462 GLN A O 1
ATOM 3697 N N . ALA A 1 463 ? 56.555 41.541 -22.896 1.00 86.19 463 ALA A N 1
ATOM 3698 C CA . ALA A 1 463 ? 55.881 40.481 -22.157 1.00 86.19 463 ALA A CA 1
ATOM 3699 C C . ALA A 1 463 ? 55.345 39.381 -23.093 1.00 86.19 463 ALA A C 1
ATOM 3701 O O . ALA A 1 463 ? 55.632 38.203 -22.893 1.00 86.19 463 ALA A O 1
ATOM 3702 N N . TYR A 1 464 ? 54.669 39.756 -24.180 1.00 88.44 464 TYR A N 1
ATOM 3703 C CA . TYR A 1 464 ? 54.126 38.841 -25.184 1.00 88.44 464 TYR A CA 1
ATOM 3704 C C . TYR A 1 464 ? 55.227 38.061 -25.914 1.00 88.44 464 TYR A C 1
ATOM 3706 O O . TYR A 1 464 ? 55.133 36.843 -26.081 1.00 88.44 464 TYR A O 1
ATOM 3714 N N . SER A 1 465 ? 56.323 38.731 -26.296 1.00 86.38 465 SER A N 1
ATOM 3715 C CA . SER A 1 465 ? 57.492 38.068 -26.892 1.00 86.38 465 SER A CA 1
ATOM 3716 C C . SER A 1 465 ? 58.105 37.034 -25.943 1.00 86.38 465 SER A C 1
ATOM 3718 O O . SER A 1 465 ? 58.489 35.944 -26.372 1.00 86.38 465 SER A O 1
ATOM 3720 N N . TYR A 1 466 ? 58.155 37.342 -24.646 1.00 85.00 466 TYR A N 1
ATOM 3721 C CA . TYR A 1 466 ? 58.667 36.431 -23.629 1.00 85.00 466 TYR A CA 1
ATOM 3722 C C . TYR A 1 466 ? 57.749 35.221 -23.407 1.00 85.00 466 TYR A C 1
ATOM 3724 O O . TYR A 1 466 ? 58.227 34.085 -23.428 1.00 85.00 466 TYR A O 1
ATOM 3732 N N . VAL A 1 467 ? 56.435 35.440 -23.291 1.00 86.69 467 VAL A N 1
ATOM 3733 C CA . VAL A 1 467 ? 55.436 34.360 -23.221 1.00 86.69 467 VAL A CA 1
ATOM 3734 C C . VAL A 1 467 ? 55.579 33.442 -24.435 1.00 86.69 467 VAL A C 1
ATOM 3736 O O . VAL A 1 467 ? 55.758 32.237 -24.276 1.00 86.69 467 VAL A O 1
ATOM 3739 N N . CYS A 1 468 ? 55.652 34.003 -25.645 1.00 86.62 468 CYS A N 1
ATOM 3740 C CA . CYS A 1 468 ? 55.865 33.237 -26.874 1.00 86.62 468 CYS A CA 1
ATOM 3741 C C . CYS A 1 468 ? 57.157 32.399 -26.866 1.00 86.62 468 CYS A C 1
ATOM 3743 O O . CYS A 1 468 ? 57.221 31.365 -27.529 1.00 86.62 468 CYS A O 1
ATOM 3745 N N . GLN A 1 469 ? 58.215 32.835 -26.175 1.00 85.31 469 GLN A N 1
ATOM 3746 C CA . GLN A 1 469 ? 59.461 32.070 -26.064 1.00 85.31 469 GLN A CA 1
ATOM 3747 C C . GLN A 1 469 ? 59.354 30.911 -25.076 1.00 85.31 469 GLN A C 1
ATOM 3749 O O . GLN A 1 469 ? 59.940 29.858 -25.330 1.00 85.31 469 GLN A O 1
ATOM 3754 N N . LEU A 1 470 ? 58.645 31.100 -23.963 1.00 80.44 470 LEU A N 1
ATOM 3755 C CA . LEU A 1 470 ? 58.418 30.049 -22.971 1.00 80.44 470 LEU A CA 1
ATOM 3756 C C . LEU A 1 470 ? 57.483 28.970 -23.511 1.00 80.44 470 LEU A C 1
ATOM 3758 O O . LEU A 1 470 ? 57.798 27.787 -23.426 1.00 80.44 470 LEU A O 1
ATOM 3762 N N . VAL A 1 471 ? 56.406 29.395 -24.164 1.00 80.44 471 VAL A N 1
ATOM 3763 C CA . VAL A 1 471 ? 55.410 28.524 -24.791 1.00 80.44 471 VAL A CA 1
ATOM 3764 C C . VAL A 1 471 ? 56.006 27.685 -25.936 1.00 80.44 471 VAL A C 1
ATOM 3766 O O . VAL A 1 471 ? 55.561 26.576 -26.182 1.00 80.44 471 VAL A O 1
ATOM 3769 N N . LYS A 1 472 ? 57.067 28.159 -26.610 1.00 71.56 472 LYS A N 1
ATOM 3770 C CA . LYS A 1 472 ? 57.800 27.392 -27.643 1.00 71.56 472 LYS A CA 1
ATOM 3771 C C . LYS A 1 472 ? 58.861 26.424 -27.098 1.00 71.56 472 LYS A C 1
ATOM 3773 O O . LYS A 1 472 ? 59.469 25.704 -27.891 1.00 71.56 472 LYS A O 1
ATOM 3778 N N . LYS A 1 473 ? 59.184 26.487 -25.802 1.00 58.53 473 LYS A N 1
ATOM 3779 C CA . LYS A 1 473 ? 60.243 25.682 -25.161 1.00 58.53 473 LYS A CA 1
ATOM 3780 C C . LYS A 1 473 ? 59.707 24.525 -24.313 1.00 58.53 473 LYS A C 1
ATOM 3782 O O . LYS A 1 473 ? 60.480 23.598 -24.072 1.00 58.53 473 LYS A O 1
ATOM 3787 N N . GLY A 1 474 ? 58.468 24.622 -23.830 1.00 53.41 474 GLY A N 1
ATOM 3788 C CA . GLY A 1 474 ? 57.702 23.505 -23.264 1.00 53.41 474 GLY A CA 1
ATOM 3789 C C . GLY A 1 474 ? 57.015 22.720 -24.366 1.00 53.41 474 GLY A C 1
ATOM 3790 O O . GLY A 1 474 ? 56.818 21.507 -24.146 1.00 53.41 474 GLY A O 1
#

Radius of gyration: 33.6 Å; Cα contacts (8 Å, |Δi|>4): 799; chains: 1; bounding box: 88×77×67 Å

Secondary structure (DSSP, 8-state):
-EEEEETTEEEEEEEEETTEEEEEEE-SPPSSSS--HHHHHHHT-GGGG-HHHHHHHHHTT-SSHHHHHHHHTT--TT-SEEEEETT----HHHH-TTTS-HHHHHHHHHHHHS--TT----S-EEPSSS-SSS-EEEEEETTEEEEEEEPP-SSTT-S-HHHHHHHHHHHHHHH-TTSPPEEEEEETTEEEEEEE-S--SSEEEEEGGGTS-TT--HHHHHHHHHHTT-HHHHHHHHHHHHHTT-S---TTS-EEEEETTT--EEEE------TTSS-TT--TTGGGSHHHHHTT---SSSS-HHHHHHHT--HHHHHHHHHTTT---S----SSS-HHHHHHHHHHHHHHHHHHH-SS---HHHHHS-S------PPP-THHHHHHHHHHHHHHHTTS--SEEEEEE-TTS-EEEEEEEEETTEEEEEEEETTT--EEEEETTEE--HHHHHHH-TTHHHHHHHHHHHHTT-

Solvent-accessible surface area (backbone atoms only — not comparable to full-atom values): 26177 Å² total; per-residue (Å²): 94,39,30,42,25,47,52,85,41,71,24,28,34,31,40,77,54,92,96,43,64,42,84,72,47,77,71,51,74,63,71,74,53,81,73,46,66,62,63,51,55,55,61,39,46,20,35,87,67,26,74,67,54,37,49,52,33,47,76,69,46,37,72,45,72,65,36,28,36,54,37,51,25,63,43,46,79,43,39,47,49,31,49,43,56,69,90,62,82,83,46,38,81,69,66,34,68,86,78,39,50,52,48,60,38,53,50,49,28,35,54,78,46,46,86,65,86,80,75,81,72,49,90,65,32,75,53,64,34,66,69,60,69,64,59,48,29,46,41,66,57,96,91,40,49,31,43,35,37,40,34,55,81,90,51,98,44,50,44,38,22,21,57,19,18,20,56,38,19,54,59,46,29,73,66,35,78,71,31,52,56,40,41,70,48,70,62,93,85,39,58,19,21,38,30,67,59,92,45,50,83,59,35,15,57,45,41,36,63,53,68,48,64,95,82,64,49,70,68,59,52,46,49,55,27,45,79,61,75,31,33,68,62,54,28,42,50,51,30,45,33,30,44,33,54,26,46,66,59,43,49,75,57,38,36,30,27,21,34,45,89,72,47,45,78,74,36,68,45,57,56,53,88,35,46,55,10,59,54,32,63,62,45,76,72,47,62,75,48,45,34,69,57,48,69,83,55,45,30,56,68,61,86,32,34,32,38,42,20,43,72,43,56,46,77,65,53,48,51,40,49,60,72,48,60,79,53,72,72,89,71,68,53,49,96,91,46,50,41,66,59,48,55,51,50,36,51,51,33,40,53,40,45,52,52,31,70,45,89,63,94,50,42,49,60,72,70,49,38,65,100,68,66,77,69,72,76,71,76,75,82,53,68,64,52,50,53,51,32,51,54,49,37,52,57,51,59,73,67,67,71,47,80,42,62,47,72,47,72,46,98,86,70,49,47,28,32,39,38,27,38,73,56,97,91,47,41,36,34,39,37,33,34,66,89,78,61,47,76,50,40,26,47,79,84,39,84,48,60,71,70,64,44,46,79,72,33,89,61,38,63,60,50,53,54,50,51,57,52,52,62,73,71,111

pLDDT: mean 86.39, std 14.62, range [36.59, 98.88]

Nearest PDB structures (foldseek):
  3akk-assembly1_A  TM=7.416E-01  e=1.033E-09  Helicobacter pylori J99
  3akj-assembly1_A  TM=7.270E-01  e=1.584E-09  Helicobacter pylori J99
  3akk-assembly2_D  TM=7.164E-01  e=2.061E-08  Helicobacter pylori J99
  3akn-assembly1_A  TM=8.380E-01  e=3.397E+00  Rattus norvegicus
  1icn-assembly1_A  TM=8.486E-01  e=5.496E+00  Rattus norvegicus

Sequence (474 aa):
MIYLMNKDVIVASFGKKNLHWDLLRQNAALPLGNFELNGWLEDRKAYKHNRHLKQLMTDCGCETTEGFIKITHAASINDSFWIKEEGETATWNDISFYRNDFNETISKLAFEGLGLYGLQMSSTSPELTTDGSFRKCWRKEGGEIYLYKRGISGAYNAGLEPYCEMLASEIIHTADPSSVQYSVLKLHGETASKCRAFTNEDVGFVPLRRLVSRSITLDELLDFFEHLGCREQFQKMLVLDAVTFNVDRHLGNIGILVDNDTQKPLGIAPNFDFNLSMLPYMTKEEFEQPGTKLLDYGPAIGNDFTRIGQEMLTSEIRRELINLQGFRFSFRGNKDFEPARVQILETMVNRQIQAILSRDILYTKDVFIPAKIPQEPRMPDNTDELKAASALAASLRETGFFSSVMEEIREDNHVCVIATLHENGNFLDMVILMDSMEISCDENGIETDLRGAEDRYPEFAQAYSYVCQLVKKG

Foldseek 3Di:
DKFKDQFQDGQFDWDDDPQDTDTDDGDADDAPFPDDPVVLLVLQQQCPQPPVLQVVCVVLQVPGSVLVCQQQQSDDLQFRIGMDDPPDDDGSCQQPPLNDWPQSNNVSSSVRRPNPPDPPDPSWDFRRGDHDNFGWTWGQDPSFIKIKTFWDDDDPLTGQLQVLQQQLQVLLCLLPVQAWHWDWDQDVNGIIIMTTDPGHHFKGKDFQVRHDDQPDAPVNVLVVQVVVVANLVVLLLLLSCLLQVAQDCHSRQWTFMAGRRRRHTPHTHHRDDRSRTLPSRQDPVCLVQVLVVSVVGAHPHDGFSLQSNLVSDDPSSLVSLVVCAQPADPDQDDPVGHNVSSVSSSVSSNLSSVSSNDPDRDGSNNRRPPPDPPPPPDLPPCVVLVVVLVVLQVVLVVVPQFPDWDWDQDPVRWIWIWGWDDDPHKIKTFIQTSPVRDTWIAINNHTDDLVVCVVRGVCSVVSVVVSVVVSVVD

Mean predicted aligned error: 13.39 Å